Protein 7S69 (pdb70)

Sequence (348 aa):
KLQPRVQPSPVSGPSHLFRLAGKCFNLVESTYKYELCPFHNVTQHEQTFRWNAYSGILGIWQEWDIENNTFSGMWMREGDSCGNKNRQTKVLLVCGKANKLSSVSEPSTCLYSLTFETPLVCHPHSLLVYPTLSEGLQEKWNEAEQALYDELITEQGHGKILKEIFREAGYLKTKLQPRVQPSPVSGPSHLFRLAGKCFNLVESTYKYELCPFHNVTQHEQTFRWNAYSGILGIWQEWDIENNTFSGMWMREGDSCGNKNRQTKVLLVCGKANKLSSVSEPSTCLYSLTFETPLVCHPHSLLVYPTLSEGLQEKWNEAEQALYDELITEQGHGKILKEIFREAGYLKT

InterPro domains:
  IPR009011 Mannose-6-phosphate receptor binding domain superfamily [G3DSA:2.70.130.10] (64-168)
  IPR009011 Mannose-6-phosphate receptor binding domain superfamily [SSF50911] (58-169)
  IPR010506 DMAP1-binding domain [PS51912] (175-278)
  IPR036607 Glucosidase 2 subunit beta-like [PF13015] (59-173)
  IPR039794 Glucosidase II beta subunit-like [PTHR12630] (61-194)
  IPR044865 MRH domain [PS51914] (68-170)

Foldseek 3Di:
DDDAPDWFFDDAAFPVCSVQAPPKAWDDDPFWIWIDRPSAWIKIWGDPPDPCTDIWTQFTFAAFDDDPQFTAWTKGWRIPDPPPGTAIETEGEDEDPAFHFDDKDPPDVRYIYTYTYHNQPVDPCSGRRLVRADPVLNVLLVVLVVCVVVVVDDPVVSVVSVVVSCCVRRNHDD/DDDAPDWQFDDAAFPVPPVQAPPKAWDDDPQWIWIDRPSAFIKIWGPPPDPPTDIWTQFTFAFFDDDPQFTAWTKGARIDDPDPGAAIETEGEDADPAFHFDDWDPPDPRYMYTYTYHNQPVPPCSGRRLVRADPVLNVLLVVLVVCVVVVVDDPVRSVVSVCVSCVVSPRHHD

Radius of gyration: 26.36 Å; Cα contacts (8 Å, |Δi|>4): 726; chains: 2; bounding box: 49×30×99 Å

Organism: Xenopus laevis (NCBI:txid8355)

Solvent-accessible surface area: 18430 Å² total; per-residue (Å²): 262,62,157,71,125,72,158,49,24,110,59,15,8,2,77,14,1,78,85,3,31,62,92,61,38,74,36,95,70,112,66,68,62,16,56,0,12,2,2,60,48,0,16,11,66,24,96,64,198,146,240,89,34,69,51,0,7,0,0,4,2,38,31,1,30,34,107,136,54,41,4,35,0,4,40,0,48,64,0,34,64,51,62,149,90,43,30,59,0,48,0,51,21,65,44,5,150,58,52,107,3,31,47,18,56,90,94,58,100,18,62,12,31,0,32,1,49,0,32,11,17,15,1,83,32,5,23,18,0,11,38,33,12,69,122,46,26,40,97,72,2,46,122,5,53,44,21,48,172,51,155,139,50,93,141,158,26,18,24,133,37,21,114,48,0,11,90,114,35,34,9,37,131,139,222,68,128,54,127,61,152,41,28,110,57,16,10,4,88,54,2,81,125,5,34,61,92,60,37,75,38,99,80,116,83,76,50,21,49,0,11,4,3,62,49,0,16,12,49,39,67,78,177,134,234,79,24,73,51,0,9,0,0,3,3,28,34,2,19,23,101,141,32,37,6,38,0,5,37,0,53,57,0,36,64,52,63,149,86,37,31,56,0,49,0,55,22,67,53,9,149,63,52,104,3,32,48,18,57,89,99,55,101,16,61,9,27,0,28,1,45,0,62,34,18,34,8,91,41,12,16,8,0,4,53,50,10,64,96,43,18,17,72,71,0,4,114,4,37,16,21,38,180,65,156,127,45,91,134,159,28,15,26,142,43,25,114,63,0,12,96,118,36,43,10,29,108,144

B-factor: mean 61.83, std 21.84, range [25.81, 171.22]

Secondary structure (DSSP, 8-state):
----SSPPPPP-S-GGGGGGTT--EEEE-SS-EEEEETTTEEEEE--S--TT--EEEEEEEEEEEE-SSBEEEEEEEE-SB-SSSB-EEEEEEEE-SS-EEEEEEEEETTEEEEEEEEGGG-SGGGSBSTTTS-HHHHHHHHHHHHHHHTTSS-HHHHHHHHHHHHHHHTSS--/----SSPPPPP-S-GGGGGGTT--EEEE-SSEEEEEETTTEEEEEETT--TT--EEEEEEEEEEEE-SSBEEEEEEE--SB-SSSB-EEEEEEEE-SS-EEEEEEEEETTEEEEEEEEGGG-SGGGGBSTTTS-HHHHHHHHHHHHHHHTTSS-HHHHHHHHHHHHHHHTSS--

Structure (mmCIF, N/CA/C/O backbone):
data_7S69
#
_entry.id   7S69
#
_cell.length_a   50.317
_cell.length_b   61.684
_cell.length_c   163.029
_cell.angle_alpha   90.000
_cell.angle_beta   90.000
_cell.angle_gamma   90.000
#
_symmetry.space_group_name_H-M   'P 21 21 21'
#
loop_
_entity.id
_entity.type
_entity.pdbx_description
1 polymer 'N-acetylglucosamine-1-phosphotransferase gamma subunit'
2 branched alpha-D-mannopyranose-(1-3)-alpha-D-mannopyranose-(1-6)-[alpha-D-mannopyranose-(1-3)]beta-D-mannopyranose-(1-4)-2-acetamido-2-deoxy-beta-D-glucopyranose-(1-4)-2-acetamido-2-deoxy-beta-D-glucopyranose
3 branched alpha-D-mannopyranose-(1-2)-alpha-D-mannopyranose-(1-6)-[alpha-D-mannopyranose-(1-3)]alpha-D-mannopyranose-(1-6)-[alpha-D-mannopyranose-(1-2)-alpha-D-mannopyranose-(1-3)]beta-D-mannopyranose-(1-4)-2-acetamido-2-deoxy-beta-D-glucopyranose-(1-4)-2-acetamido-2-deoxy-beta-D-glucopyranose
4 non-polymer 'CHLORIDE ION'
5 water water
#
loop_
_atom_site.group_PDB
_atom_site.id
_atom_site.type_symbol
_atom_site.label_atom_id
_atom_site.label_alt_id
_atom_site.label_comp_id
_atom_site.label_asym_id
_atom_site.label_entity_id
_atom_site.label_seq_id
_atom_site.pdbx_PDB_ins_code
_atom_site.Cartn_x
_atom_site.Cartn_y
_atom_site.Cartn_z
_atom_site.occupancy
_atom_site.B_iso_or_equiv
_atom_site.auth_seq_id
_atom_site.auth_comp_id
_atom_site.auth_asym_id
_atom_site.auth_atom_id
_atom_site.pdbx_PDB_model_num
ATOM 1 N N . LYS A 1 34 ? 27.13700 4.70100 87.05700 1.000 63.64000 47 LYS A N 1
ATOM 2 C CA . LYS A 1 34 ? 28.04900 5.56600 86.30900 1.000 87.59000 47 LYS A CA 1
ATOM 3 C C . LYS A 1 34 ? 29.46400 5.01400 86.51300 1.000 100.45000 47 LYS A C 1
ATOM 4 O O . LYS A 1 34 ? 29.98700 5.01300 87.63000 1.000 101.14000 47 LYS A O 1
ATOM 22 N N . LEU A 1 35 ? 30.07500 4.55200 85.42400 1.000 95.79000 48 LEU A N 1
ATOM 23 C CA . LEU A 1 35 ? 31.35900 3.86600 85.45000 1.000 85.47000 48 LEU A CA 1
ATOM 24 C C . LEU A 1 35 ? 32.43700 4.65900 84.72500 1.000 78.16000 48 LEU A C 1
ATOM 25 O O . LEU A 1 35 ? 32.15100 5.44100 83.81400 1.000 87.30000 48 LEU A O 1
ATOM 41 N N . GLN A 1 36 ? 33.68600 4.45200 85.15200 1.000 69.85000 49 GLN A N 1
ATOM 42 C CA . GLN A 1 36 ? 34.84900 5.09600 84.55200 1.000 78.84000 49 GLN A CA 1
ATOM 43 C C . GLN A 1 36 ? 35.61400 4.07900 83.71800 1.000 77.54000 49 GLN A C 1
ATOM 44 O O . GLN A 1 36 ? 36.09500 3.07800 84.26900 1.000 81.01000 49 GLN A O 1
ATOM 58 N N . PRO A 1 37 ? 35.75700 4.28200 82.40800 1.000 70.56000 50 PRO A N 1
ATOM 59 C CA . PRO A 1 37 ? 36.57800 3.37000 81.60200 1.000 64.55000 50 PRO A CA 1
ATOM 60 C C . PRO A 1 37 ? 38.07100 3.62600 81.74400 1.000 65.08000 50 PRO A C 1
ATOM 61 O O . PRO A 1 37 ? 38.52700 4.76000 81.90800 1.000 70.49000 50 PRO A O 1
ATOM 72 N N . ARG A 1 38 ? 38.83400 2.53300 81.68200 1.000 62.76000 51 ARG A N 1
ATOM 73 C CA . ARG A 1 38 ? 40.27900 2.59800 81.88500 1.000 66.04000 51 ARG A CA 1
ATOM 74 C C . ARG A 1 38 ? 41.01100 3.13700 80.66000 1.000 58.43000 51 ARG A C 1
ATOM 75 O O . ARG A 1 38 ? 42.01700 3.84200 80.80200 1.000 63.45000 51 ARG A O 1
ATOM 96 N N . VAL A 1 39 ? 40.54600 2.80400 79.45500 1.000 62.00000 52 VAL A N 1
ATOM 97 C CA . VAL A 1 39 ? 41.12300 3.31300 78.21600 1.000 58.32000 52 VAL A CA 1
ATOM 98 C C . VAL A 1 39 ? 39.98500 3.72800 77.29200 1.000 49.29000 52 VAL A C 1
ATOM 99 O O . VAL A 1 39 ? 38.81200 3.45800 77.55300 1.000 51.32000 52 VAL A O 1
ATOM 112 N N . GLN A 1 40 ? 40.34800 4.39900 76.19900 1.000 48.07000 53 GLN A N 1
ATOM 113 C CA . GLN A 1 40 ? 39.32100 4.80800 75.25100 1.000 56.11000 53 GLN A CA 1
ATOM 114 C C . GLN A 1 40 ? 39.22100 3.82400 74.08800 1.000 48.53000 53 GLN A C 1
ATOM 115 O O . GLN A 1 40 ? 40.20300 3.17000 73.72600 1.000 51.00000 53 GLN A O 1
ATOM 129 N N . PRO A 1 41 ? 38.03200 3.69700 73.49900 1.000 41.55000 54 PRO A N 1
ATOM 130 C CA . PRO A 1 41 ? 37.85200 2.75300 72.39100 1.000 43.59000 54 PRO A CA 1
ATOM 131 C C . PRO A 1 41 ? 38.70000 3.10200 71.18000 1.000 37.63000 54 PRO A C 1
ATOM 132 O O . PRO A 1 41 ? 38.95700 4.27100 70.88600 1.000 41.10000 54 PRO A O 1
ATOM 143 N N . SER A 1 42 ? 39.12900 2.06100 70.47300 1.000 36.51000 55 SER A N 1
ATOM 144 C CA . SER A 1 42 ? 39.87000 2.23600 69.24100 1.000 37.35000 55 SER A CA 1
ATOM 145 C C . SER A 1 42 ? 38.95700 2.87400 68.19800 1.000 40.78000 55 SER A C 1
ATOM 146 O O . SER A 1 42 ? 37.73700 2.94100 68.37900 1.000 39.06000 55 SER A O 1
ATOM 154 N N . PRO A 1 43 ? 39.52000 3.36300 67.09600 1.000 37.08000 56 PRO A N 1
ATOM 155 C CA . PRO A 1 43 ? 38.68500 3.98900 66.06600 1.000 31.49000 56 PRO A CA 1
ATOM 156 C C . PRO A 1 43 ? 37.74500 2.98600 65.42100 1.000 37.85000 56 PRO A C 1
ATOM 157 O O . PRO A 1 43 ? 38.05700 1.80000 65.28900 1.000 40.04000 56 PRO A O 1
ATOM 168 N N . VAL A 1 44 ? 36.57300 3.48200 65.01300 1.000 37.20000 57 VAL A N 1
ATOM 169 C CA . VAL A 1 44 ? 35.65400 2.65300 64.24300 1.000 41.58000 57 VAL A CA 1
ATOM 170 C C . VAL A 1 44 ? 36.34400 2.24500 62.95000 1.000 38.07000 57 VAL A C 1
ATOM 171 O O . VAL A 1 44 ? 36.89600 3.08400 62.22500 1.000 35.56000 57 VAL A O 1
ATOM 184 N N . SER A 1 45 ? 36.32100 0.94800 62.65600 1.000 38.26000 58 SER A N 1
ATOM 185 C CA . SER A 1 45 ? 37.04600 0.41900 61.51100 1.000 41.15000 58 SER A CA 1
ATOM 186 C C . SER A 1 45 ? 36.40900 -0.89400 61.08800 1.000 37.77000 58 SER A C 1
ATOM 187 O O . SER A 1 45 ? 35.76100 -1.57600 61.88600 1.000 39.79000 58 SER A O 1
ATOM 195 N N . GLY A 1 46 ? 36.60200 -1.23900 59.81700 1.000 35.71000 59 GLY A N 1
ATOM 196 C CA . GLY A 1 46 ? 36.06700 -2.46600 59.27500 1.000 37.25000 59 GLY A CA 1
ATOM 197 C C . GLY A 1 46 ? 35.04300 -2.21300 58.18900 1.000 42.59000 59 GLY A C 1
ATOM 198 O O . GLY A 1 46 ? 35.13400 -1.23600 57.43800 1.000 45.33000 59 GLY A O 1
ATOM 202 N N . PRO A 1 47 ? 34.04100 -3.08900 58.08200 1.000 39.77000 60 PRO A N 1
ATOM 203 C CA . PRO A 1 47 ? 33.03400 -2.91800 57.02600 1.000 44.26000 60 PRO A CA 1
ATOM 204 C C . PRO A 1 47 ? 32.30100 -1.59500 57.18100 1.000 44.39000 60 PRO A C 1
ATOM 205 O O . PRO A 1 47 ? 31.86400 -1.23000 58.27400 1.000 48.52000 60 PRO A O 1
ATOM 216 N N . SER A 1 48 ? 32.14600 -0.88900 56.06100 1.000 41.17000 61 SER A N 1
ATOM 217 C CA . SER A 1 48 ? 31.57900 0.45300 56.11200 1.000 41.43000 61 SER A CA 1
ATOM 218 C C . SER A 1 48 ? 30.14600 0.43300 56.62500 1.000 43.25000 61 SER A C 1
ATOM 219 O O . SER A 1 48 ? 29.76400 1.27000 57.45100 1.000 44.83000 61 SER A O 1
ATOM 227 N N . HIS A 1 49 ? 29.33500 -0.51300 56.14900 1.000 47.75000 62 HIS A N 1
ATOM 228 C CA . HIS A 1 49 ? 27.92100 -0.52200 56.50000 1.000 50.73000 62 HIS A CA 1
ATOM 229 C C . HIS A 1 49 ? 27.66800 -0.85600 57.96500 1.000 47.27000 62 HIS A C 1
ATOM 230 O O . HIS A 1 49 ? 26.54200 -0.65800 58.43400 1.000 55.80000 62 HIS A O 1
ATOM 244 N N . LEU A 1 50 ? 28.67300 -1.34400 58.69800 1.000 42.95000 63 LEU A N 1
ATOM 245 C CA . LEU A 1 50 ? 28.50600 -1.58800 60.12500 1.000 43.13000 63 LEU A CA 1
ATOM 246 C C . LEU A 1 50 ? 28.75900 -0.34400 60.96700 1.000 40.48000 63 LEU A C 1
ATOM 247 O O . LEU A 1 50 ? 28.40000 -0.33200 62.14800 1.000 43.80000 63 LEU A O 1
ATOM 263 N N . PHE A 1 51 ? 29.36500 0.69600 60.39200 1.000 37.69000 64 PHE A N 1
ATOM 264 C CA . PHE A 1 51 ? 29.71800 1.86600 61.18600 1.000 39.32000 64 PHE A CA 1
ATOM 265 C C . PHE A 1 51 ? 28.48400 2.49900 61.81500 1.000 41.44000 64 PHE A C 1
ATOM 266 O O . PHE A 1 51 ? 28.58700 3.15500 62.85700 1.000 35.50000 64 PHE A O 1
ATOM 283 N N . ARG A 1 52 ? 27.31400 2.33100 61.19400 1.000 47.53000 65 ARG A N 1
ATOM 284 C CA . ARG A 1 52 ? 26.10800 2.92700 61.75000 1.000 51.17000 65 ARG A CA 1
ATOM 285 C C . ARG A 1 52 ? 25.83700 2.43800 63.16900 1.000 46.64000 65 ARG A C 1
ATOM 286 O O . ARG A 1 52 ? 25.13400 3.11800 63.92400 1.000 57.33000 65 ARG A O 1
ATOM 307 N N . LEU A 1 53 ? 26.38400 1.27900 63.55100 1.000 42.37000 66 LEU A N 1
ATOM 308 C CA . LEU A 1 53 ? 26.13800 0.74200 64.88200 1.000 51.09000 66 LEU A CA 1
ATOM 309 C C . LEU A 1 53 ? 26.89600 1.49100 65.97000 1.000 52.55000 66 LEU A C 1
ATOM 310 O O . LEU A 1 53 ? 26.52600 1.39100 67.14500 1.000 52.76000 66 LEU A O 1
ATOM 326 N N . ALA A 1 54 ? 27.94400 2.22900 65.61700 1.000 45.70000 67 ALA A N 1
ATOM 327 C CA . ALA A 1 54 ? 28.71100 2.94500 66.62500 1.000 47.47000 67 ALA A CA 1
ATOM 328 C C . ALA A 1 54 ? 27.84300 4.02500 67.25300 1.000 48.49000 67 ALA A C 1
ATOM 329 O O . ALA A 1 54 ? 27.13500 4.75800 66.55700 1.000 50.41000 67 ALA A O 1
ATOM 336 N N . GLY A 1 55 ? 27.90900 4.12800 68.57800 1.000 56.53000 68 GLY A N 1
ATOM 337 C CA . GLY A 1 55 ? 27.08800 5.06400 69.31100 1.000 55.12000 68 GLY A CA 1
ATOM 338 C C . GLY A 1 55 ? 25.70900 4.56200 69.67500 1.000 52.32000 68 GLY A C 1
ATOM 339 O O . GLY A 1 55 ? 24.97200 5.27900 70.36300 1.000 53.67000 68 GLY A O 1
ATOM 343 N N . LYS A 1 56 ? 25.32700 3.37100 69.22700 1.000 49.22000 69 LYS A N 1
ATOM 344 C CA . LYS A 1 56 ? 24.08700 2.73700 69.64500 1.000 49.28000 69 LYS A CA 1
ATOM 345 C C . LYS A 1 56 ? 24.38400 1.72400 70.74400 1.000 53.24000 69 LYS A C 1
ATOM 346 O O . LYS A 1 56 ? 25.51000 1.24300 70.88500 1.000 53.12000 69 LYS A O 1
ATOM 365 N N . CYS A 1 57 ? 23.35800 1.40700 71.53100 1.000 55.24000 70 CYS A N 1
ATOM 366 C CA . CYS A 1 57 ? 23.50900 0.47600 72.64100 1.000 60.80000 70 CYS A CA 1
ATOM 367 C C . CYS A 1 57 ? 22.28400 -0.41700 72.73000 1.000 52.62000 70 CYS A C 1
ATOM 368 O O . CYS A 1 57 ? 21.14800 0.06400 72.67600 1.000 51.42000 70 CYS A O 1
ATOM 375 N N . PHE A 1 58 ? 22.52200 -1.71600 72.86300 1.000 49.84000 71 PHE A N 1
ATOM 376 C CA . PHE A 1 58 ? 21.47300 -2.71100 73.00600 1.000 54.05000 71 PHE A CA 1
ATOM 377 C C . PHE A 1 58 ? 21.74200 -3.50400 74.27600 1.000 58.07000 71 PHE A C 1
ATOM 378 O O . PHE A 1 58 ? 22.89900 -3.70600 74.65900 1.000 53.76000 71 PHE A O 1
ATOM 395 N N . ASN A 1 59 ? 20.67300 -3.95000 74.93300 1.000 60.61000 72 ASN A N 1
ATOM 396 C CA . ASN A 1 59 ? 20.79900 -4.60600 76.22700 1.000 64.98000 72 ASN A CA 1
ATOM 397 C C . ASN A 1 59 ? 19.95500 -5.87000 76.29000 1.000 65.65000 72 ASN A C 1
ATOM 398 O O . ASN A 1 59 ? 18.94100 -6.00300 75.59900 1.000 63.12000 72 ASN A O 1
ATOM 409 N N . LEU A 1 60 ? 20.40700 -6.80300 77.13200 1.000 64.11000 73 LEU A N 1
ATOM 410 C CA . LEU A 1 60 ? 19.72200 -8.05700 77.42600 1.000 67.94000 73 LEU A CA 1
ATOM 411 C C . LEU A 1 60 ? 19.59100 -8.19300 78.93400 1.000 70.86000 73 LEU A C 1
ATOM 412 O O . LEU A 1 60 ? 20.58200 -8.04900 79.65600 1.000 68.22000 73 LEU A O 1
ATOM 428 N N . VAL A 1 61 ? 18.38200 -8.48500 79.40700 1.000 72.90000 74 VAL A N 1
ATOM 429 C CA . VAL A 1 61 ? 18.11600 -8.63200 80.83400 1.000 77.82000 74 VAL A CA 1
ATOM 430 C C . VAL A 1 61 ? 17.97300 -10.11800 81.14900 1.000 79.31000 74 VAL A C 1
ATOM 431 O O . VAL A 1 61 ? 16.96700 -10.74800 80.80700 1.000 77.45000 74 VAL A O 1
ATOM 444 N N . GLU A 1 62 ? 18.99400 -10.68800 81.78200 1.000 81.83000 75 GLU A N 1
ATOM 445 C CA . GLU A 1 62 ? 18.88500 -12.00300 82.39400 1.000 88.99000 75 GLU A CA 1
ATOM 446 C C . GLU A 1 62 ? 18.35000 -11.87100 83.82000 1.000 95.64000 75 GLU A C 1
ATOM 447 O O . GLU A 1 62 ? 18.15800 -10.77100 84.34200 1.000 91.57000 75 GLU A O 1
ATOM 459 N N . SER A 1 63 ? 18.10100 -13.01900 84.45200 1.000 97.24000 76 SER A N 1
ATOM 460 C CA . SER A 1 63 ? 17.59400 -13.00300 85.82000 1.000 95.08000 76 SER A CA 1
ATOM 461 C C . SER A 1 63 ? 18.61500 -12.40100 86.77700 1.000 90.80000 76 SER A C 1
ATOM 462 O O . SER A 1 63 ? 18.26500 -11.58900 87.64200 1.000 86.04000 76 SER A O 1
ATOM 470 N N . THR A 1 64 ? 19.88400 -12.78600 86.63800 1.000 83.95000 77 THR A N 1
ATOM 471 C CA . THR A 1 64 ? 20.91500 -12.30300 87.55000 1.000 79.81000 77 THR A CA 1
ATOM 472 C C . THR A 1 64 ? 21.39500 -10.90900 87.16000 1.000 78.98000 77 THR A C 1
ATOM 473 O O . THR A 1 64 ? 21.26300 -9.95500 87.93600 1.000 80.09000 77 THR A O 1
ATOM 484 N N . TYR A 1 65 ? 21.95100 -10.77400 85.95700 1.000 84.49000 78 TYR A N 1
ATOM 485 C CA . TYR A 1 65 ? 22.55500 -9.53400 85.49800 1.000 79.24000 78 TYR A CA 1
ATOM 486 C C . TYR A 1 65 ? 21.79100 -8.94800 84.31500 1.000 69.74000 78 TYR A C 1
ATOM 487 O O . TYR A 1 65 ? 20.91100 -9.58100 83.72700 1.000 71.94000 78 TYR A O 1
ATOM 505 N N . LYS A 1 66 ? 22.17700 -7.71900 83.96900 1.000 68.14000 79 LYS A N 1
ATOM 506 C CA . LYS A 1 66 ? 21.71500 -7.00800 82.78100 1.000 63.34000 79 LYS A CA 1
ATOM 507 C C . LYS A 1 66 ? 22.93700 -6.48600 82.04100 1.000 52.40000 79 LYS A C 1
ATOM 508 O O . LYS A 1 66 ? 23.72800 -5.72600 82.60900 1.000 54.46000 79 LYS A O 1
ATOM 527 N N . TYR A 1 67 ? 23.08300 -6.88200 80.78000 1.000 62.98000 80 TYR A N 1
ATOM 528 C CA . TYR A 1 67 ? 24.23700 -6.52700 79.96800 1.000 58.65000 80 TYR A CA 1
ATOM 529 C C . TYR A 1 67 ? 23.83700 -5.48400 78.93200 1.000 59.93000 80 TYR A C 1
ATOM 530 O O . TYR A 1 67 ? 22.71500 -5.51000 78.41600 1.000 61.06000 80 TYR A O 1
ATOM 548 N N . GLU A 1 68 ? 24.75400 -4.56500 78.63200 1.000 55.97000 81 GLU A N 1
ATOM 549 C CA . GLU A 1 68 ? 24.59400 -3.63800 77.52100 1.000 58.74000 81 GLU A CA 1
ATOM 550 C C . GLU A 1 68 ? 25.81200 -3.74100 76.61500 1.000 52.10000 81 GLU A C 1
ATOM 551 O O . GLU A 1 68 ? 26.95000 -3.80800 77.09100 1.000 51.78000 81 GLU A O 1
ATOM 563 N N . LEU A 1 69 ? 25.56500 -3.75900 75.31000 1.000 50.26000 82 LEU A N 1
ATOM 564 C CA . LEU A 1 69 ? 26.61600 -3.72600 74.30400 1.000 47.50000 82 LEU A CA 1
ATOM 565 C C . LEU A 1 69 ? 26.47300 -2.43400 73.51800 1.000 50.62000 82 LEU A C 1
ATOM 566 O O . LEU A 1 69 ? 25.42800 -2.18900 72.90500 1.000 55.39000 82 LEU A O 1
ATOM 582 N N . CYS A 1 70 ? 27.51500 -1.60900 73.54600 1.000 47.67000 83 CYS A N 1
ATOM 583 C CA . CYS A 1 70 ? 27.59100 -0.39900 72.73500 1.000 49.48000 83 CYS A CA 1
ATOM 584 C C . CYS A 1 70 ? 28.67400 -0.62600 71.68900 1.000 44.01000 83 CYS A C 1
ATOM 585 O O . CYS A 1 70 ? 29.86400 -0.40300 71.95900 1.000 45.73000 83 CYS A O 1
ATOM 592 N N . PRO A 1 71 ? 28.31900 -1.09300 70.49500 1.000 40.89000 84 PRO A N 1
ATOM 593 C CA . PRO A 1 71 ? 29.34000 -1.51700 69.53000 1.000 40.10000 84 PRO A CA 1
ATOM 594 C C . PRO A 1 71 ? 30.36700 -0.42900 69.25800 1.000 43.73000 84 PRO A C 1
ATOM 595 O O . PRO A 1 71 ? 30.05200 0.76300 69.22900 1.000 41.01000 84 PRO A O 1
ATOM 606 N N . PHE A 1 72 ? 31.61200 -0.86100 69.05600 1.000 43.28000 85 PHE A N 1
ATOM 607 C CA . PHE A 1 72 ? 32.75100 0.02300 68.83400 1.000 45.17000 85 PHE A CA 1
ATOM 608 C C . PHE A 1 72 ? 33.06000 0.88900 70.04600 1.000 42.95000 85 PHE A C 1
ATOM 609 O O . PHE A 1 72 ? 33.76200 1.89900 69.92700 1.000 38.23000 85 PHE A O 1
ATOM 626 N N . HIS A 1 73 ? 32.55200 0.51700 71.21800 1.000 43.26000 86 HIS A N 1
ATOM 627 C CA . HIS A 1 73 ? 32.78500 1.33000 72.40400 1.000 45.59000 86 HIS A CA 1
ATOM 628 C C . HIS A 1 73 ? 33.03700 0.47500 73.63700 1.000 39.39000 86 HIS A C 1
ATOM 629 O O . HIS A 1 73 ? 34.18900 0.34200 74.06200 1.000 41.44000 86 HIS A O 1
ATOM 643 N N . ASN A 1 74 ? 31.99400 -0.11000 74.22000 1.000 45.02000 87 ASN A N 1
ATOM 644 C CA . ASN A 1 74 ? 32.14100 -0.73900 75.52500 1.000 51.01000 87 ASN A CA 1
ATOM 645 C C . ASN A 1 74 ? 31.05900 -1.78800 75.73100 1.000 53.27000 87 ASN A C 1
ATOM 646 O O . ASN A 1 74 ? 30.09000 -1.87600 74.97400 1.000 55.40000 87 ASN A O 1
ATOM 656 N N . VAL A 1 75 ? 31.25200 -2.58900 76.77900 1.000 58.20000 88 VAL A N 1
ATOM 657 C CA . VAL A 1 75 ? 30.26600 -3.55000 77.26400 1.000 55.20000 88 VAL A CA 1
ATOM 658 C C . VAL A 1 75 ? 30.22100 -3.42900 78.78400 1.000 53.53000 88 VAL A C 1
ATOM 659 O O . VAL A 1 75 ? 31.26000 -3.25900 79.43000 1.000 61.48000 88 VAL A O 1
ATOM 672 N N . THR A 1 76 ? 29.02000 -3.52400 79.35600 1.000 50.13000 89 THR A N 1
ATOM 673 C CA . THR A 1 76 ? 28.84200 -3.31400 80.78800 1.000 54.28000 89 THR A CA 1
ATOM 674 C C . THR A 1 76 ? 27.71400 -4.19700 81.30400 1.000 58.67000 89 THR A C 1
ATOM 675 O O . THR A 1 76 ? 26.74900 -4.47700 80.58800 1.000 63.21000 89 THR A O 1
ATOM 686 N N . GLN A 1 77 ? 27.84500 -4.63000 82.56200 1.000 56.14000 90 GLN A N 1
ATOM 687 C CA . GLN A 1 77 ? 26.82100 -5.42100 83.23400 1.000 60.61000 90 GLN A CA 1
ATOM 688 C C . GLN A 1 77 ? 26.46600 -4.77800 84.56900 1.000 61.20000 90 GLN A C 1
ATOM 689 O O . GLN A 1 77 ? 27.29800 -4.12000 85.20200 1.000 63.52000 90 GLN A O 1
ATOM 703 N N . HIS A 1 78 ? 25.21500 -4.97600 84.99000 1.000 62.16000 91 HIS A N 1
ATOM 704 C CA . HIS A 1 78 ? 24.68100 -4.37100 86.21300 1.000 64.77000 91 HIS A CA 1
ATOM 705 C C . HIS A 1 78 ? 23.89200 -5.45000 86.95100 1.000 66.82000 91 HIS A C 1
ATOM 706 O O . HIS A 1 78 ? 22.75700 -5.76300 86.58200 1.000 58.61000 91 HIS A O 1
ATOM 720 N N . GLU A 1 79 ? 24.49500 -6.00200 88.00400 1.000 74.24000 92 GLU A N 1
ATOM 721 C CA . GLU A 1 79 ? 23.82900 -7.01600 88.81200 1.000 74.55000 92 GLU A CA 1
ATOM 722 C C . GLU A 1 79 ? 22.51100 -6.49800 89.36800 1.000 72.68000 92 GLU A C 1
ATOM 723 O O . GLU A 1 79 ? 22.45100 -5.42000 89.96700 1.000 62.47000 92 GLU A O 1
ATOM 735 N N . GLN A 1 80 ? 21.45000 -7.27100 89.15300 1.000 82.91000 93 GLN A N 1
ATOM 736 C CA . GLN A 1 80 ? 20.10600 -6.86700 89.54300 1.000 86.96000 93 GLN A CA 1
ATOM 737 C C . GLN A 1 80 ? 19.61000 -7.71400 90.70300 1.000 96.79000 93 GLN A C 1
ATOM 738 O O . GLN A 1 80 ? 18.49400 -8.24300 90.66500 1.000 85.89000 93 GLN A O 1
ATOM 752 N N . THR A 1 81 ? 20.43500 -7.83900 91.74000 1.000 110.54000 94 THR A N 1
ATOM 753 C CA . THR A 1 81 ? 20.01600 -8.40900 93.01300 1.000 116.26000 94 THR A CA 1
ATOM 754 C C . THR A 1 81 ? 19.40500 -7.37300 93.94500 1.000 108.86000 94 THR A C 1
ATOM 755 O O . THR A 1 81 ? 18.74500 -7.74900 94.92200 1.000 108.16000 94 THR A O 1
ATOM 766 N N . PHE A 1 82 ? 19.60900 -6.08700 93.66600 1.000 98.33000 95 PHE A N 1
ATOM 767 C CA . PHE A 1 82 ? 19.04000 -4.98500 94.43100 1.000 120.48000 95 PHE A CA 1
ATOM 768 C C . PHE A 1 82 ? 19.59100 -4.89200 95.84900 1.000 128.22000 95 PHE A C 1
ATOM 769 O O . PHE A 1 82 ? 19.02200 -4.19000 96.69000 1.000 126.36000 95 PHE A O 1
ATOM 786 N N . ARG A 1 83 ? 20.69800 -5.56700 96.14600 1.000 123.13000 96 ARG A N 1
ATOM 787 C CA . ARG A 1 83 ? 21.40400 -5.30600 97.39400 1.000 115.95000 96 ARG A CA 1
ATOM 788 C C . ARG A 1 83 ? 22.27400 -4.05700 97.23400 1.000 121.28000 96 ARG A C 1
ATOM 789 O O . ARG A 1 83 ? 22.48500 -3.55000 96.12900 1.000 120.98000 96 ARG A O 1
ATOM 810 N N . TRP A 1 84 ? 22.77700 -3.54600 98.36200 1.000 124.78000 97 TRP A N 1
ATOM 811 C CA . TRP A 1 84 ? 23.40100 -2.22500 98.34100 1.000 131.61000 97 TRP A CA 1
ATOM 812 C C . TRP A 1 84 ? 24.74000 -2.23100 97.61200 1.000 127.85000 97 TRP A C 1
ATOM 813 O O . TRP A 1 84 ? 25.10000 -1.23300 96.97700 1.000 124.30000 97 TRP A O 1
ATOM 834 N N . ASN A 1 85 ? 25.48700 -3.33500 97.68500 1.000 131.87000 98 ASN A N 1
ATOM 835 C CA . ASN A 1 85 ? 26.78600 -3.45700 97.03700 1.000 129.32000 98 ASN A CA 1
ATOM 836 C C . ASN A 1 85 ? 26.69900 -4.12400 95.66600 1.000 125.48000 98 ASN A C 1
ATOM 837 O O . ASN A 1 85 ? 27.70000 -4.66500 95.18600 1.000 109.94000 98 ASN A O 1
ATOM 848 N N . ALA A 1 86 ? 25.52600 -4.09600 95.02900 1.000 126.43000 99 ALA A N 1
ATOM 849 C CA . ALA A 1 86 ? 25.35200 -4.78300 93.75500 1.000 101.85000 99 ALA A CA 1
ATOM 850 C C . ALA A 1 86 ? 26.41400 -4.34600 92.75500 1.000 92.98000 99 ALA A C 1
ATOM 851 O O . ALA A 1 86 ? 26.72600 -3.15900 92.62500 1.000 84.21000 99 ALA A O 1
ATOM 858 N N . TYR A 1 87 ? 26.96300 -5.32700 92.04500 1.000 89.83000 100 TYR A N 1
ATOM 859 C CA . TYR A 1 87 ? 28.07500 -5.07700 91.14200 1.000 81.16000 100 TYR A CA 1
ATOM 860 C C . TYR A 1 87 ? 27.62800 -4.34600 89.88300 1.000 72.67000 100 TYR A C 1
ATOM 861 O O . TYR A 1 87 ? 26.55300 -4.60500 89.33500 1.000 67.18000 100 TYR A O 1
ATOM 879 N N . SER A 1 88 ? 28.46600 -3.41600 89.43500 1.000 70.87000 101 SER A N 1
ATOM 880 C CA . SER A 1 88 ? 28.35200 -2.80800 88.11500 1.000 60.02000 101 SER A CA 1
ATOM 881 C C . SER A 1 88 ? 29.77300 -2.62200 87.60900 1.000 58.78000 101 SER A C 1
ATOM 882 O O . SER A 1 88 ? 30.58000 -1.95400 88.26400 1.000 64.50000 101 SER A O 1
ATOM 890 N N . GLY A 1 89 ? 30.08100 -3.22100 86.45800 1.000 61.64000 102 GLY A N 1
ATOM 891 C CA . GLY A 1 89 ? 31.43300 -3.21700 85.94900 1.000 65.38000 102 GLY A CA 1
ATOM 892 C C . GLY A 1 89 ? 31.46900 -3.09000 84.43800 1.000 54.57000 102 GLY A C 1
ATOM 893 O O . GLY A 1 89 ? 30.45900 -3.24700 83.74900 1.000 53.80000 102 GLY A O 1
ATOM 897 N N . ILE A 1 90 ? 32.66500 -2.79100 83.94400 1.000 51.30000 103 ILE A N 1
ATOM 898 C CA . ILE A 1 90 ? 32.94400 -2.70500 82.51700 1.000 52.26000 103 ILE A CA 1
ATOM 899 C C . ILE A 1 90 ? 33.65100 -3.98900 82.11000 1.000 56.45000 103 ILE A C 1
ATOM 900 O O . ILE A 1 90 ? 34.69200 -4.34100 82.67900 1.000 64.62000 103 ILE A O 1
ATOM 916 N N . LEU A 1 91 ? 33.09000 -4.69200 81.12700 1.000 58.50000 104 LEU A N 1
ATOM 917 C CA . LEU A 1 91 ? 33.65800 -5.95900 80.68500 1.000 57.97000 104 LEU A CA 1
ATOM 918 C C . LEU A 1 91 ? 34.74100 -5.79000 79.62700 1.000 56.69000 104 LEU A C 1
ATOM 919 O O . LEU A 1 91 ? 35.67000 -6.60400 79.57400 1.000 57.55000 104 LEU A O 1
ATOM 935 N N . GLY A 1 92 ? 34.65300 -4.76300 78.78700 1.000 53.36000 105 GLY A N 1
ATOM 936 C CA . GLY A 1 92 ? 35.68900 -4.54200 77.79400 1.000 53.71000 105 GLY A CA 1
ATOM 937 C C . GLY A 1 92 ? 35.48600 -3.24000 77.05400 1.000 51.77000 105 GLY A C 1
ATOM 938 O O . GLY A 1 92 ? 34.41800 -2.62300 77.10800 1.000 48.17000 105 GLY A O 1
ATOM 942 N N . ILE A 1 93 ? 36.54300 -2.83400 76.35500 1.000 49.10000 106 ILE A N 1
ATOM 943 C CA . ILE A 1 93 ? 36.56200 -1.61500 75.55600 1.000 48.99000 106 ILE A CA 1
ATOM 944 C C . ILE A 1 93 ? 37.01800 -1.98300 74.15200 1.000 46.33000 106 ILE A C 1
ATOM 945 O O . ILE A 1 93 ? 38.03600 -2.66500 73.98600 1.000 46.51000 106 ILE A O 1
ATOM 961 N N . TRP A 1 94 ? 36.26200 -1.54400 73.14900 1.000 41.29000 107 TRP A N 1
ATOM 962 C CA . TRP A 1 94 ? 36.60100 -1.84300 71.76400 1.000 35.80000 107 TRP A CA 1
ATOM 963 C C . TRP A 1 94 ? 38.07500 -1.56100 71.51900 1.000 42.17000 107 TRP A C 1
ATOM 964 O O . TRP A 1 94 ? 38.54700 -0.44200 71.73800 1.000 43.52000 107 TRP A O 1
ATOM 985 N N . GLN A 1 95 ? 38.80200 -2.58400 71.07300 1.000 45.74000 108 GLN A N 1
ATOM 986 C CA . GLN A 1 95 ? 40.25100 -2.49700 70.95500 1.000 47.71000 108 GLN A CA 1
ATOM 987 C C . GLN A 1 95 ? 40.70100 -2.92800 69.56700 1.000 43.93000 108 GLN A C 1
ATOM 988 O O . GLN A 1 95 ? 41.32300 -2.14800 68.83800 1.000 49.82000 108 GLN A O 1
ATOM 1002 N N . GLU A 1 96 ? 40.38900 -4.16600 69.19000 1.000 39.32000 109 GLU A N 1
ATOM 1003 C CA . GLU A 1 96 ? 40.80100 -4.68800 67.89800 1.000 40.10000 109 GLU A CA 1
ATOM 1004 C C . GLU A 1 96 ? 39.78000 -5.71100 67.42300 1.000 40.29000 109 GLU A C 1
ATOM 1005 O O . GLU A 1 96 ? 38.87100 -6.10600 68.15800 1.000 35.33000 109 GLU A O 1
ATOM 1017 N N . TRP A 1 97 ? 39.94800 -6.13600 66.17400 1.000 44.91000 110 TRP A N 1
ATOM 1018 C CA . TRP A 1 97 ? 39.13100 -7.17400 65.57000 1.000 40.59000 110 TRP A CA 1
ATOM 1019 C C . TRP A 1 97 ? 39.77500 -8.53900 65.79600 1.000 41.27000 110 TRP A C 1
ATOM 1020 O O . TRP A 1 97 ? 40.95700 -8.64800 66.13500 1.000 48.41000 110 TRP A O 1
ATOM 1041 N N . ASP A 1 98 ? 38.98600 -9.58800 65.58000 1.000 36.11000 111 ASP A N 1
ATOM 1042 C CA . ASP A 1 98 ? 39.49000 -10.95400 65.52400 1.000 45.68000 111 ASP A CA 1
ATOM 1043 C C . ASP A 1 98 ? 39.29500 -11.45700 64.09900 1.000 42.95000 111 ASP A C 1
ATOM 1044 O O . ASP A 1 98 ? 38.16900 -11.76500 63.69300 1.000 47.63000 111 ASP A O 1
ATOM 1053 N N . ILE A 1 99 ? 40.38500 -11.55000 63.34900 1.000 36.26000 112 ILE A N 1
ATOM 1054 C CA . ILE A 1 99 ? 40.33800 -11.95100 61.95000 1.000 39.25000 112 ILE A CA 1
ATOM 1055 C C . ILE A 1 99 ? 40.81400 -13.39200 61.85700 1.000 45.09000 112 ILE A C 1
ATOM 1056 O O . ILE A 1 99 ? 41.93400 -13.71700 62.27000 1.000 42.63000 112 ILE A O 1
ATOM 1072 N N . GLU A 1 100 ? 39.94700 -14.25500 61.32900 1.000 58.01000 113 GLU A N 1
ATOM 1073 C CA . GLU A 1 100 ? 40.22700 -15.67900 61.19200 1.000 64.58000 113 GLU A CA 1
ATOM 1074 C C . GLU A 1 100 ? 39.65900 -16.15400 59.86500 1.000 60.67000 113 GLU A C 1
ATOM 1075 O O . GLU A 1 100 ? 38.45500 -16.03100 59.62400 1.000 63.67000 113 GLU A O 1
ATOM 1087 N N . ASN A 1 101 ? 40.52400 -16.69700 59.00500 1.000 63.79000 114 ASN A N 1
ATOM 1088 C CA . ASN A 1 101 ? 40.10500 -17.27700 57.72600 1.000 61.94000 114 ASN A CA 1
ATOM 1089 C C . ASN A 1 101 ? 39.63600 -16.19700 56.74600 1.000 57.03000 114 ASN A C 1
ATOM 1090 O O . ASN A 1 101 ? 38.65800 -16.38000 56.02000 1.000 49.91000 114 ASN A O 1
ATOM 1101 N N . ASN A 1 102 ? 40.34400 -15.06800 56.71700 1.000 58.07000 115 ASN A N 1
ATOM 1102 C CA . ASN A 1 102 ? 40.06800 -13.95300 55.81600 1.000 46.99000 115 ASN A CA 1
ATOM 1103 C C . ASN A 1 102 ? 38.73300 -13.28100 56.09300 1.000 42.11000 115 ASN A C 1
ATOM 1104 O O . ASN A 1 102 ? 38.18700 -12.60100 55.21800 1.000 45.41000 115 ASN A O 1
ATOM 1115 N N . THR A 1 103 ? 38.18700 -13.45500 57.29100 1.000 47.65000 116 THR A N 1
ATOM 1116 C CA . THR A 1 103 ? 36.92300 -12.84600 57.66700 1.000 42.39000 116 THR A CA 1
ATOM 1117 C C . THR A 1 103 ? 37.07400 -12.21900 59.04500 1.000 44.01000 116 THR A C 1
ATOM 1118 O O . THR A 1 103 ? 38.06100 -12.44100 59.75000 1.000 50.48000 116 THR A O 1
ATOM 1129 N N . PHE A 1 104 ? 36.08000 -11.42700 59.43000 1.000 41.47000 117 PHE A N 1
ATOM 1130 C CA . PHE A 1 104 ? 36.01800 -10.86000 60.77200 1.000 40.85000 117 PHE A CA 1
ATOM 1131 C C . PHE A 1 104 ? 35.33300 -11.88000 61.67400 1.000 44.71000 117 PHE A C 1
ATOM 1132 O O . PHE A 1 104 ? 34.12500 -12.11400 61.55500 1.000 40.10000 117 PHE A O 1
ATOM 1149 N N . SER A 1 105 ? 36.10100 -12.48700 62.57700 1.000 43.31000 118 SER A N 1
ATOM 1150 C CA . SER A 1 105 ? 35.55100 -13.52700 63.44000 1.000 45.98000 118 SER A CA 1
ATOM 1151 C C . SER A 1 105 ? 34.70700 -12.92300 64.55600 1.000 44.57000 118 SER A C 1
ATOM 1152 O O . SER A 1 105 ? 33.60900 -13.40800 64.84800 1.000 50.28000 118 SER A O 1
ATOM 1160 N N . GLY A 1 106 ? 35.21000 -11.87300 65.19900 1.000 38.88000 119 GLY A N 1
ATOM 1161 C CA . GLY A 1 106 ? 34.47100 -11.20700 66.25700 1.000 39.20000 119 GLY A CA 1
ATOM 1162 C C . GLY A 1 106 ? 35.12000 -9.87900 66.57400 1.000 36.20000 119 GLY A C 1
ATOM 1163 O O . GLY A 1 106 ? 36.13000 -9.49800 65.97600 1.000 44.92000 119 GLY A O 1
ATOM 1167 N N . MET A 1 107 ? 34.52100 -9.17000 67.52800 1.000 33.38000 120 MET A N 1
ATOM 1168 C CA . MET A 1 107 ? 35.04200 -7.89600 68.00600 1.000 36.92000 120 MET A CA 1
ATOM 1169 C C . MET A 1 107 ? 35.62400 -8.10000 69.39700 1.000 36.82000 120 MET A C 1
ATOM 1170 O O . MET A 1 107 ? 34.95500 -8.65200 70.27700 1.000 40.89000 120 MET A O 1
ATOM 1184 N N . TRP A 1 108 ? 36.86000 -7.64900 69.59500 1.000 40.79000 121 TRP A N 1
ATOM 1185 C CA . TRP A 1 108 ? 37.53900 -7.82700 70.86900 1.000 43.02000 121 TRP A CA 1
ATOM 1186 C C . TRP A 1 108 ? 37.35000 -6.58200 71.72500 1.000 35.99000 121 TRP A C 1
ATOM 1187 O O . TRP A 1 108 ? 37.65000 -5.46500 71.29400 1.000 35.92000 121 TRP A O 1
ATOM 1208 N N . MET A 1 109 ? 36.83800 -6.78700 72.93500 1.000 39.92000 122 MET A N 1
ATOM 1209 C CA . MET A 1 109 ? 36.63200 -5.72900 73.91700 1.000 45.85000 122 MET A CA 1
ATOM 1210 C C . MET A 1 109 ? 37.51000 -6.06900 75.11100 1.000 43.73000 122 MET A C 1
ATOM 1211 O O . MET A 1 109 ? 37.31200 -7.10800 75.75100 1.000 51.41000 122 MET A O 1
ATOM 1225 N N . ARG A 1 110 ? 38.47500 -5.20400 75.41100 1.000 48.51000 123 ARG A N 1
ATOM 1226 C CA . ARG A 1 110 ? 39.51600 -5.51700 76.37600 1.000 52.91000 123 ARG A CA 1
ATOM 1227 C C . ARG A 1 110 ? 39.72300 -4.34900 77.32700 1.000 61.21000 123 ARG A C 1
ATOM 1228 O O . ARG A 1 110 ? 39.23000 -3.24000 77.10900 1.000 63.05000 123 ARG A O 1
ATOM 1249 N N . GLU A 1 111 ? 40.45000 -4.62600 78.41100 1.000 59.82000 124 GLU A N 1
ATOM 1250 C CA . GLU A 1 111 ? 40.85800 -3.60500 79.37300 1.000 62.47000 124 GLU A CA 1
ATOM 1251 C C . GLU A 1 111 ? 39.66400 -3.07700 80.17000 1.000 63.60000 124 GLU A C 1
ATOM 1252 O O . GLU A 1 111 ? 39.51500 -1.87000 80.35900 1.000 69.60000 124 GLU A O 1
ATOM 1264 N N . GLY A 1 112 ? 38.81200 -3.98300 80.63900 1.000 59.80000 125 GLY A N 1
ATOM 1265 C CA . GLY A 1 112 ? 37.73600 -3.62300 81.53600 1.000 60.83000 125 GLY A CA 1
ATOM 1266 C C . GLY A 1 112 ? 38.20800 -3.57600 82.97700 1.000 71.61000 125 GLY A C 1
ATOM 1267 O O . GLY A 1 112 ? 39.40300 -3.55500 83.27600 1.000 77.24000 125 GLY A O 1
ATOM 1271 N N . ASP A 1 113 ? 37.23700 -3.55700 83.88900 1.000 76.25000 126 ASP A N 1
ATOM 1272 C CA . ASP A 1 113 ? 37.56400 -3.62600 85.30800 1.000 79.92000 126 ASP A CA 1
ATOM 1273 C C . ASP A 1 113 ? 38.36600 -4.89100 85.59400 1.000 85.11000 126 ASP A C 1
ATOM 1274 O O . ASP A 1 113 ? 38.25700 -5.89800 84.88900 1.000 84.47000 126 ASP A O 1
ATOM 1283 N N . SER A 1 114 ? 39.17700 -4.83600 86.64400 1.000 87.39000 127 SER A N 1
ATOM 1284 C CA . SER A 1 114 ? 40.08900 -5.92400 86.96500 1.000 82.21000 127 SER A CA 1
ATOM 1285 C C . SER A 1 114 ? 39.45700 -6.89100 87.95700 1.000 81.05000 127 SER A C 1
ATOM 1286 O O . SER A 1 114 ? 38.78000 -6.47900 88.90300 1.000 77.82000 127 SER A O 1
ATOM 1294 N N . CYS A 1 115 ? 39.67700 -8.18500 87.72100 1.000 83.92000 128 CYS A N 1
ATOM 1295 C CA . CYS A 1 115 ? 39.25200 -9.22800 88.64400 1.000 86.51000 128 CYS A CA 1
ATOM 1296 C C . CYS A 1 115 ? 40.32300 -9.57200 89.66600 1.000 89.98000 128 CYS A C 1
ATOM 1297 O O . CYS A 1 115 ? 40.01300 -10.18800 90.69200 1.000 87.14000 128 CYS A O 1
ATOM 1304 N N . GLY A 1 116 ? 41.56800 -9.19800 89.39900 1.000 84.57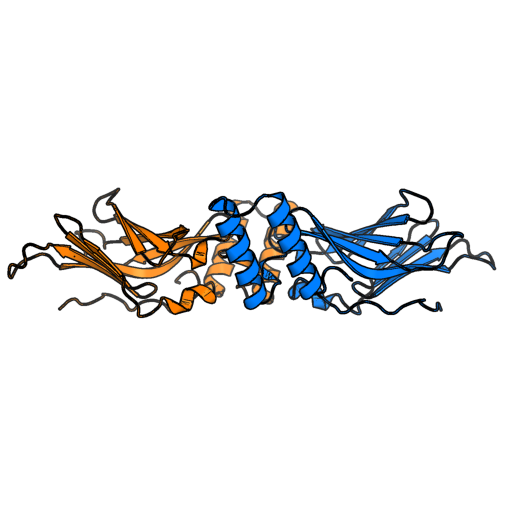000 129 GLY A N 1
ATOM 1305 C CA . GLY A 1 116 ? 42.66300 -9.45000 90.30500 1.000 73.80000 129 GLY A CA 1
ATOM 1306 C C . GLY A 1 116 ? 43.98200 -9.25400 89.59400 1.000 72.07000 129 GLY A C 1
ATOM 1307 O O . GLY A 1 116 ? 44.49800 -8.13500 89.52300 1.000 70.36000 129 GLY A O 1
ATOM 1311 N N . ASN A 1 117 ? 44.52500 -10.33500 89.04100 1.000 70.57000 130 ASN A N 1
ATOM 1312 C CA . ASN A 1 117 ? 45.74200 -10.24200 88.25200 1.000 76.84000 130 ASN A CA 1
ATOM 1313 C C . ASN A 1 117 ? 45.48100 -9.83300 86.81000 1.000 80.69000 130 ASN A C 1
ATOM 1314 O O . ASN A 1 117 ? 46.43900 -9.56600 86.07700 1.000 73.90000 130 ASN A O 1
ATOM 1325 N N . LYS A 1 118 ? 44.21800 -9.75600 86.39300 1.000 86.98000 131 LYS A N 1
ATOM 1326 C CA . LYS A 1 118 ? 43.87700 -9.60100 84.98800 1.000 81.24000 131 LYS A CA 1
ATOM 1327 C C . LYS A 1 118 ? 42.68400 -8.67300 84.83200 1.000 82.14000 131 LYS A C 1
ATOM 1328 O O . LYS A 1 118 ? 41.89600 -8.47300 85.76000 1.000 79.94000 131 LYS A O 1
ATOM 1347 N N . ASN A 1 119 ? 42.56400 -8.10800 83.63200 1.000 77.18000 132 ASN A N 1
ATOM 1348 C CA . ASN A 1 119 ? 41.45400 -7.24000 83.26600 1.000 79.03000 132 ASN A CA 1
ATOM 1349 C C . ASN A 1 119 ? 40.41200 -8.03300 82.48600 1.000 73.04000 132 ASN A C 1
ATOM 1350 O O . ASN A 1 119 ? 40.75600 -8.91300 81.69100 1.000 69.25000 132 ASN A O 1
ATOM 1361 N N . ARG A 1 120 ? 39.14000 -7.71100 82.70600 1.000 64.83000 133 ARG A N 1
ATOM 1362 C CA . ARG A 1 120 ? 38.06700 -8.42800 82.03300 1.000 60.32000 133 ARG A CA 1
ATOM 1363 C C . ARG A 1 120 ? 38.12400 -8.19200 80.52400 1.000 60.23000 133 ARG A C 1
ATOM 1364 O O . ARG A 1 120 ? 38.52300 -7.12400 80.05300 1.000 61.68000 133 ARG A O 1
ATOM 1385 N N . GLN A 1 121 ? 37.71700 -9.21200 79.76900 1.000 59.40000 134 GLN A N 1
ATOM 1386 C CA . GLN A 1 121 ? 37.70500 -9.17200 78.31500 1.000 51.63000 134 GLN A CA 1
ATOM 1387 C C . GLN A 1 121 ? 36.35700 -9.66800 77.80800 1.000 48.38000 134 GLN A C 1
ATOM 1388 O O . GLN A 1 121 ? 35.63900 -10.39000 78.50500 1.000 59.06000 134 GLN A O 1
ATOM 1402 N N . THR A 1 122 ? 36.01500 -9.26900 76.58200 1.000 51.22000 135 THR A N 1
ATOM 1403 C CA . THR A 1 122 ? 34.79300 -9.74000 75.93900 1.000 51.35000 135 THR A CA 1
ATOM 1404 C C . THR A 1 122 ? 35.02200 -9.86600 74.44200 1.000 45.21000 135 THR A C 1
ATOM 1405 O O . THR A 1 122 ? 35.59700 -8.96700 73.81600 1.000 46.62000 135 THR A O 1
ATOM 1416 N N . LYS A 1 123 ? 34.57000 -10.97300 73.87400 1.000 45.80000 136 LYS 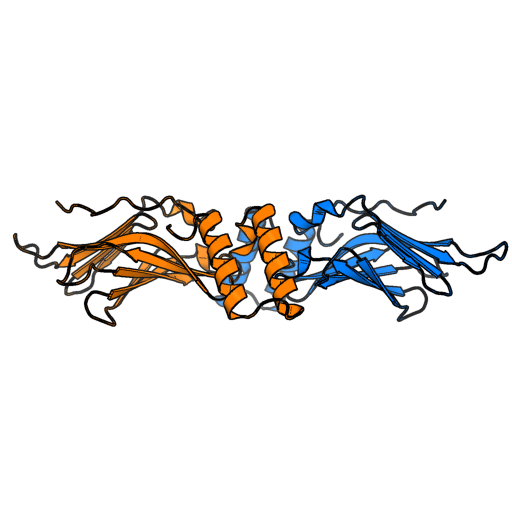A N 1
ATOM 1417 C CA . LYS A 1 123 ? 34.57100 -11.17900 72.43300 1.000 46.26000 136 LYS A CA 1
ATOM 1418 C C . LYS A 1 123 ? 33.12300 -11.13100 71.96400 1.000 44.86000 136 LYS A C 1
ATOM 1419 O O . LYS A 1 123 ? 32.32300 -12.00500 72.31500 1.000 47.01000 136 LYS A O 1
ATOM 1438 N N . VAL A 1 124 ? 32.78500 -10.10500 71.19400 1.000 39.69000 137 VAL A N 1
ATOM 1439 C CA . VAL A 1 124 ? 31.45700 -9.97300 70.61200 1.000 38.38000 137 VAL A CA 1
ATOM 1440 C C . VAL A 1 124 ? 31.43700 -10.72700 69.29000 1.000 40.24000 137 VAL A C 1
ATOM 1441 O O . VAL A 1 124 ? 32.35200 -10.58800 68.47000 1.000 41.52000 137 VAL A O 1
ATOM 1454 N N . LEU A 1 125 ? 30.40400 -11.53800 69.08900 1.000 43.07000 138 LEU A N 1
ATOM 1455 C CA . LEU A 1 125 ? 30.22900 -12.31700 67.87100 1.000 40.69000 138 LEU A CA 1
ATOM 1456 C C . LEU A 1 125 ? 29.02900 -11.78900 67.09600 1.000 40.50000 138 LEU A C 1
ATOM 1457 O O . LEU A 1 125 ? 27.97500 -11.51500 67.67800 1.000 41.73000 138 LEU A O 1
ATOM 1473 N N . LEU A 1 126 ? 29.19300 -11.64700 65.78300 1.000 35.16000 139 LEU A N 1
ATOM 1474 C CA . LEU A 1 126 ? 28.16500 -11.08200 64.91500 1.000 34.65000 139 LEU A CA 1
ATOM 1475 C C . LEU A 1 126 ? 27.47900 -12.20500 64.14500 1.000 33.54000 139 LEU A C 1
ATOM 1476 O O . LEU A 1 126 ? 28.14100 -12.96800 63.43200 1.000 35.73000 139 LEU A O 1
ATOM 1492 N N . VAL A 1 127 ? 26.15400 -12.29300 64.27900 1.000 34.37000 140 VAL A N 1
ATOM 1493 C CA . VAL A 1 127 ? 25.36700 -13.37000 63.69500 1.000 36.82000 140 VAL A CA 1
ATOM 1494 C C . VAL A 1 127 ? 24.19900 -12.79100 62.91100 1.000 39.10000 140 VAL A C 1
ATOM 1495 O O . VAL A 1 127 ? 23.68000 -11.71900 63.23500 1.000 43.17000 140 VAL A O 1
ATOM 1508 N N . CYS A 1 128 ? 23.77800 -13.52100 61.88000 1.000 44.63000 141 CYS A N 1
ATOM 1509 C CA . CYS A 1 128 ? 22.58700 -13.14100 61.13100 1.000 42.09000 141 CYS A CA 1
ATOM 1510 C C . CYS A 1 128 ? 21.36000 -13.20600 62.03000 1.000 44.30000 141 CYS A C 1
ATOM 1511 O O . CYS A 1 128 ? 21.05900 -14.25000 62.61800 1.000 45.66000 141 CYS A O 1
ATOM 1518 N N . GLY A 1 129 ? 20.65700 -12.08100 62.13700 1.000 39.62000 142 GLY A N 1
ATOM 1519 C CA . GLY A 1 129 ? 19.40300 -12.03600 62.85600 1.000 42.98000 142 GLY A CA 1
ATOM 1520 C C . GLY A 1 129 ? 18.44600 -11.08900 62.16300 1.000 43.68000 142 GLY A C 1
ATOM 1521 O O . GLY A 1 129 ? 18.84500 -10.25800 61.34400 1.000 43.03000 142 GLY A O 1
ATOM 1525 N N . LYS A 1 130 ? 17.16200 -11.23400 62.49700 1.000 48.49000 143 LYS A N 1
ATOM 1526 C CA . LYS A 1 130 ? 16.16000 -10.37200 61.88100 1.000 53.99000 143 LYS A CA 1
ATOM 1527 C C . LYS A 1 130 ? 16.36300 -8.91100 62.26900 1.000 46.40000 143 LYS A C 1
ATOM 1528 O O . LYS A 1 130 ? 16.10600 -8.01500 61.45700 1.000 39.00000 143 LYS A O 1
ATOM 1547 N N . ALA A 1 131 ? 16.82400 -8.64800 63.49200 1.000 45.47000 144 ALA A N 1
ATOM 1548 C CA . ALA A 1 131 ? 16.98200 -7.28000 63.96200 1.000 43.08000 144 ALA A CA 1
ATOM 1549 C C . ALA A 1 131 ? 18.13500 -7.19500 64.95100 1.000 42.03000 144 ALA A C 1
ATOM 1550 O O . ALA A 1 131 ? 18.50800 -8.18300 65.58800 1.000 49.86000 144 ALA A O 1
ATOM 1557 N N . ASN A 1 132 ? 18.70000 -5.98800 65.06600 1.000 38.86000 145 ASN A N 1
ATOM 1558 C CA . ASN A 1 132 ? 19.76400 -5.71900 66.02700 1.000 46.18000 145 ASN A CA 1
ATOM 1559 C C . ASN A 1 132 ? 19.31700 -6.11100 67.43000 1.000 48.03000 145 ASN A C 1
ATOM 1560 O O . ASN A 1 132 ? 18.46100 -5.44700 68.02300 1.000 53.89000 145 ASN A O 1
ATOM 1571 N N . LYS A 1 133 ? 19.88500 -7.18600 67.96900 1.000 40.00000 146 LYS A N 1
ATOM 1572 C CA . LYS A 1 133 ? 19.45600 -7.70300 69.25900 1.000 45.01000 146 LYS A CA 1
ATOM 1573 C C . LYS A 1 133 ? 20.64100 -8.33900 69.96600 1.000 50.44000 146 LYS A C 1
ATOM 1574 O O . LYS A 1 133 ? 21.41300 -9.07600 69.34900 1.000 52.48000 146 LYS A O 1
ATOM 1593 N N . LEU A 1 134 ? 20.78000 -8.05700 71.25700 1.000 56.44000 147 LEU A N 1
ATOM 1594 C CA . LEU A 1 134 ? 21.73500 -8.78100 72.08800 1.000 49.13000 147 LEU A CA 1
ATOM 1595 C C . LEU A 1 134 ? 21.05600 -10.06400 72.56000 1.000 50.06000 147 LEU A C 1
ATOM 1596 O O . LEU A 1 134 ? 20.12800 -10.01800 73.37400 1.000 49.73000 147 LEU A O 1
ATOM 1612 N N . SER A 1 135 ? 21.52700 -11.21100 72.05900 1.000 50.38000 148 SER A N 1
ATOM 1613 C CA . SER A 1 135 ? 20.80700 -12.47300 72.20200 1.000 56.42000 148 SER A CA 1
ATOM 1614 C C . SER A 1 135 ? 21.26300 -13.29700 73.40400 1.000 54.11000 148 SER A C 1
ATOM 1615 O O . SER A 1 135 ? 20.43100 -13.93200 74.06100 1.000 60.13000 148 SER A O 1
ATOM 1623 N N . SER A 1 136 ? 22.56300 -13.32600 73.69400 1.000 48.60000 149 SER A N 1
ATOM 1624 C CA . SER A 1 136 ? 23.06000 -14.19300 74.74900 1.000 53.85000 149 SER A CA 1
ATOM 1625 C C . SER A 1 136 ? 24.34800 -13.63400 75.33000 1.000 50.50000 149 SER A C 1
ATOM 1626 O O . SER A 1 136 ? 25.03800 -12.82300 74.70700 1.000 47.40000 149 SER A O 1
ATOM 1634 N N . VAL A 1 137 ? 24.66200 -14.09000 76.53900 1.000 58.29000 150 VAL A N 1
ATOM 1635 C CA . VAL A 1 137 ? 25.92800 -13.79400 77.19600 1.000 54.76000 150 VAL A CA 1
ATOM 1636 C C . VAL A 1 137 ? 26.35000 -15.03400 77.96800 1.000 51.60000 150 VAL A C 1
ATOM 1637 O O . VAL A 1 137 ? 25.51300 -15.72800 78.55800 1.000 57.97000 150 VAL A O 1
ATOM 1650 N N . SER A 1 138 ? 27.65200 -15.29600 77.98300 1.000 52.29000 151 SER A N 1
ATOM 1651 C CA . SER A 1 138 ? 28.18200 -16.48600 78.62500 1.000 59.26000 151 SER A CA 1
ATOM 1652 C C . SER A 1 138 ? 29.54700 -16.15700 79.20300 1.000 60.22000 151 SER A C 1
ATOM 1653 O O . SER A 1 138 ? 30.16400 -15.14600 78.85800 1.000 62.37000 151 SER A O 1
ATOM 1661 N N . GLU A 1 139 ? 30.01500 -17.03600 80.08400 1.000 66.76000 152 GLU A N 1
ATOM 1662 C CA . GLU A 1 139 ? 31.26400 -16.84100 80.81500 1.000 72.98000 152 GLU A CA 1
ATOM 1663 C C . GLU A 1 139 ? 32.09600 -18.11200 80.73200 1.000 65.28000 152 GLU A C 1
ATOM 1664 O O . GLU A 1 139 ? 32.09600 -18.93300 81.65900 1.000 70.85000 152 GLU A O 1
ATOM 1676 N N . PRO A 1 140 ? 32.81500 -18.31300 79.62300 1.000 60.84000 153 PRO A N 1
ATOM 1677 C CA . PRO A 1 140 ? 33.65100 -19.52500 79.51600 1.000 72.49000 153 PRO A CA 1
ATOM 1678 C C . PRO A 1 140 ? 34.63400 -19.66800 80.66500 1.000 71.87000 153 PRO A C 1
ATOM 1679 O O . PRO A 1 140 ? 34.67000 -20.71200 81.32900 1.000 68.88000 153 PRO A O 1
ATOM 1690 N N . SER A 1 141 ? 35.44200 -18.64300 80.91500 1.000 75.99000 154 SER A N 1
ATOM 1691 C CA . SER A 1 141 ? 36.31100 -18.58300 82.07700 1.000 74.44000 154 SER A CA 1
ATOM 1692 C C . SER A 1 141 ? 35.94300 -17.35500 82.89600 1.000 78.43000 154 SER A C 1
ATOM 1693 O O . SER A 1 141 ? 35.48600 -16.34600 82.35100 1.000 82.98000 154 SER A O 1
ATOM 1701 N N . THR A 1 142 ? 36.11900 -17.44800 84.20900 1.000 80.62000 155 THR A N 1
ATOM 1702 C CA . THR A 1 142 ? 35.78400 -16.31700 85.06400 1.000 86.10000 155 THR A CA 1
ATOM 1703 C C . THR A 1 142 ? 36.49100 -15.07000 84.55500 1.000 82.81000 155 THR A C 1
ATOM 1704 O O . THR A 1 142 ? 37.71700 -15.05600 84.40500 1.000 72.40000 155 THR A O 1
ATOM 1715 N N . CYS A 1 143 ? 35.70400 -14.02900 84.27600 1.000 81.16000 156 CYS A N 1
ATOM 1716 C CA . CYS A 1 143 ? 36.18500 -12.73000 83.81700 1.000 85.62000 156 CYS A CA 1
ATOM 1717 C C . CYS A 1 143 ? 36.58700 -12.73500 82.34700 1.000 78.19000 156 CYS A C 1
ATOM 1718 O O . CYS A 1 143 ? 37.28300 -11.81900 81.89400 1.000 65.25000 156 CYS A O 1
ATOM 1725 N N . LEU A 1 144 ? 36.17100 -13.74700 81.58600 1.000 77.50000 157 LEU A N 1
ATOM 1726 C CA . LEU A 1 144 ? 36.26700 -13.75800 80.12800 1.000 64.76000 157 LEU A CA 1
ATOM 1727 C C . LEU A 1 144 ? 34.89300 -14.12200 79.58100 1.000 65.95000 157 LEU A C 1
ATOM 1728 O O . LEU A 1 144 ? 34.29300 -15.10600 80.02500 1.000 67.95000 157 LEU A O 1
ATOM 1744 N N . TYR A 1 145 ? 34.39200 -13.33300 78.62900 1.000 65.77000 158 TYR A N 1
ATOM 1745 C CA . TYR A 1 145 ? 33.01000 -13.45100 78.18600 1.000 59.68000 158 TYR A CA 1
ATOM 1746 C C . TYR A 1 145 ? 32.90700 -13.62600 76.67900 1.000 58.24000 158 TYR A C 1
ATOM 1747 O O . TYR A 1 145 ? 33.76100 -13.16500 75.91700 1.000 57.75000 158 TYR A O 1
ATOM 1765 N N . SER A 1 146 ? 31.83600 -14.30200 76.26700 1.000 60.33000 159 SER A N 1
ATOM 1766 C CA . SER A 1 146 ? 31.48500 -14.49300 74.86500 1.000 58.10000 159 SER A CA 1
ATOM 1767 C C . SER A 1 146 ? 30.08000 -13.94200 74.67000 1.000 53.04000 159 SER A C 1
ATOM 1768 O O . SER A 1 146 ? 29.10800 -14.49900 75.19300 1.000 55.71000 159 SER A O 1
ATOM 1776 N N . LEU A 1 147 ? 29.97600 -12.85500 73.92100 1.000 52.49000 160 LEU A N 1
ATOM 1777 C CA . LEU A 1 147 ? 28.72500 -12.14200 73.72200 1.000 47.24000 160 LEU A CA 1
ATOM 1778 C C . LEU A 1 147 ? 28.27500 -12.32500 72.28000 1.000 49.92000 160 LEU A C 1
ATOM 1779 O O . LEU A 1 147 ? 29.04800 -12.07300 71.35100 1.000 54.05000 160 LEU A O 1
ATOM 1795 N N . THR A 1 148 ? 27.03400 -12.76700 72.09500 1.000 43.40000 161 THR A N 1
ATOM 1796 C CA . THR A 1 148 ? 26.48000 -13.01800 70.77100 1.000 49.10000 161 THR A CA 1
ATOM 1797 C C . THR A 1 148 ? 25.52000 -11.89100 70.40300 1.000 47.40000 161 THR A C 1
ATOM 1798 O O . THR A 1 148 ? 24.53500 -11.65600 71.11100 1.000 45.53000 161 THR A O 1
ATOM 1809 N N . PHE A 1 149 ? 25.80500 -11.20500 69.29400 1.000 48.35000 162 PHE A N 1
ATOM 1810 C CA . PHE A 1 149 ? 25.02600 -10.05900 68.83100 1.000 41.55000 162 PHE A CA 1
ATOM 1811 C C . PHE A 1 149 ? 24.38100 -10.37600 67.48900 1.000 39.31000 162 PHE A C 1
ATOM 1812 O O . PHE A 1 149 ? 25.08100 -10.62900 66.50300 1.000 45.66000 162 PHE A O 1
ATOM 1829 N N . GLU A 1 150 ? 23.04800 -10.36000 67.45600 1.000 46.77000 163 GLU A N 1
ATOM 1830 C CA . GLU A 1 150 ? 22.29700 -10.55200 66.22400 1.000 42.41000 163 GLU A CA 1
ATOM 1831 C C . GLU A 1 150 ? 22.10100 -9.21400 65.52000 1.000 44.96000 163 GLU A C 1
ATOM 1832 O O . GLU A 1 150 ? 21.72700 -8.22100 66.15200 1.000 46.21000 163 GLU A O 1
ATOM 1844 N N . THR A 1 151 ? 22.35600 -9.19300 64.21600 1.000 47.72000 164 THR A N 1
ATOM 1845 C CA . THR A 1 151 ? 22.08300 -8.03500 63.37800 1.000 40.82000 164 THR A CA 1
ATOM 1846 C C . THR A 1 151 ? 21.83200 -8.55100 61.96800 1.000 40.77000 164 THR A C 1
ATOM 1847 O O . THR A 1 151 ? 22.37800 -9.59300 61.59200 1.000 39.08000 164 THR A O 1
ATOM 1858 N N . PRO A 1 152 ? 21.00600 -7.86100 61.17800 1.000 41.97000 165 PRO A N 1
ATOM 1859 C CA . PRO A 1 152 ? 20.76500 -8.32600 59.80400 1.000 41.11000 165 PRO A CA 1
ATOM 1860 C C . PRO A 1 152 ? 21.85400 -7.92700 58.82500 1.000 38.22000 165 PRO A C 1
ATOM 1861 O O . PRO A 1 152 ? 21.87000 -8.44700 57.70100 1.000 40.20000 165 PRO A O 1
ATOM 1872 N N . LEU A 1 153 ? 22.77000 -7.04300 59.22400 1.000 34.20000 166 LEU A N 1
ATOM 1873 C CA . LEU A 1 153 ? 23.82100 -6.55800 58.33800 1.000 39.50000 166 LEU A CA 1
ATOM 1874 C C . LEU A 1 153 ? 24.85600 -7.62300 58.00600 1.000 40.95000 166 LEU A C 1
ATOM 1875 O O . LEU A 1 153 ? 25.70400 -7.39000 57.13800 1.000 41.52000 166 LEU A O 1
ATOM 1891 N N . VAL A 1 154 ? 24.80200 -8.78000 58.66200 1.000 40.69000 167 VAL A N 1
ATOM 1892 C CA . VAL A 1 154 ? 25.77400 -9.85000 58.48400 1.000 32.66000 167 VAL A CA 1
ATOM 1893 C C . VAL A 1 154 ? 25.15800 -11.05400 57.78800 1.000 32.78000 167 VAL A C 1
ATOM 1894 O O . VAL A 1 154 ? 25.82700 -12.07600 57.60700 1.000 32.29000 167 VAL A O 1
ATOM 1907 N N . CYS A 1 155 ? 23.90200 -10.94600 57.35400 1.000 41.39000 168 CYS A N 1
ATOM 1908 C CA . CYS A 1 155 ? 23.21200 -12.11500 56.82200 1.000 47.80000 168 CYS A CA 1
ATOM 1909 C C . CYS A 1 155 ? 23.76600 -12.50800 55.46300 1.000 45.93000 168 CYS A C 1
ATOM 1910 O O . CYS A 1 155 ? 23.68900 -13.68000 55.07800 1.000 47.36000 168 CYS A O 1
ATOM 1917 N N . HIS A 1 156 ? 24.33400 -11.56100 54.73500 1.000 36.62000 169 HIS A N 1
ATOM 1918 C CA . HIS A 1 156 ? 24.99200 -11.94100 53.49700 1.000 34.59000 169 HIS A CA 1
ATOM 1919 C C . HIS A 1 156 ? 26.36000 -12.54700 53.80300 1.000 36.56000 169 HIS A C 1
ATOM 1920 O O . HIS A 1 156 ? 27.08000 -12.04700 54.67100 1.000 37.68000 169 HIS A O 1
ATOM 1934 N N . PRO A 1 157 ? 26.73800 -13.62800 53.11100 1.000 40.76000 170 PRO A N 1
ATOM 1935 C CA . PRO A 1 157 ? 28.00700 -14.29900 53.44900 1.000 42.36000 170 PRO A CA 1
ATOM 1936 C C . PRO A 1 157 ? 29.23400 -13.41200 53.30800 1.000 37.88000 170 PRO A C 1
ATOM 1937 O O . PRO A 1 157 ? 30.16700 -13.52000 54.11300 1.000 37.29000 170 PRO A O 1
ATOM 1948 N N . HIS A 1 158 ? 29.26000 -12.53700 52.30500 1.000 41.32000 171 HIS A N 1
ATOM 1949 C CA . HIS A 1 158 ? 30.42700 -11.71700 52.01700 1.000 40.88000 171 HIS A CA 1
ATOM 1950 C C . HIS A 1 158 ? 30.44600 -10.41700 52.80900 1.000 41.51000 171 HIS A C 1
ATOM 1951 O O . HIS A 1 158 ? 31.26000 -9.53800 52.50800 1.000 40.00000 171 HIS A O 1
ATOM 1965 N N . SER A 1 159 ? 29.57700 -10.27300 53.81000 1.000 42.20000 172 SER A N 1
ATOM 1966 C CA . SER A 1 159 ? 29.51700 -9.01300 54.54100 1.000 37.71000 172 SER A CA 1
ATOM 1967 C C . SER A 1 159 ? 30.69400 -8.84300 55.48900 1.000 36.70000 172 SER A C 1
ATOM 1968 O O . SER A 1 159 ? 31.15300 -7.71500 55.69900 1.000 36.23000 172 SER A O 1
ATOM 1976 N N . LEU A 1 160 ? 31.20700 -9.93400 56.05300 1.000 35.43000 173 LEU A N 1
ATOM 1977 C CA . LEU A 1 160 ? 32.31000 -9.85400 56.99700 1.000 36.89000 173 LEU A CA 1
ATOM 1978 C C . LEU A 1 160 ? 33.65100 -10.22500 56.37500 1.000 44.70000 173 LEU A C 1
ATOM 1979 O O . LEU A 1 160 ? 34.63700 -10.37600 57.10300 1.000 44.43000 173 LEU A O 1
ATOM 1995 N N . LEU A 1 161 ? 33.71800 -10.36500 55.05200 1.000 43.12000 174 LEU A N 1
ATOM 1996 C CA . LEU A 1 161 ? 35.01200 -10.50600 54.39900 1.000 32.71000 174 LEU A CA 1
ATOM 1997 C C . LEU A 1 161 ? 35.82600 -9.23600 54.60600 1.000 35.89000 174 LEU A C 1
ATOM 1998 O O . LEU A 1 161 ? 35.29600 -8.12100 54.55900 1.000 34.66000 174 LEU A O 1
ATOM 2014 N N . VAL A 1 162 ? 37.12200 -9.41300 54.85800 1.000 35.26000 175 VAL A N 1
ATOM 2015 C CA . VAL A 1 162 ? 37.98300 -8.27600 55.15800 1.000 36.04000 175 VAL A CA 1
ATOM 2016 C C . VAL A 1 162 ? 38.62400 -7.67600 53.91000 1.000 35.74000 175 VAL A C 1
ATOM 2017 O O . VAL A 1 162 ? 39.06500 -6.51800 53.95300 1.000 36.89000 175 VAL A O 1
ATOM 2030 N N . TYR A 1 163 ? 38.66600 -8.41000 52.79700 1.000 35.14000 176 TYR A N 1
ATOM 2031 C CA . TYR A 1 163 ? 39.28600 -7.86800 51.58900 1.000 37.02000 176 TYR A CA 1
ATOM 2032 C C . TYR A 1 163 ? 38.54700 -6.65600 51.04000 1.000 38.30000 176 TYR A C 1
ATOM 2033 O O . TYR A 1 163 ? 39.20900 -5.66300 50.69000 1.000 41.76000 176 TYR A O 1
ATOM 2051 N N . PRO A 1 164 ? 37.21600 -6.65000 50.93200 1.000 35.45000 177 PRO A N 1
ATOM 2052 C CA . PRO A 1 164 ? 36.54300 -5.46000 50.38500 1.000 31.09000 177 PRO A CA 1
ATOM 2053 C C . PRO A 1 164 ? 36.66500 -4.22800 51.26900 1.000 35.61000 177 PRO A C 1
ATOM 2054 O O . PRO A 1 164 ? 36.51700 -3.11000 50.76100 1.000 38.23000 177 PRO A O 1
ATOM 2065 N N . THR A 1 165 ? 36.92600 -4.39100 52.56800 1.000 39.21000 178 THR A N 1
ATOM 2066 C CA . THR A 1 165 ? 37.02500 -3.26000 53.48300 1.000 43.46000 178 THR A CA 1
ATOM 2067 C C . THR A 1 165 ? 38.33800 -2.49700 53.35700 1.000 40.01000 178 THR A C 1
ATOM 2068 O O . THR A 1 165 ? 38.43400 -1.37400 53.86700 1.000 38.39000 178 THR A O 1
ATOM 2079 N N . LEU A 1 166 ? 39.33700 -3.07400 52.69300 1.000 42.32000 179 LEU A N 1
ATOM 2080 C CA . LEU A 1 166 ? 40.66900 -2.49300 52.63300 1.000 48.59000 179 LEU A CA 1
ATOM 2081 C C . LEU A 1 166 ? 40.76300 -1.39600 51.58000 1.000 45.44000 179 LEU A C 1
ATOM 2082 O O . LEU A 1 166 ? 40.00400 -1.36400 50.60800 1.000 47.14000 179 LEU A O 1
ATOM 2098 N N . SER A 1 167 ? 41.71500 -0.49000 51.79100 1.000 48.11000 180 SER A N 1
ATOM 2099 C CA . SER A 1 167 ? 41.99600 0.56400 50.83000 1.000 52.71000 180 SER A CA 1
ATOM 2100 C C . SER A 1 167 ? 42.49800 -0.03100 49.51600 1.000 55.36000 180 SER A C 1
ATOM 2101 O O . SER A 1 167 ? 42.94100 -1.18100 49.44900 1.000 45.67000 180 SER A O 1
ATOM 2109 N N . GLU A 1 168 ? 42.42300 0.77900 48.45600 1.000 61.88000 181 GLU A N 1
ATOM 2110 C CA . GLU A 1 168 ? 42.86200 0.32100 47.14100 1.000 63.19000 181 GLU A CA 1
ATOM 2111 C C . GLU A 1 168 ? 44.34100 -0.04400 47.13400 1.000 54.87000 181 GLU A C 1
ATOM 2112 O O . GLU A 1 168 ? 44.76500 -0.89700 46.34500 1.000 49.59000 181 GLU A O 1
ATOM 2124 N N . GLY A 1 169 ? 45.13800 0.58700 47.99100 1.000 50.58000 182 GLY A N 1
ATOM 2125 C CA . GLY A 1 169 ? 46.55500 0.29200 48.05100 1.000 44.83000 182 GLY A CA 1
ATOM 2126 C C . GLY A 1 169 ? 46.86900 -0.99400 48.78400 1.000 48.10000 182 GLY A C 1
ATOM 2127 O O . GLY A 1 169 ? 47.68600 -1.79400 48.31900 1.000 46.56000 182 GLY A O 1
ATOM 2131 N N . LEU A 1 170 ? 46.22300 -1.20800 49.93300 1.000 48.31000 183 LEU A N 1
ATOM 2132 C CA . LEU A 1 170 ? 46.45600 -2.43500 50.68900 1.000 43.02000 183 LEU A CA 1
ATOM 2133 C C . LEU A 1 170 ? 45.91200 -3.66100 49.96400 1.000 43.76000 183 LEU A C 1
ATOM 2134 O O . LEU A 1 170 ? 46.41700 -4.77100 50.16800 1.000 44.62000 183 LEU A O 1
ATOM 2150 N N . GLN A 1 171 ? 44.88800 -3.49300 49.12300 1.000 44.02000 184 GLN A N 1
ATOM 2151 C CA . GLN A 1 171 ? 44.45800 -4.60000 48.27600 1.000 47.79000 184 GLN A CA 1
ATOM 2152 C C . GLN A 1 171 ? 45.57500 -5.02200 47.32700 1.000 48.40000 184 GLN A C 1
ATOM 2153 O O . GLN A 1 171 ? 45.81200 -6.21900 47.12800 1.000 40.10000 184 GLN A O 1
ATOM 2167 N N . GLU A 1 172 ? 46.26800 -4.05200 46.72500 1.000 53.59000 185 GLU A N 1
ATOM 2168 C CA . GLU A 1 172 ? 47.40800 -4.38300 45.87700 1.000 53.23000 185 GLU A CA 1
ATOM 2169 C C . GLU A 1 172 ? 48.43000 -5.22000 46.64000 1.000 50.01000 185 GLU A C 1
ATOM 2170 O O . GLU A 1 172 ? 48.89000 -6.25500 46.14600 1.000 39.79000 185 GLU A O 1
ATOM 2182 N N . LYS A 1 173 ? 48.79300 -4.79200 47.85600 1.000 44.81000 186 LYS A N 1
ATOM 2183 C CA . LYS A 1 173 ? 49.76400 -5.55400 48.63800 1.000 44.50000 186 LYS A CA 1
ATOM 2184 C C . LYS A 1 173 ? 49.28100 -6.98300 48.85400 1.000 43.47000 186 LYS A C 1
ATOM 2185 O O . LYS A 1 173 ? 50.08000 -7.92700 48.84400 1.000 41.78000 186 LYS A O 1
ATOM 2204 N N . TRP A 1 174 ? 47.97400 -7.16000 49.05000 1.000 42.01000 187 TRP A N 1
ATOM 2205 C CA . TRP A 1 174 ? 47.41600 -8.50000 49.20300 1.000 41.35000 187 TRP A CA 1
ATOM 2206 C C . TRP A 1 174 ? 47.41500 -9.23800 47.87000 1.000 42.51000 187 TRP A C 1
ATOM 2207 O O . TRP A 1 174 ? 47.83200 -10.40000 47.79200 1.000 36.02000 187 TRP A O 1
ATOM 2228 N N . ASN A 1 175 ? 46.95900 -8.57300 46.80600 1.000 47.40000 188 ASN A N 1
ATOM 2229 C CA . ASN A 1 175 ? 46.98300 -9.17800 45.47800 1.000 37.59000 188 ASN A CA 1
ATOM 2230 C C . ASN A 1 175 ? 48.36800 -9.71500 45.14200 1.000 39.73000 188 ASN A C 1
ATOM 2231 O O . ASN A 1 175 ? 48.51700 -10.86500 44.71300 1.000 37.24000 188 ASN A O 1
ATOM 2242 N N . GLU A 1 176 ? 49.39900 -8.88700 45.32900 1.000 49.95000 189 GLU A N 1
ATOM 2243 C CA . GLU A 1 176 ? 50.75900 -9.31500 45.02100 1.000 47.32000 189 GLU A CA 1
ATOM 2244 C C . GLU A 1 176 ? 51.18600 -10.49100 45.89200 1.000 46.91000 189 GLU A C 1
ATOM 2245 O O . GLU A 1 176 ? 51.97600 -11.33300 45.45100 1.000 55.29000 189 GLU A O 1
ATOM 2257 N N . ALA A 1 177 ? 50.67700 -10.56600 47.12500 1.000 45.13000 190 ALA A N 1
ATOM 2258 C CA . ALA A 1 177 ? 51.06400 -11.65300 48.02000 1.000 44.19000 190 ALA A CA 1
ATOM 2259 C C . ALA A 1 177 ? 50.39200 -12.96600 47.63300 1.000 45.61000 190 ALA A C 1
ATOM 2260 O O . ALA A 1 177 ? 51.02700 -14.02700 47.67900 1.000 47.64000 190 ALA A O 1
ATOM 2267 N N . GLU A 1 178 ? 49.11100 -12.92100 47.25000 1.000 49.74000 191 GLU A N 1
ATOM 2268 C CA . GLU A 1 178 ? 48.43100 -14.14000 46.82100 1.000 45.92000 191 GLU A CA 1
ATOM 2269 C C . GLU A 1 178 ? 49.05100 -14.70200 45.55000 1.000 46.58000 191 GLU A C 1
ATOM 2270 O O . GLU A 1 178 ? 49.27600 -15.91300 45.44100 1.000 48.62000 191 GLU A O 1
ATOM 2282 N N . GLN A 1 179 ? 49.33100 -13.83700 44.57400 1.000 50.26000 192 GLN A N 1
ATOM 2283 C CA . GLN A 1 179 ? 49.95500 -14.31200 43.34300 1.000 50.41000 192 GLN A CA 1
ATOM 2284 C C . GLN A 1 179 ? 51.35500 -14.84400 43.63300 1.000 46.40000 192 GLN A C 1
ATOM 2285 O O . GLN A 1 179 ? 51.73700 -15.90900 43.13100 1.000 47.10000 192 GLN A O 1
ATOM 2299 N N . ALA A 1 180 ? 52.13000 -14.11200 44.43500 1.000 46.62000 193 ALA A N 1
ATOM 2300 C CA . ALA A 1 180 ? 53.47700 -14.55500 44.78200 1.000 46.34000 193 ALA A CA 1
ATOM 2301 C C . ALA A 1 180 ? 53.45100 -15.91100 45.47500 1.000 50.14000 193 ALA A C 1
ATOM 2302 O O . ALA A 1 180 ? 54.34500 -16.74000 45.26800 1.000 49.74000 193 ALA A O 1
ATOM 2309 N N . LEU A 1 181 ? 52.44300 -16.15100 46.31800 1.000 46.57000 194 LEU A N 1
ATOM 2310 C CA . LEU A 1 181 ? 52.32500 -17.45400 46.96500 1.000 37.95000 194 LEU A CA 1
ATOM 2311 C C . LEU A 1 181 ? 51.96200 -18.52700 45.94600 1.000 46.36000 194 LEU A C 1
ATOM 2312 O O . LEU A 1 181 ? 52.46600 -19.65400 46.01200 1.000 42.85000 194 LEU A O 1
ATOM 2328 N N . TYR A 1 182 ? 51.09500 -18.18600 44.99200 1.000 54.55000 195 TYR A N 1
ATOM 2329 C CA . TYR A 1 182 ? 50.74500 -19.12700 43.93500 1.000 58.14000 195 TYR A CA 1
ATOM 2330 C C . TYR A 1 182 ? 51.94100 -19.41600 43.04200 1.000 57.28000 195 TYR A C 1
ATOM 2331 O O . TYR A 1 182 ? 52.14800 -20.55800 42.61700 1.000 52.94000 195 TYR A O 1
ATOM 2349 N N . ASP A 1 183 ? 52.74300 -18.39100 42.75300 1.000 57.60000 196 ASP A N 1
ATOM 2350 C CA . ASP A 1 183 ? 53.96400 -18.55400 41.97800 1.000 57.07000 196 ASP A CA 1
ATOM 2351 C C . ASP A 1 183 ? 55.07100 -19.23200 42.77000 1.000 54.20000 196 ASP A C 1
ATOM 2352 O O . ASP A 1 183 ? 56.16300 -19.43600 42.22700 1.000 51.27000 196 ASP A O 1
ATOM 2361 N N . GLU A 1 184 ? 54.81800 -19.58100 44.03200 1.000 54.59000 197 GLU A N 1
ATOM 2362 C CA . GLU A 1 184 ? 55.80600 -20.24500 44.87800 1.000 56.61000 197 GLU A CA 1
ATOM 2363 C C . GLU A 1 184 ? 57.06700 -19.40000 45.03600 1.000 49.59000 197 GLU A C 1
ATOM 2364 O O . GLU A 1 184 ? 58.17700 -19.92900 45.13300 1.000 51.78000 197 GLU A O 1
ATOM 2376 N N . LEU A 1 185 ? 56.89800 -18.07500 45.06300 1.000 45.11000 198 LEU A N 1
ATOM 2377 C CA . LEU A 1 185 ? 57.97800 -17.16600 45.42100 1.000 43.20000 198 LEU A CA 1
ATOM 2378 C C . LEU A 1 185 ? 58.05600 -16.92000 46.92200 1.000 44.53000 198 LEU A C 1
ATOM 2379 O O . LEU A 1 185 ? 59.11500 -16.51900 47.41800 1.000 40.53000 198 LEU A O 1
ATOM 2395 N N . ILE A 1 186 ? 56.96100 -17.13900 47.65200 1.000 44.89000 199 ILE A N 1
ATOM 2396 C CA . ILE A 1 186 ? 56.95900 -17.05400 49.10500 1.000 46.06000 199 ILE A CA 1
ATOM 2397 C C . ILE A 1 186 ? 56.21600 -18.26900 49.64700 1.000 44.80000 199 ILE A C 1
ATOM 2398 O O . ILE A 1 186 ? 55.47300 -18.94700 48.93300 1.000 39.15000 199 ILE A O 1
ATOM 2414 N N . THR A 1 187 ? 56.43300 -18.53400 50.92900 1.000 42.41000 200 THR A N 1
ATOM 2415 C CA . THR A 1 187 ? 55.83800 -19.67300 51.60700 1.000 46.23000 200 THR A CA 1
ATOM 2416 C C . THR A 1 187 ? 54.50900 -19.28900 52.24400 1.000 48.03000 200 THR A C 1
ATOM 2417 O O . THR A 1 187 ? 54.21800 -18.11300 52.47600 1.000 41.52000 200 THR A O 1
ATOM 2428 N N . GLU A 1 188 ? 53.69300 -20.30800 52.52800 1.000 50.21000 201 GLU A N 1
ATOM 2429 C CA . GLU A 1 188 ? 52.45500 -20.06100 53.25900 1.000 53.59000 201 GLU A CA 1
ATOM 2430 C C . GLU A 1 188 ? 52.73900 -19.34600 54.57300 1.000 46.86000 201 GLU A C 1
ATOM 2431 O O . GLU A 1 188 ? 51.90000 -18.58100 55.05900 1.000 46.21000 201 GLU A O 1
ATOM 2443 N N . GLN A 1 189 ? 53.91600 -19.58100 55.15700 1.000 46.24000 202 GLN A N 1
ATOM 2444 C CA . GLN A 1 189 ? 54.29500 -18.87000 56.37200 1.000 49.77000 202 GLN A CA 1
ATOM 2445 C C . GLN A 1 189 ? 54.57400 -17.40200 56.07900 1.000 43.71000 202 GLN A C 1
ATOM 2446 O O . GLN A 1 189 ? 54.07800 -16.51200 56.78000 1.000 43.67000 202 GLN A O 1
ATOM 2460 N N . GLY A 1 190 ? 55.37900 -17.13000 55.05000 1.000 45.98000 203 GLY A N 1
ATOM 2461 C CA . GLY A 1 190 ? 55.64100 -15.75200 54.68000 1.000 45.67000 203 GLY A CA 1
ATOM 2462 C C . GLY A 1 190 ? 54.39300 -15.01400 54.24800 1.000 46.05000 203 GLY A C 1
ATOM 2463 O O . GLY A 1 190 ? 54.26200 -13.81300 54.49100 1.000 40.79000 203 GLY A O 1
ATOM 2467 N N . HIS A 1 191 ? 53.45600 -15.71900 53.61100 1.000 46.11000 204 HIS A N 1
ATOM 2468 C CA . HIS A 1 191 ? 52.18400 -15.10500 53.24000 1.000 42.16000 204 HIS A CA 1
ATOM 2469 C C . HIS A 1 191 ? 51.38300 -14.73000 54.48200 1.000 39.79000 204 HIS A C 1
ATOM 2470 O O . HIS A 1 191 ? 50.83400 -13.62700 54.57000 1.000 37.16000 204 HIS A O 1
ATOM 2484 N N . GLY A 1 192 ? 51.30800 -15.64100 55.45900 1.000 40.89000 205 GLY A N 1
ATOM 2485 C CA . GLY A 1 192 ? 50.58700 -15.33900 56.68700 1.000 42.27000 205 GLY A CA 1
ATOM 2486 C C . GLY A 1 192 ? 51.08900 -14.07900 57.36600 1.000 45.38000 205 GLY A C 1
ATOM 2487 O O . GLY A 1 192 ? 50.30300 -13.29700 57.90600 1.000 38.48000 205 GLY A O 1
ATOM 2491 N N . LYS A 1 193 ? 52.40900 -13.86700 57.34700 1.000 49.09000 206 LYS A N 1
ATOM 2492 C CA . LYS A 1 193 ? 52.98000 -12.66600 57.94600 1.000 49.14000 206 LYS A CA 1
ATOM 2493 C C . LYS A 1 193 ? 52.49400 -11.40800 57.23700 1.000 48.32000 206 LYS A C 1
ATOM 2494 O O . LYS A 1 193 ? 52.15300 -10.41100 57.88400 1.000 54.25000 206 LYS A O 1
ATOM 2513 N N . ILE A 1 194 ? 52.46300 -11.43500 55.90300 1.000 45.91000 207 ILE A N 1
ATOM 2514 C CA . ILE A 1 194 ? 52.08800 -10.24400 55.14600 1.000 40.42000 207 ILE A CA 1
ATOM 2515 C C . ILE A 1 194 ? 50.66100 -9.83100 55.47200 1.000 42.32000 207 ILE A C 1
ATOM 2516 O O . ILE A 1 194 ? 50.35000 -8.63700 55.55100 1.000 46.34000 207 ILE A O 1
ATOM 2532 N N . LEU A 1 195 ? 49.76900 -10.80200 55.67200 1.000 35.60000 208 LEU A N 1
ATOM 2533 C CA . LEU A 1 195 ? 48.38100 -10.45400 55.95500 1.000 35.51000 208 LEU A CA 1
ATOM 2534 C C . LEU A 1 195 ? 48.26400 -9.70800 57.27800 1.000 40.43000 208 LEU A C 1
ATOM 2535 O O . LEU A 1 195 ? 47.51900 -8.72800 57.38600 1.000 39.91000 208 LEU A O 1
ATOM 2551 N N . LYS A 1 196 ? 48.99300 -10.15900 58.30300 1.000 37.46000 209 LYS A N 1
ATOM 2552 C CA . LYS A 1 196 ? 48.97400 -9.45900 59.58300 1.000 38.84000 209 LYS A CA 1
ATOM 2553 C C . LYS A 1 196 ? 49.56300 -8.05900 59.46100 1.000 38.16000 209 LYS A C 1
ATOM 2554 O O . LYS A 1 196 ? 49.11900 -7.14000 60.15800 1.000 42.81000 209 LYS A O 1
ATOM 2573 N N . GLU A 1 197 ? 50.55300 -7.87000 58.58200 1.000 37.47000 210 GLU A N 1
ATOM 2574 C CA . GLU A 1 197 ? 51.06200 -6.52500 58.33600 1.000 47.50000 210 GLU A CA 1
ATOM 2575 C C . GLU A 1 197 ? 49.97500 -5.63200 57.74900 1.000 48.63000 210 GLU A C 1
ATOM 2576 O O . GLU A 1 197 ? 49.83200 -4.46900 58.14500 1.000 49.45000 210 GLU A O 1
ATOM 2588 N N . ILE A 1 198 ? 49.18500 -6.16700 56.81700 1.000 47.15000 211 ILE A N 1
ATOM 2589 C CA . ILE A 1 198 ? 48.10900 -5.38700 56.21700 1.000 43.66000 211 ILE A CA 1
ATOM 2590 C C . ILE A 1 198 ? 47.06000 -5.04200 57.26500 1.000 42.15000 211 ILE A C 1
ATOM 2591 O O . ILE A 1 198 ? 46.69700 -3.87300 57.44500 1.000 42.29000 211 ILE A O 1
ATOM 2607 N N . PHE A 1 199 ? 46.56100 -6.05500 57.97700 1.000 40.69000 212 PHE A N 1
ATOM 2608 C CA . PHE A 1 199 ? 45.50900 -5.81900 58.95700 1.000 38.27000 212 PHE A CA 1
ATOM 2609 C C . PHE A 1 199 ? 45.95300 -4.80600 60.00300 1.000 43.79000 212 PHE A C 1
ATOM 2610 O O . PHE A 1 199 ? 45.15400 -3.98000 60.45800 1.000 47.98000 212 PHE A O 1
ATOM 2627 N N . ARG A 1 200 ? 47.22600 -4.85100 60.39900 1.000 48.02000 213 ARG A N 1
ATOM 2628 C CA . ARG A 1 200 ? 47.71700 -3.88500 61.37500 1.000 50.83000 213 ARG A CA 1
ATOM 2629 C C . ARG A 1 200 ? 47.71800 -2.46900 60.80800 1.000 47.10000 213 ARG A C 1
ATOM 2630 O O . ARG A 1 200 ? 47.35000 -1.51900 61.50800 1.000 48.64000 213 ARG A O 1
ATOM 2651 N N . GLU A 1 201 ? 48.13100 -2.30100 59.54800 1.000 45.11000 214 GLU A N 1
ATOM 2652 C CA . GLU A 1 201 ? 48.12800 -0.96500 58.95800 1.000 53.40000 214 GLU A CA 1
ATOM 2653 C C . GLU A 1 201 ? 46.71800 -0.38600 58.91500 1.000 50.64000 214 GLU A C 1
ATOM 2654 O O . GLU A 1 201 ? 46.50900 0.78800 59.24500 1.000 52.45000 214 GLU A O 1
ATOM 2666 N N . ALA A 1 202 ? 45.73300 -1.20100 58.52800 1.000 50.69000 215 ALA A N 1
ATOM 2667 C CA . ALA A 1 202 ? 44.35800 -0.72400 58.45300 1.000 49.54000 215 ALA A CA 1
ATOM 2668 C C . ALA A 1 202 ? 43.79000 -0.36200 59.81700 1.000 45.34000 215 ALA A C 1
ATOM 2669 O O . ALA A 1 202 ? 42.81500 0.39600 59.88700 1.000 44.42000 215 ALA A O 1
ATOM 2676 N N . GLY A 1 203 ? 44.36300 -0.88800 60.89300 1.000 36.72000 216 GLY A N 1
ATOM 2677 C CA . GLY A 1 203 ? 43.85500 -0.64500 62.22200 1.000 45.77000 216 GLY A CA 1
ATOM 2678 C C . GLY A 1 203 ? 42.95300 -1.72800 62.76000 1.000 44.98000 216 GLY A C 1
ATOM 2679 O O . GLY A 1 203 ? 42.38700 -1.55500 63.84600 1.000 48.97000 216 GLY A O 1
ATOM 2683 N N . TYR A 1 204 ? 42.79800 -2.84000 62.03400 1.000 45.36000 217 TYR A N 1
ATOM 2684 C CA . TYR A 1 204 ? 41.92900 -3.91400 62.50000 1.000 41.26000 217 TYR A CA 1
ATOM 2685 C C . TYR A 1 204 ? 42.55600 -4.66500 63.66600 1.000 43.57000 217 TYR A C 1
ATOM 2686 O O . TYR A 1 204 ? 41.83800 -5.25100 64.48300 1.000 45.96000 217 TYR A O 1
ATOM 2704 N N . LEU A 1 205 ? 43.88200 -4.66400 63.75600 1.000 53.53000 218 LEU A N 1
ATOM 2705 C CA . LEU A 1 205 ? 44.59700 -5.22800 64.89100 1.000 57.48000 218 LEU A CA 1
ATOM 2706 C C . LEU A 1 205 ? 45.39900 -4.10500 65.53000 1.000 61.20000 218 LEU A C 1
ATOM 2707 O O . LEU A 1 205 ? 46.12600 -3.38800 64.83400 1.000 61.13000 218 LEU A O 1
ATOM 2723 N N . LYS A 1 206 ? 45.27400 -3.94600 66.84100 1.000 63.63000 219 LYS A N 1
ATOM 2724 C CA . LYS A 1 206 ? 46.08800 -2.95000 67.51600 1.000 71.42000 219 LYS A CA 1
ATOM 2725 C C . LYS A 1 206 ? 47.51500 -3.47000 67.63100 1.000 77.71000 219 LYS A C 1
ATOM 2726 O O . LYS A 1 206 ? 47.75400 -4.68100 67.67600 1.000 67.96000 219 LYS A O 1
ATOM 2745 N N . THR A 1 207 ? 48.46300 -2.54700 67.68900 1.000 90.96000 220 THR A N 1
ATOM 2746 C CA . THR A 1 207 ? 49.86500 -2.93800 67.70500 1.000 98.26000 220 THR A CA 1
ATOM 2747 C C . THR A 1 207 ? 50.75200 -1.83000 68.26000 1.000 83.70000 220 THR A C 1
ATOM 2748 O O . THR A 1 207 ? 51.35600 -1.98400 69.32400 1.000 82.60000 220 THR A O 1
ATOM 2759 N N . LYS B 1 34 ? 33.25100 -1.43300 7.04700 1.000 81.80000 47 LYS B N 1
ATOM 2760 C CA . LYS B 1 34 ? 32.21600 -0.73000 7.79300 1.000 88.78000 47 LYS B CA 1
ATOM 2761 C C . LYS B 1 34 ? 31.15800 -1.66300 8.36600 1.000 89.09000 47 LYS B C 1
ATOM 2762 O O . LYS B 1 34 ? 30.41700 -2.31100 7.62500 1.000 76.80000 47 LYS B O 1
ATOM 2780 N N . LEU B 1 35 ? 31.10600 -1.72900 9.69500 1.000 93.67000 48 LEU B N 1
ATOM 2781 C CA . LEU B 1 35 ? 30.15500 -2.55800 10.42100 1.000 83.11000 48 LEU B CA 1
ATOM 2782 C C . LEU B 1 35 ? 29.25700 -1.63600 11.23600 1.000 76.26000 48 LEU B C 1
ATOM 2783 O O . LEU B 1 35 ? 29.72400 -0.62600 11.77400 1.000 80.64000 48 LEU B O 1
ATOM 2799 N N . GLN B 1 36 ? 27.97000 -1.97800 11.33200 1.000 74.08000 49 GLN B N 1
ATOM 2800 C CA . GLN B 1 36 ? 27.04100 -1.19200 12.13400 1.000 90.23000 49 GLN B CA 1
ATOM 2801 C C . GLN B 1 36 ? 26.57400 -2.00400 13.33300 1.000 79.48000 49 GLN B C 1
ATOM 2802 O O . GLN B 1 36 ? 26.01200 -3.09400 13.14300 1.000 83.99000 49 GLN B O 1
ATOM 2816 N N . PRO B 1 37 ? 26.76500 -1.54300 14.56400 1.000 69.33000 50 PRO B N 1
ATOM 2817 C CA . PRO B 1 37 ? 26.16200 -2.23900 15.70200 1.000 71.54000 50 PRO B CA 1
ATOM 2818 C C . PRO B 1 37 ? 24.67200 -1.94000 15.76500 1.000 67.59000 50 PRO B C 1
ATOM 2819 O O . PRO B 1 37 ? 24.21600 -0.84200 15.44600 1.000 62.75000 50 PRO B O 1
ATOM 2830 N N . ARG B 1 38 ? 23.90900 -2.95000 16.19100 1.000 73.96000 51 ARG B N 1
ATOM 2831 C CA . ARG B 1 38 ? 22.45600 -2.81500 16.18600 1.000 78.14000 51 ARG B CA 1
ATOM 2832 C C . ARG B 1 38 ? 21.99900 -1.88000 17.29700 1.000 78.49000 51 ARG B C 1
ATOM 2833 O O . ARG B 1 38 ? 21.06400 -1.09100 17.11500 1.000 79.84000 51 ARG B O 1
ATOM 2854 N N . VAL B 1 39 ? 22.66800 -1.94100 18.44500 1.000 70.91000 52 VAL B N 1
ATOM 2855 C CA . VAL B 1 39 ? 22.35200 -1.12500 19.60300 1.000 59.58000 52 VAL B CA 1
ATOM 2856 C C . VAL B 1 39 ? 23.65200 -0.56400 20.15800 1.000 56.14000 52 VAL B C 1
ATOM 2857 O O . VAL B 1 39 ? 24.74700 -0.92600 19.72500 1.000 53.33000 52 VAL B O 1
ATOM 2870 N N . GLN B 1 40 ? 23.51700 0.31200 21.12200 1.000 50.69000 53 GLN B N 1
ATOM 2871 C CA . GLN B 1 40 ? 24.70300 0.87700 21.74000 1.000 47.45000 53 GLN B CA 1
ATOM 2872 C C . GLN B 1 40 ? 25.08100 0.08000 22.98300 1.000 46.58000 53 GLN B C 1
ATOM 2873 O O . GLN B 1 40 ? 24.21000 -0.46600 23.66800 1.000 46.62000 53 GLN B O 1
ATOM 2887 N N . PRO B 1 41 ? 26.37200 -0.01200 23.30200 1.000 42.65000 54 PRO B N 1
ATOM 2888 C CA . PRO B 1 41 ? 26.76400 -0.75500 24.50500 1.000 43.88000 54 PRO B CA 1
ATOM 2889 C C . PRO B 1 41 ? 26.19700 -0.09400 25.74900 1.000 36.27000 54 PRO B C 1
ATOM 2890 O O . PRO B 1 41 ? 26.10700 1.13200 25.83900 1.000 42.18000 54 PRO B O 1
ATOM 2901 N N . SER B 1 42 ? 25.82000 -0.92200 26.71600 1.000 34.45000 55 SER B N 1
ATOM 2902 C CA . SER B 1 42 ? 25.29200 -0.42000 27.96800 1.000 34.39000 55 SER B CA 1
ATOM 2903 C C . SER B 1 42 ? 26.38500 0.31700 28.73200 1.000 31.64000 55 SER B C 1
ATOM 2904 O O . SER B 1 42 ? 27.56900 0.22400 28.39800 1.000 31.52000 55 SER B O 1
ATOM 2912 N N . PRO B 1 43 ? 26.01400 1.07600 29.76000 1.000 27.42000 56 PRO B N 1
ATOM 2913 C CA . PRO B 1 43 ? 27.02300 1.81300 30.52300 1.000 32.44000 56 PRO B CA 1
ATOM 2914 C C . PRO B 1 43 ? 27.95900 0.87600 31.26300 1.000 35.76000 56 PRO B C 1
ATOM 2915 O O . PRO B 1 43 ? 27.58800 -0.23200 31.66200 1.000 38.60000 56 PRO B O 1
ATOM 2926 N N . VAL B 1 44 ? 29.19500 1.34100 31.43800 1.000 33.66000 57 VAL B N 1
ATOM 2927 C CA . VAL B 1 44 ? 30.15000 0.61600 32.26000 1.000 33.06000 57 VAL B CA 1
ATOM 2928 C C . VAL B 1 44 ? 29.60100 0.50400 33.67100 1.000 35.61000 57 VAL B C 1
ATOM 2929 O O . VAL B 1 44 ? 29.14600 1.49200 34.26100 1.000 36.94000 57 VAL B O 1
ATOM 2942 N N . SER B 1 45 ? 29.64400 -0.70400 34.22200 1.000 37.03000 58 SER B N 1
ATOM 2943 C CA . SER B 1 45 ? 29.07000 -0.95900 35.53300 1.000 39.11000 58 SER B CA 1
ATOM 2944 C C . SER B 1 45 ? 29.77600 -2.16200 36.13400 1.000 39.51000 58 SER B C 1
ATOM 2945 O O . SER B 1 45 ? 30.31500 -3.00500 35.41200 1.000 35.13000 58 SER B O 1
ATOM 2953 N N . GLY B 1 46 ? 29.77200 -2.22400 37.46300 1.000 41.06000 59 GLY B N 1
ATOM 2954 C CA . GLY B 1 46 ? 30.38600 -3.31600 38.17900 1.000 34.37000 59 GLY B CA 1
ATOM 2955 C C . GLY B 1 46 ? 31.56100 -2.87100 39.02500 1.000 39.29000 59 GLY B C 1
ATOM 2956 O O . GLY B 1 46 ? 31.59100 -1.75300 39.54900 1.000 46.26000 59 GLY B O 1
ATOM 2960 N N . PRO B 1 47 ? 32.55200 -3.75000 39.18600 1.000 42.51000 60 PRO B N 1
ATOM 2961 C CA . PRO B 1 47 ? 33.71600 -3.40500 40.01300 1.000 48.83000 60 PRO B CA 1
ATOM 2962 C C . PRO B 1 47 ? 34.49100 -2.23000 39.43500 1.000 49.57000 60 PRO B C 1
ATOM 2963 O O . PRO B 1 47 ? 34.72100 -2.14500 38.22700 1.000 49.04000 60 PRO B O 1
ATOM 2974 N N . SER B 1 48 ? 34.90100 -1.31900 40.32100 1.000 49.56000 61 SER B N 1
ATOM 2975 C CA . SER B 1 48 ? 35.56300 -0.09600 39.87900 1.000 49.24000 61 SER B CA 1
ATOM 2976 C C . SER B 1 48 ? 36.87500 -0.39600 39.16400 1.000 54.08000 61 SER B C 1
ATOM 2977 O O . SER B 1 48 ? 37.18300 0.21400 38.13200 1.000 48.68000 61 SER B O 1
ATOM 2985 N N . HIS B 1 49 ? 37.66400 -1.33000 39.69700 1.000 53.08000 62 HIS B N 1
ATOM 2986 C CA . HIS B 1 49 ? 38.99400 -1.58200 39.15900 1.000 47.96000 62 HIS B CA 1
ATOM 2987 C C . HIS B 1 49 ? 38.97500 -2.18400 37.75900 1.000 46.11000 62 HIS B C 1
ATOM 2988 O O . HIS B 1 49 ? 40.03200 -2.23300 37.12000 1.000 46.96000 62 HIS B O 1
ATOM 3002 N N . LEU B 1 50 ? 37.82200 -2.64300 37.26700 1.000 38.18000 63 LEU B N 1
ATOM 3003 C CA . LEU B 1 50 ? 37.71900 -3.14700 35.90300 1.000 39.63000 63 LEU B CA 1
ATOM 3004 C C . LEU B 1 50 ? 37.40600 -2.06200 34.87400 1.000 43.55000 63 LEU B C 1
ATOM 3005 O O . LEU B 1 50 ? 37.56000 -2.30900 33.67200 1.000 46.09000 63 LEU B O 1
ATOM 3021 N N . PHE B 1 51 ? 36.97100 -0.87500 35.30400 1.000 38.12000 64 PHE B N 1
ATOM 3022 C CA . PHE B 1 51 ? 36.54500 0.13900 34.34600 1.000 33.24000 64 PHE B CA 1
ATOM 3023 C C . PHE B 1 51 ? 37.67400 0.55600 33.41000 1.000 41.24000 64 PHE B C 1
ATOM 3024 O O . PHE B 1 51 ? 37.42000 0.92500 32.25800 1.000 43.19000 64 PHE B O 1
ATOM 3041 N N . ARG B 1 52 ? 38.92200 0.48700 33.87500 1.000 41.15000 65 ARG B N 1
ATOM 3042 C CA . ARG B 1 52 ? 40.04500 0.93300 33.05700 1.000 45.61000 65 ARG B CA 1
ATOM 3043 C C . ARG B 1 52 ? 40.11800 0.21000 31.72100 1.000 44.87000 65 ARG B C 1
ATOM 3044 O O . ARG B 1 52 ? 40.73200 0.73100 30.78300 1.000 47.65000 65 ARG B O 1
ATOM 3065 N N . LEU B 1 53 ? 39.50000 -0.96400 31.60600 1.000 42.42000 66 L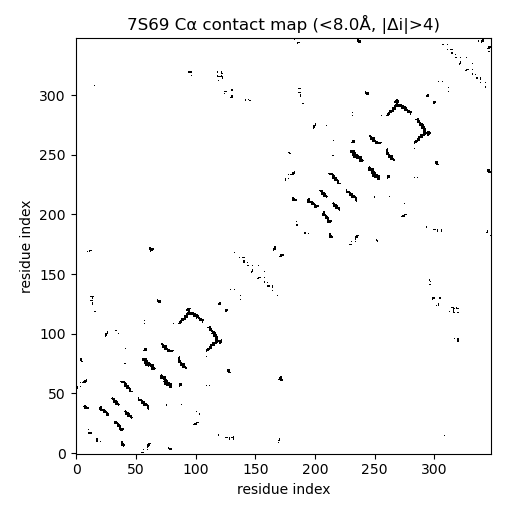EU B N 1
ATOM 3066 C CA . LEU B 1 53 ? 39.55000 -1.72600 30.36400 1.000 46.87000 66 LEU B CA 1
ATOM 3067 C C . LEU B 1 53 ? 38.67300 -1.13100 29.26900 1.000 47.60000 66 LEU B C 1
ATOM 3068 O O . LEU B 1 53 ? 38.84300 -1.48700 28.09800 1.000 40.32000 66 LEU B O 1
ATOM 3084 N N . ALA B 1 54 ? 37.73900 -0.25200 29.61700 1.000 42.89000 67 ALA B N 1
ATOM 3085 C CA . ALA B 1 54 ? 36.84600 0.31700 28.61800 1.000 45.37000 67 ALA B CA 1
ATOM 3086 C C . ALA B 1 54 ? 37.61900 1.17600 27.62800 1.000 51.04000 67 ALA B C 1
ATOM 3087 O O . ALA B 1 54 ? 38.49400 1.96100 28.00500 1.000 51.77000 67 ALA B O 1
ATOM 3094 N N . GLY B 1 55 ? 37.29100 1.02100 26.34500 1.000 51.48000 68 GLY B N 1
ATOM 3095 C CA . GLY B 1 55 ? 37.97700 1.73000 25.29100 1.000 46.09000 68 GLY B CA 1
ATOM 3096 C C . GLY B 1 55 ? 39.25000 1.07500 24.82000 1.000 43.51000 68 GLY B C 1
ATOM 3097 O O . GLY B 1 55 ? 39.85400 1.55400 23.85100 1.000 49.79000 68 GLY B O 1
ATOM 3101 N N . LYS B 1 56 ? 39.68000 0.00000 25.46600 1.000 43.41000 69 LYS B N 1
ATOM 3102 C CA . LYS B 1 56 ? 40.81600 -0.79400 25.02900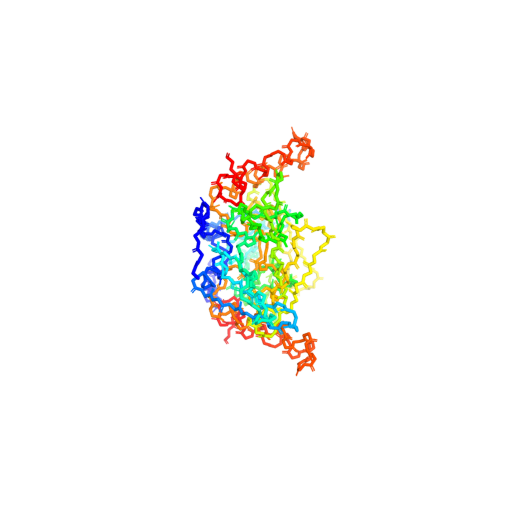 1.000 45.04000 69 LYS B CA 1
ATOM 3103 C C . LYS B 1 56 ? 40.31100 -2.00600 24.26000 1.000 42.49000 69 LYS B C 1
ATOM 3104 O O . LYS B 1 56 ? 39.16300 -2.43000 24.41300 1.000 47.97000 69 LYS B O 1
ATOM 3123 N N . CYS B 1 57 ? 41.18200 -2.56100 23.42500 1.000 41.34000 70 CYS B N 1
ATOM 3124 C CA . CYS B 1 57 ? 40.82100 -3.70000 22.59200 1.000 47.64000 70 CYS B CA 1
ATOM 3125 C C . CYS B 1 57 ? 41.99700 -4.66300 22.52600 1.000 46.11000 70 CYS B C 1
ATOM 3126 O O . CYS B 1 57 ? 43.13900 -4.24600 22.30900 1.000 48.25000 70 CYS B O 1
ATOM 3133 N N . PHE B 1 58 ? 41.71100 -5.94600 22.72800 1.000 41.30000 71 PHE B N 1
ATOM 3134 C CA . PHE B 1 58 ? 42.69300 -7.01700 22.66800 1.000 46.41000 71 PHE B CA 1
ATOM 3135 C C . PHE B 1 58 ? 42.22500 -8.05000 21.65700 1.000 51.71000 71 PHE B C 1
ATOM 3136 O O . PHE B 1 58 ? 41.02200 -8.24900 21.46900 1.000 50.03000 71 PHE B O 1
ATOM 3153 N N . ASN B 1 59 ? 43.17700 -8.70700 20.99900 1.000 51.86000 72 ASN B N 1
ATOM 3154 C CA . ASN B 1 59 ? 42.84300 -9.61800 19.91600 1.000 56.52000 72 ASN B CA 1
ATOM 3155 C C . ASN B 1 59 ? 43.60600 -10.92800 20.03300 1.000 59.74000 72 ASN B C 1
ATOM 3156 O O . ASN B 1 59 ? 44.68500 -10.99800 20.62800 1.000 58.01000 72 ASN B O 1
ATOM 3167 N N . LEU B 1 60 ? 43.00700 -11.96900 19.45700 1.000 59.49000 73 LEU B N 1
ATOM 3168 C CA . LEU B 1 60 ? 43.59500 -13.29600 19.33500 1.000 65.44000 73 LEU B CA 1
ATOM 3169 C C . LEU B 1 60 ? 43.52700 -13.68400 17.86700 1.000 67.34000 73 LEU B C 1
ATOM 3170 O O . LEU B 1 60 ? 42.46300 -13.57500 17.24600 1.000 66.23000 73 LEU B O 1
ATOM 3186 N N . VAL B 1 61 ? 44.64700 -14.13700 17.31400 1.000 75.06000 74 VAL B N 1
ATOM 3187 C CA . VAL B 1 61 ? 44.72000 -14.52200 15.91000 1.000 77.60000 74 VAL B CA 1
ATOM 3188 C C . VAL B 1 61 ? 44.70800 -16.04800 15.85300 1.000 74.72000 74 VAL B C 1
ATOM 3189 O O . VAL B 1 61 ? 45.69900 -16.70800 16.16700 1.000 79.06000 74 VAL B O 1
ATOM 3202 N N . GLU B 1 62 ? 43.57300 -16.61200 15.46100 1.000 82.28000 75 GLU B N 1
ATOM 3203 C CA . GLU B 1 62 ? 43.53000 -18.01100 15.07000 1.000 83.28000 75 GLU B CA 1
ATOM 3204 C C . GLU B 1 62 ? 43.90200 -18.09500 13.58900 1.000 98.13000 75 GLU B C 1
ATOM 3205 O O . GLU B 1 62 ? 44.05100 -17.08000 12.90300 1.000 100.89000 75 GLU B O 1
ATOM 3217 N N . SER B 1 63 ? 44.06100 -19.32000 13.09000 1.000 104.74000 76 SER B N 1
ATOM 3218 C CA . SER B 1 63 ? 44.41200 -19.47600 11.68100 1.000 109.03000 76 SER B CA 1
ATOM 3219 C C . SER B 1 63 ? 43.28300 -19.00000 10.77300 1.000 97.95000 76 SER B C 1
ATOM 3220 O O . SER B 1 63 ? 43.52800 -18.30600 9.77900 1.000 90.06000 76 SER B O 1
ATOM 3228 N N . THR B 1 64 ? 42.03900 -19.35300 11.10200 1.000 93.37000 77 THR B N 1
ATOM 3229 C CA . THR B 1 64 ? 40.90900 -19.01900 10.24100 1.000 90.25000 77 THR B CA 1
ATOM 3230 C C . THR B 1 64 ? 40.47500 -17.56700 10.43600 1.000 88.31000 77 THR B C 1
ATOM 3231 O O . THR B 1 64 ? 40.50200 -16.76900 9.49200 1.000 85.34000 77 THR B O 1
ATOM 3242 N N . TYR B 1 65 ? 40.07900 -17.20800 11.65600 1.000 83.05000 78 TYR B N 1
ATOM 3243 C CA . TYR B 1 65 ? 39.55900 -15.88600 11.96900 1.000 76.12000 78 TYR B CA 1
ATOM 3244 C C . TYR B 1 65 ? 40.51200 -15.13900 12.89700 1.000 69.24000 78 TYR B C 1
ATOM 3245 O O . TYR B 1 65 ? 41.48600 -15.69300 13.41600 1.000 73.04000 78 TYR B O 1
ATOM 3263 N N . LYS B 1 66 ? 40.20900 -13.85700 13.10200 1.000 70.16000 79 LYS B N 1
ATOM 3264 C CA . LYS B 1 66 ? 40.90900 -13.01000 14.06300 1.000 72.35000 79 LYS B CA 1
ATOM 3265 C C . LYS B 1 66 ? 39.85100 -12.30600 14.90100 1.000 64.94000 79 LYS B C 1
ATOM 3266 O O . LYS B 1 66 ? 38.98400 -11.61800 14.35300 1.000 60.66000 79 LYS B O 1
ATOM 3285 N N . TYR B 1 67 ? 39.91600 -12.48000 16.22000 1.000 61.05000 80 TYR B N 1
ATOM 3286 C CA . TYR B 1 67 ? 38.92400 -11.93100 17.13300 1.000 57.26000 80 TYR B CA 1
ATOM 3287 C C . TYR B 1 67 ? 39.48000 -10.72400 17.87300 1.000 56.60000 80 TYR B C 1
ATOM 3288 O O . TYR B 1 67 ? 40.66300 -10.68900 18.22700 1.000 57.21000 80 TYR B O 1
ATOM 3306 N N . GLU B 1 68 ? 38.61400 -9.74100 18.10900 1.000 48.01000 81 GLU B N 1
ATOM 3307 C CA . GLU B 1 68 ? 38.93000 -8.60000 18.95400 1.000 48.46000 81 GLU B CA 1
ATOM 3308 C C . GLU B 1 68 ? 37.85500 -8.47300 20.02200 1.000 45.48000 81 GLU B C 1
ATOM 3309 O O . GLU B 1 68 ? 36.66200 -8.62100 19.73700 1.000 44.67000 81 GLU B O 1
ATOM 3321 N N . LEU B 1 69 ? 38.28600 -8.22000 21.25500 1.000 44.39000 82 LEU B N 1
ATOM 3322 C CA . LEU B 1 69 ? 37.39200 -7.92300 22.36600 1.000 42.66000 82 LEU B CA 1
ATOM 3323 C C . LEU B 1 69 ? 37.69100 -6.50900 22.83500 1.000 39.23000 82 LEU B C 1
ATOM 3324 O O . LEU B 1 69 ? 38.82500 -6.20900 23.22200 1.000 44.32000 82 LEU B O 1
ATOM 3340 N N . CYS B 1 70 ? 36.68300 -5.64200 22.78900 1.000 34.99000 83 CYS B N 1
ATOM 3341 C CA . CYS B 1 70 ? 36.78100 -4.29600 23.34200 1.000 42.36000 83 CYS B CA 1
ATOM 3342 C C . CYS B 1 70 ? 35.88300 -4.27600 24.57200 1.000 40.22000 83 CYS B C 1
ATOM 3343 O O . CYS B 1 70 ? 34.67300 -4.02800 24.46100 1.000 37.90000 83 CYS B O 1
ATOM 3350 N N . PRO B 1 71 ? 36.41700 -4.55100 25.76100 1.000 37.08000 84 PRO B N 1
ATOM 3351 C CA . PRO B 1 71 ? 35.55600 -4.74700 26.93300 1.000 34.92000 84 PRO B CA 1
ATOM 3352 C C . PRO B 1 71 ? 34.61100 -3.57600 27.15300 1.000 38.19000 84 PRO B C 1
ATOM 3353 O O . PRO B 1 71 ? 34.94800 -2.41900 26.89600 1.000 37.42000 84 PRO B O 1
ATOM 3364 N N . PHE B 1 72 ? 33.40700 -3.90100 27.62500 1.000 39.84000 85 PHE B N 1
ATOM 3365 C CA . PHE B 1 72 ? 32.33200 -2.94400 27.84800 1.000 32.37000 85 PHE B CA 1
ATOM 3366 C C . PHE B 1 72 ? 31.84600 -2.31500 26.55200 1.000 33.59000 85 PHE B C 1
ATOM 3367 O O . PHE B 1 72 ? 31.18000 -1.27400 26.58000 1.000 33.19000 85 PHE B O 1
ATOM 3384 N N . HIS B 1 73 ? 32.15600 -2.93700 25.41200 1.000 33.55000 86 HIS B N 1
ATOM 3385 C CA . HIS B 1 73 ? 31.77900 -2.38500 24.11900 1.000 33.00000 86 HIS B CA 1
ATOM 3386 C C . HIS B 1 73 ? 31.28500 -3.45100 23.14800 1.000 34.96000 86 HIS B C 1
ATOM 3387 O O . HIS B 1 73 ? 30.07300 -3.57700 22.94200 1.000 35.06000 86 HIS B O 1
ATOM 3401 N N . ASN B 1 74 ? 32.19200 -4.21900 22.54700 1.000 39.61000 87 ASN B N 1
ATOM 3402 C CA . ASN B 1 74 ? 31.81000 -5.08800 21.43900 1.000 45.31000 87 ASN B CA 1
ATOM 3403 C C . ASN B 1 74 ? 32.81800 -6.22100 21.28500 1.000 45.86000 87 ASN B C 1
ATOM 3404 O O . ASN B 1 74 ? 33.89500 -6.21400 21.88600 1.000 45.45000 87 ASN B O 1
ATOM 3414 N N . VAL B 1 75 ? 32.43500 -7.20700 20.46900 1.000 40.08000 88 VAL B N 1
ATOM 3415 C CA . VAL B 1 75 ? 33.29700 -8.30800 20.05200 1.000 37.70000 88 VAL B CA 1
ATOM 3416 C C . VAL B 1 75 ? 33.11500 -8.49900 18.55100 1.000 45.11000 88 VAL B C 1
ATOM 3417 O O . VAL B 1 75 ? 32.00500 -8.34600 18.03000 1.000 54.84000 88 VAL B O 1
ATOM 3430 N N . THR B 1 76 ? 34.20300 -8.82900 17.85500 1.000 44.33000 89 THR B N 1
ATOM 3431 C CA . THR B 1 76 ? 34.17400 -8.92900 16.40200 1.000 42.23000 89 THR B CA 1
ATOM 3432 C C . THR B 1 76 ? 35.14900 -10.00300 15.93900 1.000 46.39000 89 THR B C 1
ATOM 3433 O O . THR B 1 76 ? 36.16300 -10.25900 16.59200 1.000 50.72000 89 THR B O 1
ATOM 3444 N N . GLN B 1 77 ? 34.82700 -10.63100 14.80300 1.000 53.64000 90 GLN B N 1
ATOM 3445 C CA . GLN B 1 77 ? 35.68700 -11.63000 14.17700 1.000 60.26000 90 GLN B CA 1
ATOM 3446 C C . GLN B 1 77 ? 35.95000 -11.23200 12.73100 1.000 60.70000 90 GLN B C 1
ATOM 3447 O O . GLN B 1 77 ? 35.09300 -10.64100 12.06700 1.000 62.15000 90 GLN B O 1
ATOM 3461 N N . HIS B 1 78 ? 37.14400 -11.57500 12.24300 1.000 63.10000 91 HIS B N 1
ATOM 3462 C CA . HIS B 1 78 ? 37.58000 -11.18200 10.90600 1.000 68.22000 91 HIS B CA 1
ATOM 3463 C C . HIS B 1 78 ? 38.27800 -12.35100 10.22500 1.000 74.34000 91 HIS B C 1
ATOM 3464 O O . HIS B 1 78 ? 39.42200 -12.66900 10.56500 1.000 71.19000 91 HIS B O 1
ATOM 3478 N N . GLU B 1 79 ? 37.60100 -12.99100 9.27400 1.000 79.08000 92 GLU B N 1
ATOM 3479 C CA . GLU B 1 79 ? 38.26600 -14.00100 8.46100 1.000 83.62000 92 GLU B CA 1
ATOM 3480 C C . GLU B 1 79 ? 39.48500 -13.35200 7.81900 1.000 80.54000 92 GLU B C 1
ATOM 3481 O O . GLU B 1 79 ? 39.38300 -12.27400 7.22400 1.000 78.61000 92 GLU B O 1
ATOM 3493 N N . GLN B 1 80 ? 40.63900 -13.99500 7.93900 1.000 81.39000 93 GLN B N 1
ATOM 3494 C CA . GLN B 1 80 ? 41.88200 -13.37100 7.48900 1.000 96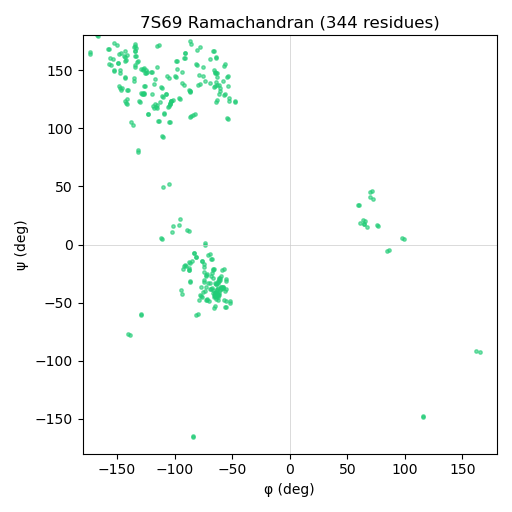.77000 93 GLN B CA 1
ATOM 3495 C C . GLN B 1 80 ? 42.38700 -13.95500 6.18100 1.000 107.71000 93 GLN B C 1
ATOM 3496 O O . GLN B 1 80 ? 43.53500 -14.38100 6.05400 1.000 104.14000 93 GLN B O 1
ATOM 3510 N N . THR B 1 81 ? 41.50000 -13.98800 5.19200 1.000 109.61000 94 THR B N 1
ATOM 3511 C CA . THR B 1 81 ? 41.92000 -14.14400 3.80900 1.000 105.98000 94 THR B CA 1
ATOM 3512 C C . THR B 1 81 ? 42.23400 -12.79500 3.17400 1.000 115.56000 94 THR B C 1
ATOM 3513 O O . THR B 1 81 ? 42.94900 -12.74700 2.16600 1.000 123.66000 94 THR B O 1
ATOM 3524 N N . PHE B 1 82 ? 41.71500 -11.70600 3.75300 1.000 117.18000 95 PHE B N 1
ATOM 3525 C CA . PHE B 1 82 ? 41.98300 -10.32700 3.33800 1.000 113.02000 95 PHE B CA 1
ATOM 3526 C C . PHE B 1 82 ? 41.53400 -10.05200 1.90300 1.000 115.43000 95 PHE B C 1
ATOM 3527 O O . PHE B 1 82 ? 41.97000 -9.07200 1.28900 1.000 107.77000 95 PHE B O 1
ATOM 3544 N N . ARG B 1 83 ? 40.66200 -10.90100 1.36000 1.000 120.37000 96 ARG B N 1
ATOM 3545 C CA . ARG B 1 83 ? 39.98100 -10.61000 0.11000 1.000 104.99000 96 ARG B CA 1
ATOM 3546 C C . ARG B 1 83 ? 38.83400 -9.62700 0.35900 1.000 97.85000 96 ARG B C 1
ATOM 3547 O O . ARG B 1 83 ? 38.46600 -9.33100 1.49900 1.000 101.18000 96 ARG B O 1
ATOM 3568 N N . TRP B 1 84 ? 38.25700 -9.12400 -0.73500 1.000 87.11000 97 TRP B N 1
ATOM 3569 C CA . TRP B 1 84 ? 37.28000 -8.04800 -0.61700 1.000 84.64000 97 TRP B CA 1
ATOM 3570 C C . TRP B 1 84 ? 35.97900 -8.51800 0.02300 1.000 89.89000 97 TRP B C 1
ATOM 3571 O O . TRP B 1 84 ? 35.33100 -7.74200 0.73500 1.000 93.78000 97 TRP B O 1
ATOM 3592 N N . ASN B 1 85 ? 35.57400 -9.76800 -0.21100 1.000 87.04000 98 ASN B N 1
ATOM 3593 C CA . ASN B 1 85 ? 34.36000 -10.30700 0.38900 1.000 85.65000 98 ASN B CA 1
ATOM 3594 C C . ASN B 1 85 ? 34.64000 -11.10800 1.65900 1.000 93.05000 98 ASN B C 1
ATOM 3595 O O . ASN B 1 85 ? 33.77400 -11.86400 2.11400 1.000 84.87000 98 ASN B O 1
ATOM 3606 N N . ALA B 1 86 ? 35.82500 -10.94100 2.24700 1.000 96.83000 99 ALA B N 1
ATOM 3607 C CA . ALA B 1 86 ? 36.17800 -11.64900 3.47200 1.000 89.54000 99 ALA B CA 1
ATOM 3608 C C . ALA B 1 86 ? 35.17700 -11.33100 4.57500 1.000 93.64000 99 ALA B C 1
ATOM 3609 O O . ALA B 1 86 ? 34.72900 -10.18900 4.71600 1.000 99.26000 99 ALA B O 1
ATOM 3616 N N . TYR B 1 87 ? 34.82700 -12.34100 5.36800 1.000 90.73000 100 TYR B N 1
ATOM 3617 C CA . TYR B 1 87 ? 33.79600 -12.13900 6.37100 1.000 82.37000 100 TYR B CA 1
ATOM 3618 C C . TYR B 1 87 ? 34.29200 -11.21400 7.47400 1.000 84.36000 100 TYR B C 1
ATOM 3619 O O . TYR B 1 87 ? 35.43800 -11.30400 7.92600 1.000 75.34000 100 TYR B O 1
ATOM 3637 N N . SER B 1 88 ? 33.40800 -10.31900 7.90100 1.000 83.64000 101 SER B N 1
ATOM 3638 C CA . SER B 1 88 ? 33.60500 -9.49600 9.08400 1.000 67.60000 101 SER B CA 1
ATOM 3639 C C . SER B 1 88 ? 32.24800 -9.35300 9.75300 1.000 67.42000 101 SER B C 1
ATOM 3640 O O . SER B 1 88 ? 31.28600 -8.92100 9.10900 1.000 71.22000 101 SER B O 1
ATOM 3648 N N . GLY B 1 89 ? 32.16100 -9.73500 11.02400 1.000 62.94000 102 GLY B N 1
ATOM 3649 C CA . GLY B 1 89 ? 30.89500 -9.71200 11.72300 1.000 66.41000 102 GLY B CA 1
ATOM 3650 C C . GLY B 1 89 ? 31.07200 -9.25000 13.15500 1.000 55.89000 102 GLY B C 1
ATOM 3651 O O . GLY B 1 89 ? 32.17900 -9.22800 13.69800 1.000 51.72000 102 GLY B O 1
ATOM 3655 N N . ILE B 1 90 ? 29.94800 -8.87000 13.75600 1.000 53.02000 103 ILE B N 1
ATOM 3656 C CA . ILE B 1 90 ? 29.89000 -8.45500 15.15200 1.000 46.42000 103 ILE B CA 1
ATOM 3657 C C . ILE B 1 90 ? 29.29600 -9.60500 15.95400 1.000 49.03000 103 ILE B C 1
ATOM 3658 O O . ILE B 1 90 ? 28.18100 -10.06000 15.67100 1.000 53.51000 103 ILE B O 1
ATOM 3674 N N . LEU B 1 91 ? 30.03400 -10.06900 16.96200 1.000 48.43000 104 LEU B N 1
ATOM 3675 C CA . LEU B 1 91 ? 29.59400 -11.19900 17.77200 1.000 47.08000 104 LEU B CA 1
ATOM 3676 C C . LEU B 1 91 ? 28.71000 -10.78900 18.94100 1.000 41.13000 104 LEU B C 1
ATOM 3677 O O . LEU B 1 91 ? 27.82000 -11.55600 19.32700 1.000 43.16000 104 LEU B O 1
ATOM 3693 N N . GLY B 1 92 ? 28.92500 -9.61200 19.51400 1.000 35.11000 105 GLY B N 1
ATOM 3694 C CA . GLY B 1 92 ? 28.06700 -9.15300 20.58800 1.000 46.04000 105 GLY B CA 1
ATOM 3695 C C . GLY B 1 92 ? 28.39000 -7.73100 20.98100 1.000 45.81000 105 GLY B C 1
ATOM 3696 O O . GLY B 1 92 ? 29.45400 -7.19800 20.64700 1.000 43.31000 105 GLY B O 1
ATOM 3700 N N . ILE B 1 93 ? 27.45500 -7.12800 21.71200 1.000 45.27000 106 ILE B N 1
ATOM 3701 C CA . ILE B 1 93 ? 27.56900 -5.75400 22.18700 1.000 43.73000 106 ILE B CA 1
ATOM 3702 C C . ILE B 1 93 ? 27.30700 -5.76300 23.68800 1.000 43.70000 106 ILE B C 1
ATOM 3703 O O . ILE B 1 93 ? 26.30200 -6.32500 24.13800 1.000 43.93000 106 ILE B O 1
ATOM 3719 N N . TRP B 1 94 ? 28.20300 -5.14200 24.45700 1.000 40.08000 107 TRP B N 1
ATOM 3720 C CA . TRP B 1 94 ? 28.09500 -5.14100 25.91300 1.000 36.63000 107 TRP B CA 1
ATOM 3721 C C . TRP B 1 94 ? 26.68000 -4.79600 26.35500 1.000 35.13000 107 TRP B C 1
ATOM 3722 O O . TRP B 1 94 ? 26.14600 -3.74100 25.99900 1.000 35.43000 107 TRP B O 1
ATOM 3743 N N . GLN B 1 95 ? 26.07800 -5.69300 27.13700 1.000 37.39000 108 GLN B N 1
ATOM 3744 C CA . GLN B 1 95 ? 24.66200 -5.58800 27.46800 1.000 40.79000 108 GLN B CA 1
ATOM 3745 C C . GLN B 1 95 ? 24.44400 -5.69500 28.97400 1.000 41.65000 108 GLN B C 1
ATOM 3746 O O . GLN B 1 95 ? 23.93100 -4.75700 29.59700 1.000 40.43000 108 GLN B O 1
ATOM 3760 N N . GLU B 1 96 ? 24.83300 -6.82200 29.57300 1.000 40.96000 109 GLU B N 1
ATOM 3761 C CA . GLU B 1 96 ? 24.62400 -7.04900 30.99900 1.000 38.98000 109 GLU B CA 1
ATOM 3762 C C . GLU B 1 96 ? 25.68200 -8.00800 31.53200 1.000 36.26000 109 GLU B C 1
ATOM 3763 O O . GLU B 1 96 ? 26.49500 -8.55400 30.78200 1.000 33.39000 109 GLU B O 1
ATOM 3775 N N . TRP B 1 97 ? 25.67300 -8.19000 32.85300 1.000 36.35000 110 TRP B N 1
ATOM 3776 C CA . TRP B 1 97 ? 26.55100 -9.13500 33.52600 1.000 34.06000 110 TRP B CA 1
ATOM 3777 C C . TRP B 1 97 ? 25.89300 -10.50600 33.65500 1.000 29.34000 110 TRP B C 1
ATOM 3778 O O . TRP B 1 97 ? 24.68200 -10.66400 33.48400 1.000 34.44000 110 TRP B O 1
ATOM 3799 N N . ASP B 1 98 ? 26.72100 -11.50300 33.96300 1.000 27.06000 111 ASP B N 1
ATOM 3800 C CA . ASP B 1 98 ? 26.27100 -12.82800 34.37400 1.00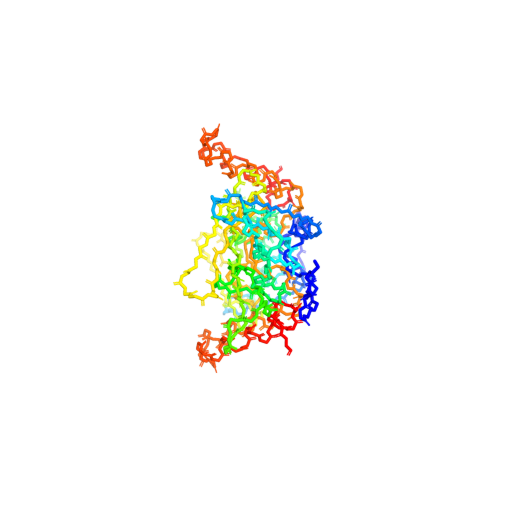0 37.53000 111 ASP B CA 1
ATOM 3801 C C . ASP B 1 98 ? 26.71600 -13.01600 35.82000 1.000 36.31000 111 ASP B C 1
ATOM 3802 O O . ASP B 1 98 ? 27.90800 -13.20000 36.08700 1.000 34.87000 111 ASP B O 1
ATOM 3811 N N . ILE B 1 99 ? 25.76900 -12.94900 36.75100 1.000 40.61000 112 ILE B N 1
ATOM 3812 C CA . ILE B 1 99 ? 26.05800 -13.04800 38.17800 1.000 38.19000 112 ILE B CA 1
ATOM 3813 C C . ILE B 1 99 ? 25.62300 -14.42600 38.65600 1.000 40.96000 112 ILE B C 1
ATOM 3814 O O . ILE B 1 99 ? 24.44100 -14.78100 38.56700 1.000 36.04000 112 ILE B O 1
ATOM 3830 N N . GLU B 1 100 ? 26.58200 -15.19700 39.16800 1.000 44.02000 113 GLU B N 1
ATOM 3831 C CA . GLU B 1 100 ? 26.35000 -16.55500 39.63900 1.000 54.34000 113 GLU B CA 1
ATOM 3832 C C . GLU B 1 100 ? 27.18500 -16.78000 40.89400 1.000 51.94000 113 GLU B C 1
ATOM 3833 O O . GLU B 1 100 ? 28.40000 -16.56300 40.88000 1.000 51.49000 113 GLU B O 1
ATOM 3845 N N . ASN B 1 101 ? 26.52200 -17.19300 41.97900 1.000 43.63000 114 ASN B N 1
ATOM 3846 C CA . ASN B 1 101 ? 27.18000 -17.51200 43.25200 1.000 46.58000 114 ASN B CA 1
ATOM 3847 C C . ASN B 1 101 ? 27.66200 -16.24600 43.96500 1.000 44.27000 114 ASN B C 1
ATOM 3848 O O . ASN B 1 101 ? 28.73000 -16.22900 44.57600 1.000 42.43000 114 ASN B O 1
ATOM 3859 N N . ASN B 1 102 ? 26.85600 -15.18700 43.90700 1.000 41.78000 115 ASN B N 1
ATOM 3860 C CA . ASN B 1 102 ? 27.15400 -13.92200 44.57300 1.000 36.09000 115 ASN B CA 1
ATOM 3861 C C . ASN B 1 102 ? 28.40700 -13.26300 44.01300 1.000 36.93000 115 ASN B C 1
ATOM 3862 O O . ASN B 1 102 ? 29.03300 -12.44000 44.68700 1.000 35.29000 115 ASN B O 1
ATOM 3873 N N . THR B 1 103 ? 28.80000 -13.63500 42.79800 1.000 41.65000 116 THR B N 1
ATOM 3874 C CA . THR B 1 103 ? 29.96600 -13.07900 42.13500 1.000 43.54000 116 THR B CA 1
ATOM 3875 C C . THR B 1 103 ? 29.61400 -12.74100 40.69500 1.000 39.27000 116 THR B C 1
ATOM 3876 O O . THR B 1 103 ? 28.55200 -13.11100 40.18700 1.000 43.02000 116 THR B O 1
ATOM 3887 N N . PHE B 1 104 ? 30.53200 -12.04400 40.03500 1.000 36.55000 117 PHE B N 1
ATOM 3888 C CA . PHE B 1 104 ? 30.41700 -11.74600 38.61200 1.000 34.69000 117 PHE B CA 1
ATOM 3889 C C . PHE B 1 104 ? 30.99200 -12.92200 37.82400 1.000 44.11000 117 PHE B C 1
ATOM 3890 O O . PHE B 1 104 ? 32.20200 -13.17400 37.86300 1.000 49.16000 117 PHE B O 1
ATOM 3907 N N . SER B 1 105 ? 30.12000 -13.66000 37.13100 1.000 38.90000 118 SER B N 1
ATOM 3908 C CA . SER B 1 105 ? 30.55200 -14.84400 36.39500 1.000 40.21000 118 SER B CA 1
ATOM 3909 C C . SER B 1 105 ? 31.21100 -14.48400 35.06600 1.000 41.37000 118 SER B C 1
ATOM 3910 O O . SER B 1 105 ? 32.28500 -15.00200 34.73600 1.000 38.47000 118 SER B O 1
ATOM 3918 N N . GLY B 1 106 ? 30.58000 -13.60700 34.29200 1.000 39.66000 119 GLY B N 1
ATOM 3919 C CA . GLY B 1 106 ? 31.11800 -13.20600 33.00400 1.000 35.09000 119 GLY B CA 1
ATOM 3920 C C . GLY B 1 106 ? 30.38400 -11.99000 32.48500 1.000 32.83000 119 GLY B C 1
ATOM 3921 O O . GLY B 1 106 ? 29.46500 -11.47100 33.12400 1.000 36.60000 119 GLY B O 1
ATOM 3925 N N . MET B 1 107 ? 30.80300 -11.53600 31.30500 1.000 34.50000 120 MET B N 1
ATOM 3926 C CA . MET B 1 107 ? 30.18500 -10.40100 30.63000 1.000 36.73000 120 MET B CA 1
ATOM 3927 C C . MET B 1 107 ? 29.38600 -10.90500 29.43400 1.000 37.88000 120 MET B C 1
ATOM 3928 O O . MET B 1 107 ? 29.90500 -11.67100 28.61400 1.000 43.73000 120 MET B O 1
ATOM 3942 N N . TRP B 1 108 ? 28.12900 -10.48000 29.33900 1.000 34.34000 121 TRP B N 1
ATOM 3943 C CA . TRP B 1 108 ? 27.23700 -10.89900 28.26700 1.000 35.84000 121 TRP B CA 1
ATOM 3944 C C . TRP B 1 108 ? 27.23300 -9.87200 27.14300 1.000 34.77000 121 TRP B C 1
ATOM 3945 O O . TRP B 1 108 ? 26.98400 -8.68500 27.37700 1.000 35.00000 121 TRP B O 1
ATOM 3966 N N . MET B 1 109 ? 27.50700 -10.34100 25.92800 1.000 40.14000 122 MET B N 1
ATOM 3967 C CA . MET B 1 109 ? 27.52100 -9.51900 24.72400 1.000 41.75000 122 MET B CA 1
ATOM 3968 C C . MET B 1 109 ? 26.46600 -10.05800 23.76700 1.000 39.40000 122 MET B C 1
ATOM 3969 O O . MET B 1 109 ? 26.54800 -11.21500 23.34200 1.000 42.25000 122 MET B O 1
ATOM 3983 N N . ARG B 1 110 ? 25.48100 -9.22900 23.43100 1.000 42.84000 123 ARG B N 1
ATOM 3984 C CA . ARG B 1 110 ? 24.31200 -9.67500 22.68800 1.000 46.69000 123 ARG B CA 1
ATOM 3985 C C . ARG B 1 110 ? 23.98900 -8.71100 21.55700 1.000 53.44000 123 ARG B C 1
ATOM 3986 O O . ARG B 1 110 ? 24.50000 -7.59100 21.49400 1.000 55.42000 123 ARG B O 1
ATOM 4007 N N . GLU B 1 111 ? 23.12400 -9.18000 20.65300 1.000 52.61000 124 GLU B N 1
ATOM 4008 C CA . GLU B 1 111 ? 22.59900 -8.37600 19.54800 1.000 50.96000 124 GLU B CA 1
ATOM 4009 C C . GLU B 1 111 ? 23.67000 -8.11000 18.48800 1.000 50.17000 124 GLU B C 1
ATOM 4010 O O . GLU B 1 111 ? 23.82800 -6.98900 18.00500 1.000 50.20000 124 GLU B O 1
ATOM 4022 N N . GLY B 1 112 ? 24.39600 -9.16100 18.11700 1.000 52.78000 125 GLY B N 1
ATOM 4023 C CA . GLY B 1 112 ? 25.34300 -9.09200 17.02500 1.000 52.91000 125 GLY B CA 1
ATOM 4024 C C . GLY B 1 112 ? 24.66900 -9.29600 15.68300 1.000 60.30000 125 GLY B C 1
ATOM 4025 O O . GLY B 1 112 ? 23.44600 -9.20500 15.54800 1.000 63.54000 125 GLY B O 1
ATOM 4029 N N . ASP B 1 113 ? 25.49000 -9.56800 14.67000 1.000 54.37000 126 ASP B N 1
ATOM 4030 C CA . ASP B 1 113 ? 24.96400 -9.88500 13.35100 1.000 59.91000 126 ASP B CA 1
ATOM 4031 C C . ASP B 1 113 ? 24.01300 -11.07700 13.44000 1.000 64.62000 126 ASP B C 1
ATOM 4032 O O . ASP B 1 113 ? 24.09200 -11.90400 14.35200 1.000 60.53000 126 ASP B O 1
ATOM 4041 N N . SER B 1 114 ? 23.10500 -11.16100 12.47200 1.000 70.58000 127 SER B N 1
ATOM 4042 C CA . SER B 1 114 ? 22.06200 -12.17400 12.49100 1.000 65.67000 127 SER B CA 1
ATOM 4043 C C . SER B 1 114 ? 22.51400 -13.42100 11.74500 1.000 66.44000 127 SER B C 1
ATOM 4044 O O . SER B 1 114 ? 23.10400 -13.33700 10.66500 1.000 67.42000 127 SER B O 1
ATOM 4052 N N . CYS B 1 115 ? 22.22600 -14.58100 12.33200 1.000 61.51000 128 CYS B N 1
ATOM 4053 C CA . CYS B 1 115 ? 22.48700 -15.85400 11.67900 1.000 79.27000 128 CYS B CA 1
ATOM 4054 C C . CYS B 1 115 ? 21.28700 -16.37300 10.90600 1.000 93.39000 128 CYS B C 1
ATOM 4055 O O . CYS B 1 115 ? 21.45300 -17.20000 10.00200 1.000 94.63000 128 CYS B O 1
ATOM 4062 N N . GLY B 1 116 ? 20.09400 -15.89600 11.23900 1.000 89.39000 129 GLY B N 1
ATOM 4063 C CA . GLY B 1 116 ? 18.87100 -16.29300 10.58000 1.000 75.25000 129 GLY B CA 1
ATOM 4064 C C . GLY B 1 116 ? 17.70800 -15.91900 11.47000 1.000 65.33000 129 GLY B C 1
ATOM 4065 O O . GLY B 1 116 ? 17.18900 -14.80000 11.40900 1.000 67.30000 129 GLY B O 1
ATOM 4069 N N . ASN B 1 117 ? 17.30800 -16.86100 12.32100 1.000 73.85000 130 ASN B N 1
ATOM 4070 C CA . ASN B 1 117 ? 16.28100 -16.61300 13.31800 1.000 76.20000 130 ASN B CA 1
ATOM 4071 C C . ASN B 1 117 ? 16.82000 -15.94800 14.57800 1.000 74.07000 130 ASN B C 1
ATOM 4072 O O . ASN B 1 117 ? 16.02100 -15.56600 15.43900 1.000 73.11000 130 ASN B O 1
ATOM 4083 N N . LYS B 1 118 ? 18.13900 -15.80200 14.71400 1.000 80.20000 131 LYS B N 1
ATOM 4084 C CA . LYS B 1 118 ? 18.72800 -15.33600 15.96200 1.000 77.87000 131 LYS B CA 1
ATOM 4085 C C . LYS B 1 118 ? 19.92700 -14.43900 15.68700 1.000 71.17000 131 LYS B C 1
ATOM 4086 O O . LYS B 1 118 ? 20.54100 -14.49000 14.61700 1.000 62.31000 131 LYS B O 1
ATOM 4105 N N . ASN B 1 119 ? 20.24700 -13.60900 16.67900 1.000 65.30000 132 ASN B N 1
ATOM 4106 C CA . ASN B 1 119 ? 21.40500 -12.72900 16.65400 1.000 59.37000 132 ASN B CA 1
ATOM 4107 C C . ASN B 1 119 ? 22.54600 -13.34400 17.45400 1.000 57.12000 132 ASN B C 1
ATOM 4108 O O . ASN B 1 119 ? 22.33500 -13.99200 18.47800 1.000 63.91000 132 ASN B O 1
ATOM 4119 N N . ARG B 1 120 ? 23.76900 -13.11300 16.97900 1.000 50.35000 133 ARG B N 1
ATOM 4120 C CA . ARG B 1 120 ? 24.94200 -13.70300 17.61000 1.000 48.96000 133 ARG B CA 1
ATOM 4121 C C . ARG B 1 120 ? 25.11500 -13.17900 19.03200 1.000 51.50000 133 ARG B C 1
ATOM 4122 O O . ARG B 1 120 ? 24.76700 -12.03800 19.34900 1.000 52.02000 133 ARG B O 1
ATOM 4143 N N . GLN B 1 121 ? 25.64600 -14.04300 19.89600 1.000 48.69000 134 GLN B N 1
ATOM 4144 C CA . GLN B 1 121 ? 25.88000 -13.73500 21.29800 1.000 40.87000 134 GLN B CA 1
ATOM 4145 C C . GLN B 1 121 ? 27.28800 -14.16400 21.68200 1.000 37.87000 134 GLN B C 1
ATOM 4146 O O . GLN B 1 121 ? 27.88500 -15.03400 21.04700 1.000 45.61000 134 GLN B O 1
ATOM 4160 N N . THR B 1 122 ? 27.81100 -13.55100 22.74300 1.000 33.57000 135 THR B N 1
ATOM 4161 C CA . THR B 1 122 ? 29.12300 -13.91600 23.26300 1.000 33.88000 135 THR B CA 1
ATOM 4162 C C . THR B 1 122 ? 29.12500 -13.75600 24.77400 1.000 34.89000 135 THR B C 1
ATOM 4163 O O . THR B 1 122 ? 28.67400 -12.73000 25.29200 1.000 41.08000 135 THR B O 1
ATOM 4174 N N . LYS B 1 123 ? 29.64200 -14.76000 25.47400 1.000 35.39000 136 LYS B N 1
ATOM 4175 C CA . LYS B 1 123 ? 29.85200 -14.68500 26.91400 1.000 39.69000 136 LYS B CA 1
ATOM 4176 C C . LYS B 1 123 ? 31.35200 -14.60800 27.16500 1.000 41.21000 136 LYS B C 1
ATOM 4177 O O . LYS B 1 123 ? 32.08100 -15.57600 26.91600 1.000 36.31000 136 LYS B O 1
ATOM 4196 N N . VAL B 1 124 ? 31.80600 -13.46800 27.66300 1.000 41.81000 137 VAL B N 1
ATOM 4197 C CA . VAL B 1 124 ? 33.20700 -13.27000 28.00200 1.000 38.26000 137 VAL B CA 1
ATOM 4198 C C . VAL B 1 124 ? 33.42600 -13.76100 29.42600 1.000 37.67000 137 VAL B C 1
ATOM 4199 O O . VAL B 1 124 ? 32.67200 -13.40200 30.33800 1.000 36.25000 137 VAL B O 1
ATOM 4212 N N . LEU B 1 125 ? 34.46400 -14.57000 29.61900 1.000 41.87000 138 LEU B N 1
ATOM 4213 C CA . LEU B 1 125 ? 34.82200 -15.10700 30.92500 1.000 38.49000 138 LEU B CA 1
ATOM 4214 C C . LEU B 1 125 ? 36.13100 -14.47100 31.37300 1.000 39.13000 138 LEU B C 1
ATOM 4215 O O . LEU B 1 125 ? 37.08100 -14.38000 30.58800 1.000 43.65000 138 LEU B O 1
ATOM 4231 N N . LEU B 1 126 ? 36.18200 -14.03800 32.62800 1.000 37.98000 139 LEU B N 1
ATOM 4232 C CA . LEU B 1 126 ? 37.34600 -13.35200 33.17000 1.000 38.62000 139 LEU B CA 1
ATOM 4233 C C . LEU B 1 126 ? 38.13100 -14.31300 34.05300 1.000 36.43000 139 LEU B C 1
ATOM 4234 O O . LEU B 1 126 ? 37.58700 -14.87100 35.01200 1.000 33.91000 139 LEU B O 1
ATOM 4250 N N . VAL B 1 127 ? 39.41000 -14.48600 33.73300 1.000 39.72000 140 VAL B N 1
ATOM 4251 C CA . VAL B 1 127 ? 40.26800 -15.44200 34.41200 1.000 42.03000 140 VAL B CA 1
ATOM 4252 C C . VAL B 1 127 ? 41.52700 -14.73000 34.87300 1.000 45.44000 140 VAL B C 1
ATOM 4253 O O . VAL B 1 127 ? 41.97800 -13.75900 34.25700 1.000 43.43000 140 VAL B O 1
ATOM 4266 N N . CYS B 1 128 ? 42.09800 -15.22600 35.96400 1.000 51.95000 141 CYS B N 1
ATOM 4267 C CA . CYS B 1 128 ? 43.38000 -14.72200 36.42400 1.000 51.97000 141 CYS B CA 1
ATOM 4268 C C . CYS B 1 128 ? 44.44700 -15.00000 35.37600 1.000 58.52000 141 CYS B C 1
ATOM 4269 O O . CYS B 1 128 ? 44.63800 -16.14500 34.95400 1.000 53.37000 141 CYS B O 1
ATOM 4276 N N . GLY B 1 129 ? 45.12300 -13.94200 34.94200 1.000 57.03000 142 GLY B N 1
ATOM 4277 C CA . GLY B 1 129 ? 46.24800 -14.08200 34.04600 1.000 56.33000 142 GLY B CA 1
ATOM 4278 C C . GLY B 1 129 ? 47.31400 -13.06300 34.39600 1.000 60.58000 142 GLY B C 1
ATOM 4279 O O . GLY B 1 129 ? 47.05400 -12.06200 35.06600 1.000 52.28000 142 GLY B O 1
ATOM 4283 N N . LYS B 1 130 ? 48.52900 -13.34000 33.92200 1.000 70.28000 143 LYS B N 1
ATOM 4284 C CA . LYS B 1 130 ? 49.64000 -12.44000 34.20800 1.000 66.69000 143 LYS B CA 1
ATOM 4285 C C . LYS B 1 130 ? 49.42200 -11.06800 33.58200 1.000 61.34000 143 LYS B C 1
ATOM 4286 O O . LYS B 1 130 ? 49.81900 -10.05300 34.16500 1.000 64.31000 143 LYS B O 1
ATOM 4305 N N . ALA B 1 131 ? 48.78500 -11.00800 32.41300 1.000 53.96000 144 ALA B N 1
ATOM 4306 C CA . ALA B 1 131 ? 48.58600 -9.73700 31.73400 1.000 54.06000 144 ALA B CA 1
ATOM 4307 C C . ALA B 1 131 ? 47.29500 -9.78100 30.93100 1.000 52.85000 144 ALA B C 1
ATOM 4308 O O . ALA B 1 131 ? 46.80700 -10.85000 30.55500 1.000 46.37000 144 ALA B O 1
ATOM 4315 N N . ASN B 1 132 ? 46.74700 -8.59000 30.67600 1.000 55.15000 145 ASN B N 1
ATOM 4316 C CA . ASN B 1 132 ? 45.54100 -8.45000 29.86900 1.000 47.26000 145 ASN B CA 1
ATOM 4317 C C . ASN B 1 132 ? 45.72700 -9.15200 28.53200 1.000 47.70000 145 ASN B C 1
ATOM 4318 O O . ASN B 1 132 ? 46.46100 -8.66600 27.66500 1.000 55.70000 145 ASN B O 1
ATOM 4329 N N . LYS B 1 133 ? 45.05100 -10.28200 28.35300 1.000 46.91000 146 LYS B N 1
ATOM 4330 C CA . LYS B 1 133 ? 45.22200 -11.10100 27.16300 1.000 50.38000 146 LYS B CA 1
ATOM 4331 C C . LYS B 1 133 ? 43.90400 -11.77600 26.82900 1.000 50.54000 146 LYS B C 1
ATOM 4332 O O . LYS B 1 133 ? 43.24100 -12.32700 27.71100 1.000 52.99000 146 LYS B O 1
ATOM 4351 N N . LEU B 1 134 ? 43.54200 -11.74100 25.55400 1.000 50.00000 147 LEU B N 1
ATOM 4352 C CA . LEU B 1 134 ? 42.42700 -12.53000 25.05000 1.000 49.21000 147 LEU B CA 1
ATOM 4353 C C . LEU B 1 134 ? 42.94900 -13.93400 24.77900 1.000 52.59000 147 LEU B C 1
ATOM 4354 O O . LEU B 1 134 ? 43.76300 -14.13600 23.87100 1.000 59.74000 147 LEU B O 1
ATOM 4370 N N . SER B 1 135 ? 42.48300 -14.90600 25.56000 1.000 53.58000 148 SER B N 1
ATOM 4371 C CA . SER B 1 135 ? 43.12900 -16.21000 25.59100 1.000 58.34000 148 SER B CA 1
ATOM 4372 C C . SER B 1 135 ? 42.52200 -17.22200 24.62600 1.000 51.93000 148 SER B C 1
ATOM 4373 O O . SER B 1 135 ? 43.26700 -17.94700 23.95600 1.000 47.42000 148 SER B O 1
ATOM 4381 N N . SER B 1 136 ? 41.19600 -17.29000 24.51700 1.000 48.66000 149 SER B N 1
ATOM 4382 C CA . SER B 1 136 ? 40.58800 -18.33200 23.70100 1.000 50.90000 149 SER B CA 1
ATOM 4383 C C . SER B 1 136 ? 39.20300 -17.90500 23.23800 1.000 46.37000 149 SER B C 1
ATOM 4384 O O . SER B 1 136 ? 38.57900 -17.01000 23.81300 1.000 47.19000 149 SER B O 1
ATOM 4392 N N . VAL B 1 137 ? 38.73200 -18.57600 22.18800 1.000 47.62000 150 VAL B N 1
ATOM 4393 C CA . VAL B 1 137 ? 37.38400 -18.39500 21.66500 1.000 47.12000 150 VAL B CA 1
ATOM 4394 C C . VAL B 1 137 ? 36.85900 -19.74900 21.20900 1.000 48.38000 150 VAL B C 1
ATOM 4395 O O . VAL B 1 137 ? 37.61600 -20.57600 20.69000 1.000 60.43000 150 VAL B O 1
ATOM 4408 N N . SER B 1 138 ? 35.56300 -19.97600 21.40900 1.000 43.71000 151 SER B N 1
ATOM 4409 C CA . SER B 1 138 ? 34.94100 -21.23700 21.03600 1.000 47.22000 151 SER B CA 1
ATOM 4410 C C . SER B 1 138 ? 33.49700 -20.97600 20.63300 1.000 47.19000 151 SER B C 1
ATOM 4411 O O . SER B 1 138 ? 32.93500 -19.91400 20.91400 1.000 37.56000 151 SER B O 1
ATOM 4419 N N . GLU B 1 139 ? 32.90200 -21.96400 19.96400 1.000 54.47000 152 GLU B N 1
ATOM 4420 C CA . GLU B 1 139 ? 31.53500 -21.87700 19.44900 1.000 51.76000 152 GLU B CA 1
ATOM 4421 C C . GLU B 1 139 ? 30.79800 -23.14700 19.85600 1.000 57.01000 152 GLU B C 1
ATOM 4422 O O . GLU B 1 139 ? 30.63200 -24.07100 19.04700 1.000 64.81000 152 GLU B O 1
ATOM 4434 N N . PRO B 1 140 ? 30.33600 -23.22300 21.10800 1.000 57.62000 153 PRO B N 1
ATOM 4435 C CA . PRO B 1 140 ? 29.61900 -24.43800 21.54600 1.000 57.91000 153 PRO B CA 1
ATOM 4436 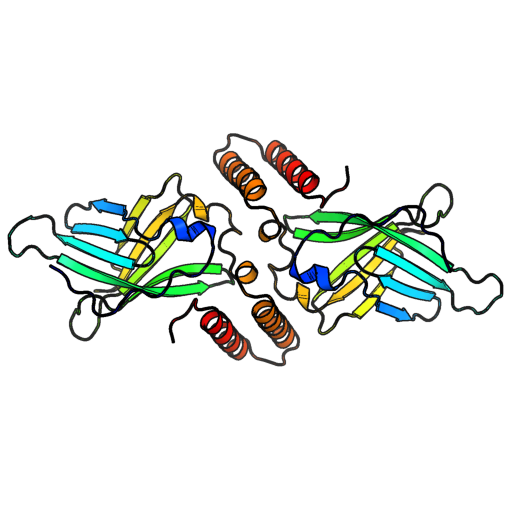C C . PRO B 1 140 ? 28.42300 -24.77200 20.67300 1.000 62.13000 153 PRO B C 1
ATOM 4437 O O . PRO B 1 140 ? 28.31200 -25.89800 20.17200 1.000 62.99000 153 PRO B O 1
ATOM 4448 N N . SER B 1 141 ? 27.51500 -23.81900 20.48600 1.000 58.47000 154 SER B N 1
ATOM 4449 C CA . SER B 1 141 ? 26.41100 -23.94200 19.54700 1.000 58.76000 154 SER B CA 1
ATOM 4450 C C . SER B 1 141 ? 26.55400 -22.82400 18.52300 1.000 53.85000 154 SER B C 1
ATOM 4451 O O . SER B 1 141 ? 27.06000 -21.74200 18.83500 1.000 54.44000 154 SER B O 1
ATOM 4459 N N . THR B 1 142 ? 26.11900 -23.09600 17.29500 1.000 65.07000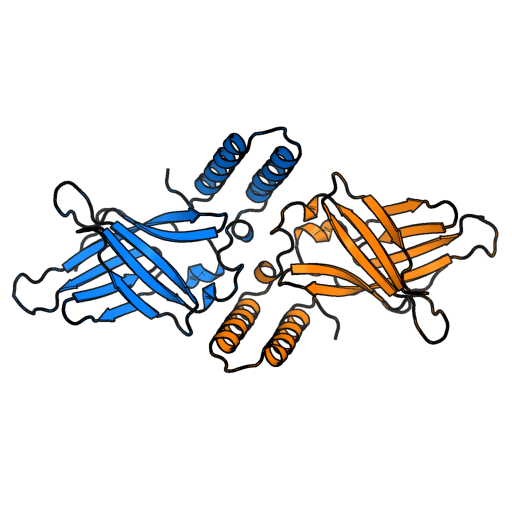 155 THR B N 1
ATOM 4460 C CA . THR B 1 142 ? 26.29200 -22.13900 16.21100 1.000 75.45000 155 THR B CA 1
ATOM 4461 C C . THR B 1 142 ? 25.74000 -20.77300 16.59700 1.000 67.54000 155 THR B C 1
ATOM 4462 O O . THR B 1 142 ? 24.58700 -20.65100 17.01900 1.000 68.64000 155 THR B O 1
ATOM 4473 N N . CYS B 1 143 ? 26.58700 -19.74800 16.47200 1.000 59.30000 156 CYS B N 1
ATOM 4474 C CA . CYS B 1 143 ? 26.23600 -18.35300 16.72000 1.000 54.38000 156 CYS B CA 1
ATOM 4475 C C . CYS B 1 143 ? 26.13900 -18.03000 18.20300 1.000 49.75000 156 CYS B C 1
ATOM 4476 O O . CYS B 1 143 ? 25.56100 -17.00500 18.57600 1.000 51.03000 156 CYS B O 1
ATOM 4483 N N . LEU B 1 144 ? 26.69600 -18.88700 19.05500 1.000 52.11000 157 LEU B N 1
ATOM 4484 C CA . LEU B 1 144 ? 26.91400 -18.59800 20.46700 1.000 50.33000 157 LEU B CA 1
ATOM 4485 C C . LEU B 1 144 ? 28.38200 -18.87100 20.75500 1.000 50.76000 157 LEU B C 1
ATOM 4486 O O . LEU B 1 144 ? 28.89100 -19.94600 20.42000 1.000 58.32000 157 LEU B O 1
ATOM 4502 N N . TYR B 1 145 ? 29.05800 -17.91000 21.37200 1.000 46.79000 158 TYR B N 1
ATOM 4503 C CA . TYR B 1 145 ? 30.50000 -17.97000 21.53300 1.000 46.28000 158 TYR B CA 1
ATOM 4504 C C . TYR B 1 145 ? 30.85100 -17.82400 23.00500 1.000 45.00000 158 TYR B C 1
ATOM 4505 O O . TYR B 1 145 ? 30.13800 -17.16900 23.77100 1.000 40.29000 158 TYR B O 1
ATOM 4523 N N . SER B 1 146 ? 31.96500 -18.44100 23.39100 1.000 42.81000 159 SER B N 1
ATOM 4524 C CA . SER B 1 146 ? 32.50800 -18.33500 24.73900 1.000 47.42000 159 SER B CA 1
ATOM 4525 C C . SER B 1 146 ? 33.93100 -17.81100 24.61300 1.000 50.87000 159 SER B C 1
ATOM 4526 O O . SER B 1 146 ? 34.81500 -18.50500 24.09700 1.000 47.87000 159 SER B O 1
ATOM 4534 N N . LEU B 1 147 ? 34.14500 -16.59400 25.08900 1.000 57.82000 160 LEU B N 1
ATOM 4535 C CA . LEU B 1 147 ? 35.40700 -15.88900 24.95100 1.000 49.51000 160 LEU B CA 1
ATOM 4536 C C . LEU B 1 147 ? 36.07000 -15.80200 26.31600 1.000 53.08000 160 LEU B C 1
ATOM 4537 O O . LEU B 1 147 ? 35.45100 -15.34800 27.28200 1.000 53.74000 160 LEU B O 1
ATOM 4553 N N . THR B 1 148 ? 37.32000 -16.24700 26.39400 1.000 55.39000 161 THR B N 1
ATOM 4554 C CA . THR B 1 148 ? 38.07000 -16.25200 27.64200 1.000 47.56000 161 THR B CA 1
ATOM 4555 C C . THR B 1 148 ? 39.08100 -15.11300 27.61700 1.000 42.19000 161 THR B C 1
ATOM 4556 O O . THR B 1 148 ? 39.94900 -15.06800 26.73900 1.000 51.47000 161 THR B O 1
ATOM 4567 N N . PHE B 1 149 ? 38.97500 -14.20600 28.58400 1.000 37.33000 162 PHE B N 1
ATOM 4568 C CA . PHE B 1 149 ? 39.84800 -13.04400 28.67200 1.000 41.35000 162 PHE B CA 1
ATOM 4569 C C . PHE B 1 149 ? 40.68000 -13.15700 29.93800 1.000 42.23000 162 PHE B C 1
ATOM 4570 O O . PHE B 1 149 ? 40.13400 -13.16600 31.04700 1.000 40.17000 162 PHE B O 1
ATOM 4587 N N . GLU B 1 150 ? 41.99700 -13.24200 29.77100 1.000 42.87000 163 GLU B N 1
ATOM 4588 C CA . GLU B 1 150 ? 42.92300 -13.27700 30.89200 1.000 39.33000 163 GLU B CA 1
ATOM 4589 C C . GLU B 1 150 ? 43.26200 -11.85100 31.29700 1.000 45.15000 163 GLU B C 1
ATOM 4590 O O . GLU B 1 150 ? 43.58200 -11.01500 30.44700 1.000 50.15000 163 GLU B O 1
ATOM 4602 N N . THR B 1 151 ? 43.19000 -11.57900 32.59400 1.000 44.38000 164 THR B N 1
ATOM 4603 C CA . THR B 1 151 ? 43.57600 -10.28500 33.12700 1.000 44.35000 164 THR B CA 1
ATOM 4604 C C . THR B 1 151 ? 44.03700 -10.48400 34.56800 1.000 46.04000 164 THR B C 1
ATOM 4605 O O . THR B 1 151 ? 43.55400 -11.39500 35.24100 1.000 47.24000 164 THR B O 1
ATOM 4616 N N . PRO B 1 152 ? 44.96800 -9.65700 35.04000 1.000 50.09000 165 PRO B N 1
ATOM 4617 C CA . PRO B 1 152 ? 45.41900 -9.79600 36.43500 1.000 49.46000 165 PRO B CA 1
ATOM 4618 C C . PRO B 1 152 ? 44.48800 -9.14100 37.43800 1.000 46.43000 165 PRO B C 1
ATOM 4619 O O . PRO B 1 152 ? 44.65100 -9.36600 38.64600 1.000 52.90000 165 PRO B O 1
ATOM 4630 N N . LEU B 1 153 ? 43.52400 -8.34300 36.97700 1.000 41.60000 166 LEU B N 1
ATOM 4631 C CA . LEU B 1 153 ? 42.60300 -7.63500 37.85700 1.000 51.16000 166 LEU B CA 1
ATOM 4632 C C . LEU B 1 153 ? 41.60500 -8.56100 38.54000 1.000 53.92000 166 LEU B C 1
ATOM 4633 O O . LEU B 1 153 ? 40.88200 -8.11200 39.43700 1.000 50.36000 166 LEU B O 1
ATOM 4649 N N . VAL B 1 154 ? 41.55700 -9.83200 38.14500 1.000 51.16000 167 VAL B N 1
ATOM 4650 C CA . VAL B 1 154 ? 40.60500 -10.80900 38.66000 1.000 43.16000 167 VAL B CA 1
ATOM 4651 C C . VAL B 1 154 ? 41.29700 -11.87700 39.50000 1.000 46.41000 167 VAL B C 1
ATOM 4652 O O . VAL B 1 154 ? 40.64700 -12.82300 39.95700 1.000 46.82000 167 VAL B O 1
ATOM 4665 N N . CYS B 1 155 ? 42.59900 -11.72700 39.75200 1.000 47.98000 168 CYS B N 1
ATOM 4666 C CA . CYS B 1 155 ? 43.35400 -12.81300 40.36500 1.000 48.46000 168 CYS B CA 1
ATOM 4667 C C . CYS B 1 155 ? 43.02000 -13.00600 41.83600 1.000 51.42000 168 CYS B C 1
ATOM 4668 O O . CYS B 1 155 ? 43.15700 -14.12000 42.35300 1.000 50.48000 168 CYS B O 1
ATOM 4675 N N . HIS B 1 156 ? 42.58900 -11.96600 42.52000 1.000 48.46000 169 HIS B N 1
ATOM 4676 C CA . HIS B 1 156 ? 42.16900 -12.22100 43.89000 1.000 45.96000 169 HIS B CA 1
ATOM 4677 C C . HIS B 1 156 ? 40.75600 -12.80400 43.89200 1.000 40.34000 169 HIS B C 1
ATOM 4678 O O . HIS B 1 156 ? 39.89200 -12.33400 43.14800 1.000 46.98000 169 HIS B O 1
ATOM 4692 N N . PRO B 1 157 ? 40.48800 -13.82400 44.71300 1.000 38.68000 170 PRO B N 1
ATOM 4693 C CA . PRO B 1 157 ? 39.15600 -14.45200 44.65700 1.000 48.02000 170 PRO B CA 1
ATOM 4694 C C . PRO B 1 157 ? 38.02200 -13.49300 44.97100 1.000 46.41000 170 PRO B C 1
ATOM 4695 O O . PRO B 1 157 ? 36.96000 -13.55900 44.33800 1.000 53.57000 170 PRO B O 1
ATOM 4706 N N . HIS B 1 158 ? 38.22100 -12.59800 45.93400 1.000 43.61000 171 HIS B N 1
ATOM 4707 C CA . HIS B 1 158 ? 37.18300 -11.68500 46.38800 1.000 46.47000 171 HIS B CA 1
ATOM 4708 C C . HIS B 1 158 ? 37.15300 -10.38000 45.60400 1.000 41.09000 171 HIS B C 1
ATOM 4709 O O . HIS B 1 158 ? 36.49500 -9.42600 46.03400 1.000 35.05000 171 HIS B O 1
ATOM 4723 N N . SER B 1 159 ? 37.85500 -10.31000 44.47300 1.000 43.01000 172 SER B N 1
ATOM 4724 C CA . SER B 1 159 ? 37.87200 -9.08100 43.69100 1.000 43.82000 172 SER B CA 1
ATOM 4725 C C . SER B 1 159 ? 36.56900 -8.88000 42.93400 1.000 46.46000 172 SER B C 1
ATOM 4726 O O . SER B 1 159 ? 36.16000 -7.73800 42.70000 1.000 46.36000 172 SER B O 1
ATOM 4734 N N . LEU B 1 160 ? 35.90800 -9.97100 42.54500 1.000 48.67000 173 LEU B N 1
ATOM 4735 C CA . LEU B 1 160 ? 34.69200 -9.91300 41.74800 1.000 42.70000 173 LEU B CA 1
ATOM 4736 C C . LEU B 1 160 ? 33.42900 -10.12000 42.57800 1.000 42.06000 173 LEU B C 1
ATOM 4737 O O . LEU B 1 160 ? 32.36500 -10.40100 42.01500 1.000 41.97000 173 LEU B O 1
ATOM 4753 N N . LEU B 1 161 ? 33.52100 -10.00700 43.89700 1.000 41.21000 174 LEU B N 1
ATOM 4754 C CA . LEU B 1 161 ? 32.32000 -10.05900 44.71700 1.000 39.73000 174 LEU B CA 1
ATOM 4755 C C . LEU B 1 161 ? 31.39700 -8.90300 44.35200 1.000 44.26000 174 LEU B C 1
ATOM 4756 O O . LEU B 1 161 ? 31.84200 -7.76500 44.17600 1.000 48.67000 174 LEU B O 1
ATOM 4772 N N . VAL B 1 162 ? 30.09800 -9.19600 44.24700 1.000 42.60000 175 VAL B N 1
ATOM 4773 C CA . VAL B 1 162 ? 29.13800 -8.18100 43.82100 1.000 38.00000 175 VAL B CA 1
ATOM 4774 C C . VAL B 1 162 ? 28.51900 -7.41700 44.98800 1.000 33.23000 175 VAL B C 1
ATOM 4775 O O . VAL B 1 162 ? 27.99400 -6.31400 44.78200 1.000 41.70000 175 VAL B O 1
ATOM 4788 N N . TYR B 1 163 ? 28.59000 -7.95000 46.20600 1.000 31.28000 176 TYR B N 1
ATOM 4789 C CA . TYR B 1 163 ? 27.97300 -7.26800 47.34000 1.000 39.10000 176 TYR B CA 1
ATOM 4790 C C . TYR B 1 163 ? 28.61400 -5.91800 47.64700 1.000 38.96000 176 TYR B C 1
ATOM 4791 O O . TYR B 1 163 ? 27.86800 -4.95800 47.91100 1.000 38.43000 176 TYR B O 1
ATOM 4809 N N . PRO B 1 164 ? 29.94400 -5.76400 47.64500 1.000 37.46000 177 PRO B N 1
ATOM 4810 C CA . PRO B 1 164 ? 30.53000 -4.46000 48.00500 1.000 35.95000 177 PRO B CA 1
ATOM 4811 C C . PRO B 1 164 ? 30.24400 -3.34800 47.00600 1.000 43.31000 177 PRO B C 1
ATOM 4812 O O . PRO B 1 164 ? 30.26900 -2.17100 47.39400 1.000 39.64000 177 PRO B O 1
ATOM 4823 N N . THR B 1 165 ? 29.97700 -3.67400 45.74200 1.000 38.25000 178 THR B N 1
ATOM 4824 C CA . THR B 1 165 ? 29.73700 -2.65500 44.72900 1.000 35.20000 178 THR B CA 1
ATOM 4825 C C . THR B 1 165 ? 28.35400 -2.03400 44.83900 1.000 41.21000 178 THR B C 1
ATOM 4826 O O . THR B 1 165 ? 28.10600 -0.99200 44.22200 1.000 45.90000 178 THR B O 1
ATOM 4837 N N . LEU B 1 166 ? 27.45900 -2.64900 45.60400 1.000 38.59000 179 LEU B N 1
ATOM 4838 C CA . LEU B 1 166 ? 26.07600 -2.21200 45.68000 1.000 41.21000 179 LEU B CA 1
ATOM 4839 C C . LEU B 1 166 ? 25.94400 -1.02500 46.62800 1.000 39.85000 179 LEU B C 1
ATOM 4840 O O . LEU B 1 166 ? 26.75700 -0.83000 47.53500 1.000 39.24000 179 LEU B O 1
ATOM 4856 N N . SER B 1 167 ? 24.91200 -0.21900 46.39300 1.000 41.25000 180 SER B N 1
ATOM 4857 C CA . SER B 1 167 ? 24.61900 0.89800 47.27700 1.000 39.32000 180 SER B CA 1
ATOM 4858 C C . SER B 1 167 ? 24.25100 0.38500 48.66700 1.000 45.97000 180 SER B C 1
ATOM 4859 O O . SER B 1 167 ? 23.88000 -0.77800 48.85200 1.000 45.26000 180 SER B O 1
ATOM 4867 N N . GLU B 1 168 ? 24.34800 1.27900 49.65600 1.000 55.63000 181 GLU B N 1
ATOM 4868 C CA . GLU B 1 168 ? 24.03800 0.88600 51.02800 1.000 52.55000 181 GLU B CA 1
ATOM 4869 C C . GLU B 1 168 ? 22.59400 0.41900 51.16400 1.000 41.66000 181 GLU B C 1
ATOM 4870 O O . GLU B 1 168 ? 22.28900 -0.40800 52.03100 1.000 40.64000 181 GLU B O 1
ATOM 4882 N N . GLY B 1 169 ? 21.69800 0.93300 50.32600 1.000 39.42000 182 GLY B N 1
ATOM 4883 C CA . GLY B 1 169 ? 20.30800 0.52700 50.36100 1.000 40.97000 182 GLY B CA 1
ATOM 4884 C C . GLY B 1 169 ? 20.09000 -0.81900 49.70400 1.000 40.97000 182 GLY B C 1
ATOM 4885 O O . GLY B 1 169 ? 19.36100 -1.66300 50.23300 1.000 34.82000 182 GLY B O 1
ATOM 4889 N N . LEU B 1 170 ? 20.71800 -1.03000 48.54400 1.000 42.42000 183 LEU B N 1
ATOM 4890 C CA . LEU B 1 170 ? 20.59400 -2.31800 47.87100 1.000 39.19000 183 LEU B CA 1
ATOM 4891 C C . LEU B 1 170 ? 21.26900 -3.42300 48.67300 1.000 42.61000 183 LEU B C 1
ATOM 4892 O O . LEU B 1 170 ? 20.85600 -4.58600 48.59500 1.000 39.54000 183 LEU B O 1
ATOM 4908 N N . GLN B 1 171 ? 22.30100 -3.08400 49.44900 1.000 39.82000 184 GLN B N 1
ATOM 4909 C CA . GLN B 1 171 ? 22.84300 -4.04300 50.40400 1.000 37.26000 184 GLN B CA 1
ATOM 4910 C C . GLN B 1 171 ? 21.79100 -4.41000 51.44400 1.000 37.96000 184 GLN B C 1
ATOM 4911 O O . GLN B 1 171 ? 21.59900 -5.58900 51.76300 1.000 39.02000 184 GLN B O 1
ATOM 4925 N N . GLU B 1 172 ? 21.08700 -3.40700 51.97300 1.000 40.98000 185 GLU B N 1
ATOM 4926 C CA . GLU B 1 172 ? 19.99700 -3.67600 52.90600 1.000 43.45000 185 GLU B CA 1
ATOM 4927 C C . GLU B 1 172 ? 18.96300 -4.60000 52.27500 1.000 41.84000 185 GLU B C 1
ATOM 4928 O O . GLU B 1 172 ? 18.54200 -5.59000 52.88300 1.000 39.87000 185 GLU B O 1
ATOM 4940 N N . LYS B 1 173 ? 18.54300 -4.28700 51.04500 1.000 40.31000 186 LYS B N 1
ATOM 4941 C CA . LYS B 1 173 ? 17.55400 -5.11500 50.35900 1.000 44.30000 186 LYS B CA 1
ATOM 4942 C C . LYS B 1 173 ? 18.04100 -6.55200 50.22100 1.000 38.67000 186 LYS B C 1
ATOM 4943 O O . LYS B 1 173 ? 17.24900 -7.49700 50.31800 1.000 33.76000 186 LYS B O 1
ATOM 4962 N N . TRP B 1 174 ? 19.34300 -6.73700 49.99500 1.000 41.60000 187 TRP B N 1
ATOM 4963 C CA . TRP B 1 174 ? 19.88900 -8.08400 49.85800 1.000 43.19000 187 TRP B CA 1
ATOM 4964 C C . TRP B 1 174 ? 19.93400 -8.79600 51.20600 1.000 43.02000 187 TRP B C 1
ATOM 4965 O O . TRP B 1 174 ? 19.51900 -9.95500 51.32000 1.000 39.40000 187 TRP B O 1
ATOM 4986 N N . ASN B 1 175 ? 20.44500 -8.12200 52.24000 1.000 40.16000 188 ASN B N 1
ATOM 4987 C CA . ASN B 1 175 ? 20.45800 -8.71200 53.57500 1.000 37.36000 188 ASN B CA 1
ATOM 4988 C C . ASN B 1 175 ? 19.07100 -9.20600 53.97300 1.000 43.73000 188 ASN B C 1
ATOM 4989 O O . ASN B 1 175 ? 18.91400 -10.34100 54.43800 1.000 44.46000 188 ASN B O 1
ATOM 5000 N N . GLU B 1 176 ? 18.04800 -8.36200 53.79600 1.000 44.00000 189 GLU B N 1
ATOM 5001 C CA . GLU B 1 176 ? 16.69400 -8.75900 54.17000 1.000 43.42000 189 GLU B CA 1
ATOM 5002 C C . GLU B 1 176 ? 16.22000 -9.96900 53.37200 1.000 48.72000 189 GLU B C 1
ATOM 5003 O O . GLU B 1 176 ? 15.43600 -10.77800 53.88100 1.000 47.23000 189 GLU B O 1
ATOM 5015 N N . ALA B 1 177 ? 16.68000 -10.11400 52.12600 1.000 48.31000 190 ALA B N 1
ATOM 5016 C CA . ALA B 1 177 ? 16.24700 -11.24400 51.30900 1.000 40.87000 190 ALA B CA 1
ATOM 5017 C C . ALA B 1 177 ? 16.90200 -12.54100 51.77000 1.000 44.22000 190 ALA B C 1
ATOM 5018 O O . ALA B 1 177 ? 16.25700 -13.59700 51.78700 1.000 45.25000 190 ALA B O 1
ATOM 5025 N N . GLU B 1 178 ? 18.18600 -12.48600 52.13000 1.000 51.04000 191 GLU B N 1
ATOM 5026 C CA . GLU B 1 178 ? 18.86000 -13.66700 52.66100 1.000 50.08000 191 GLU B CA 1
ATOM 5027 C C . GLU B 1 178 ? 18.24900 -14.07800 53.99400 1.000 41.26000 191 GLU B C 1
ATOM 5028 O O . GLU B 1 178 ? 18.05700 -15.27100 54.26000 1.000 43.22000 191 GLU B O 1
ATOM 5040 N N . GLN B 1 179 ? 17.94700 -13.09500 54.84600 1.000 39.84000 192 GLN B N 1
ATOM 5041 C CA . GLN B 1 179 ? 17.29500 -13.36600 56.12300 1.000 40.09000 192 GLN B CA 1
ATOM 5042 C C . GLN B 1 179 ? 15.91500 -13.97700 55.92900 1.000 45.57000 192 GLN B C 1
ATOM 5043 O O . GLN B 1 179 ? 15.57700 -14.98600 56.55900 1.000 39.08000 192 GLN B O 1
ATOM 5057 N N . ALA B 1 180 ? 15.10500 -13.38400 55.05000 1.000 45.18000 193 ALA B N 1
ATOM 5058 C CA . ALA B 1 180 ? 13.76600 -13.91000 54.81200 1.000 33.10000 193 ALA B CA 1
ATOM 5059 C C . ALA B 1 180 ? 13.82300 -15.34700 54.31400 1.000 36.69000 193 ALA B C 1
ATOM 5060 O O . ALA B 1 180 ? 12.97700 -16.17300 54.67500 1.000 37.66000 193 ALA B O 1
ATOM 5067 N N . LEU B 1 181 ? 14.82300 -15.66800 53.49400 1.000 42.10000 194 LEU B N 1
ATOM 5068 C CA . LEU B 1 181 ? 14.94600 -17.02900 52.98700 1.000 41.60000 194 LEU B CA 1
ATOM 5069 C C . LEU B 1 181 ? 15.30400 -18.00700 54.09900 1.000 43.92000 194 LEU B C 1
ATOM 5070 O O . LEU B 1 181 ? 14.80400 -19.13700 54.12200 1.000 38.83000 194 LEU B O 1
ATOM 5086 N N . TYR B 1 182 ? 16.16200 -17.59500 55.03400 1.000 42.91000 195 TYR B N 1
ATOM 5087 C CA . TYR B 1 182 ? 16.52600 -18.49600 56.12300 1.000 49.41000 195 TYR B CA 1
ATOM 5088 C C . TYR B 1 182 ? 15.33200 -18.75700 57.03500 1.000 58.11000 195 TYR B C 1
ATOM 5089 O O . TYR B 1 182 ? 15.15100 -19.87900 57.52300 1.000 61.34000 195 TYR B O 1
ATOM 5107 N N . ASP B 1 183 ? 14.50700 -17.73500 57.27800 1.000 52.04000 196 ASP B N 1
ATOM 5108 C CA . ASP B 1 183 ? 13.28200 -17.91700 58.05000 1.000 54.87000 196 ASP B CA 1
ATOM 5109 C C . ASP B 1 183 ? 12.19100 -18.64900 57.28100 1.000 54.09000 196 ASP B C 1
ATOM 5110 O O . ASP B 1 183 ? 11.09800 -18.83600 57.82800 1.000 55.10000 196 ASP B O 1
ATOM 5119 N N . GLU B 1 184 ? 12.44300 -19.06200 56.04100 1.000 48.87000 197 GLU B N 1
ATOM 5120 C CA . GLU B 1 184 ? 11.44800 -19.77600 55.24500 1.000 52.90000 197 GLU B CA 1
ATOM 5121 C C . GLU B 1 184 ? 10.18900 -18.93700 55.03300 1.000 51.74000 197 GLU B C 1
ATOM 5122 O O . GLU B 1 184 ? 9.07600 -19.46600 54.97900 1.000 51.15000 197 GLU B O 1
ATOM 5134 N N . LEU B 1 185 ? 10.35700 -17.61600 54.91300 1.000 46.53000 198 LEU B N 1
ATOM 5135 C CA . LEU B 1 185 ? 9.27200 -16.74300 54.48700 1.000 34.91000 198 LEU B CA 1
ATOM 5136 C C . LEU B 1 185 ? 9.19000 -16.61900 52.97200 1.000 43.41000 198 LEU B C 1
ATOM 5137 O O . LEU B 1 185 ? 8.13000 -16.25900 52.44800 1.000 48.35000 198 LEU B O 1
ATOM 5153 N N . ILE B 1 186 ? 10.28200 -16.90300 52.26200 1.000 41.78000 199 ILE B N 1
ATOM 5154 C CA . ILE B 1 186 ? 10.29400 -16.90600 50.80800 1.000 38.63000 199 ILE B CA 1
ATOM 5155 C C . ILE B 1 186 ? 10.99600 -18.17200 50.33900 1.000 39.39000 199 ILE B C 1
ATOM 5156 O O . ILE B 1 186 ? 11.72100 -18.82800 51.09100 1.000 36.46000 199 ILE B O 1
ATOM 5172 N N . THR B 1 187 ? 10.76800 -18.50900 49.07800 1.000 43.58000 200 THR B N 1
ATOM 5173 C CA . THR B 1 187 ? 11.34000 -19.70600 48.48800 1.000 41.33000 200 THR B CA 1
ATOM 5174 C C . THR B 1 187 ? 12.67200 -19.38400 47.82400 1.000 41.22000 200 THR B C 1
ATOM 5175 O O . THR B 1 187 ? 12.97600 -18.23100 47.50900 1.000 38.34000 200 THR B O 1
ATOM 5186 N N . GLU B 1 188 ? 13.47700 -20.42900 47.61800 1.000 48.18000 201 GLU B N 1
ATOM 5187 C CA . GLU B 1 188 ? 14.71200 -20.25100 46.86300 1.000 52.90000 201 GLU B CA 1
ATOM 5188 C C . GLU B 1 188 ? 14.42100 -19.64500 45.49800 1.000 50.53000 201 GLU B C 1
ATOM 5189 O O . GLU B 1 188 ? 15.23700 -18.88500 44.96600 1.000 50.22000 201 GLU B O 1
ATOM 5201 N N . GLN B 1 189 ? 13.25600 -19.95500 44.92900 1.000 49.60000 202 GLN B N 1
ATOM 5202 C CA . GLN B 1 189 ? 12.85600 -19.34500 43.66700 1.000 52.29000 202 GLN B CA 1
ATOM 5203 C C . GLN B 1 189 ? 12.49400 -17.87800 43.86500 1.000 44.04000 202 GLN B C 1
ATOM 5204 O O . GLN B 1 189 ? 12.94500 -17.00800 43.11100 1.000 43.21000 202 GLN B O 1
ATOM 5218 N N . GLY B 1 190 ? 11.67700 -17.58400 44.87800 1.000 45.07000 203 GLY B N 1
ATOM 5219 C CA . GLY B 1 190 ? 11.34800 -16.20000 45.16700 1.000 50.30000 203 GLY B CA 1
ATOM 5220 C C . GLY B 1 190 ? 12.57000 -15.37700 45.51300 1.000 47.18000 203 GLY B C 1
ATOM 5221 O O . GLY B 1 190 ? 12.61300 -14.17400 45.24200 1.000 41.35000 203 GLY B O 1
ATOM 5225 N N . HIS B 1 191 ? 13.58000 -16.01000 46.11400 1.000 42.89000 204 HIS B N 1
ATOM 5226 C CA . HIS B 1 191 ? 14.82800 -15.31500 46.40800 1.000 41.57000 204 HIS B CA 1
ATOM 5227 C C . HIS B 1 191 ? 15.52700 -14.87800 45.12700 1.000 46.29000 204 HIS B C 1
ATOM 5228 O O . HIS B 1 191 ? 15.98300 -13.73400 45.01600 1.000 44.69000 204 HIS B O 1
ATOM 5242 N N . GLY B 1 192 ? 15.62600 -15.77900 44.14900 1.000 50.78000 205 GLY B N 1
ATOM 5243 C CA . GLY B 1 192 ? 16.27100 -15.42200 42.89700 1.000 45.08000 205 GLY B CA 1
ATOM 5244 C C . GLY B 1 192 ? 15.63900 -14.21300 42.23400 1.000 45.13000 205 GLY B C 1
ATOM 5245 O O . GLY B 1 192 ? 16.33700 -13.36000 41.68000 1.000 37.26000 205 GLY B O 1
ATOM 5249 N N . LYS B 1 193 ? 14.31000 -14.12200 42.28100 1.000 44.04000 206 LYS B N 1
ATOM 5250 C CA . LYS B 1 193 ? 13.63300 -12.98100 41.67400 1.000 42.49000 206 LYS B CA 1
ATOM 5251 C C . LYS B 1 193 ? 14.00400 -11.68300 42.37800 1.000 39.41000 206 LYS B C 1
ATOM 5252 O O . LYS B 1 193 ? 14.21800 -10.65700 41.72100 1.000 43.18000 206 LYS B O 1
ATOM 5271 N N . ILE B 1 194 ? 14.08700 -11.70000 43.71100 1.000 43.51000 207 ILE B N 1
ATOM 5272 C CA . ILE B 1 194 ? 14.45100 -10.48300 44.43200 1.000 38.47000 207 ILE B CA 1
ATOM 5273 C C . ILE B 1 194 ? 15.85800 -10.04700 44.04200 1.000 39.01000 207 ILE B C 1
ATOM 5274 O O . ILE B 1 194 ? 16.13600 -8.85200 43.89400 1.000 41.27000 207 ILE B O 1
ATOM 5290 N N . LEU B 1 195 ? 16.76700 -11.01100 43.85900 1.000 40.72000 208 LEU B N 1
ATOM 5291 C CA . LEU B 1 195 ? 18.13900 -10.66100 43.50500 1.000 37.31000 208 LEU B CA 1
ATOM 5292 C C . LEU B 1 195 ? 18.20000 -10.00000 42.13500 1.000 39.44000 208 LEU B C 1
ATOM 5293 O O . LEU B 1 195 ? 18.92900 -9.02100 41.94400 1.000 38.15000 208 LEU B O 1
ATOM 5309 N N . LYS B 1 196 ? 17.44300 -10.51900 41.16700 1.000 41.48000 209 LYS B N 1
ATOM 5310 C CA . LYS B 1 196 ? 17.43500 -9.88600 39.85400 1.000 36.41000 209 LYS B CA 1
ATOM 5311 C C . LYS B 1 196 ? 16.88500 -8.47000 39.93500 1.000 39.45000 209 LYS B C 1
ATOM 5312 O O . LYS B 1 196 ? 17.33000 -7.59000 39.19200 1.000 43.97000 209 LYS B O 1
ATOM 5331 N N . GLU B 1 197 ? 15.93800 -8.21900 40.84100 1.000 38.82000 210 GLU B N 1
ATOM 5332 C CA . GLU B 1 197 ? 15.49400 -6.84800 41.06800 1.000 44.02000 210 GLU B CA 1
ATOM 5333 C C . GLU B 1 197 ? 16.63400 -5.99100 41.61100 1.000 39.89000 210 GLU B C 1
ATOM 5334 O O . GLU B 1 197 ? 16.77400 -4.82100 41.23600 1.000 40.61000 210 GLU B O 1
ATOM 5346 N N . ILE B 1 198 ? 17.45200 -6.55200 42.50500 1.000 40.12000 211 ILE B N 1
ATOM 5347 C CA . ILE B 1 198 ? 18.58700 -5.80700 43.04200 1.000 44.56000 211 ILE B CA 1
ATOM 5348 C C . ILE B 1 198 ? 19.60200 -5.52300 41.94000 1.000 39.49000 211 ILE B C 1
ATOM 5349 O O . ILE B 1 198 ? 19.98800 -4.37100 41.70600 1.000 39.91000 211 ILE B O 1
ATOM 5365 N N . PHE B 1 199 ? 20.05600 -6.57300 41.25100 1.000 36.60000 212 PHE B N 1
ATOM 5366 C CA . PHE B 1 199 ? 21.06600 -6.39700 40.21300 1.000 34.73000 212 PHE B CA 1
ATOM 5367 C C . PHE B 1 199 ? 20.56600 -5.46200 39.12200 1.000 40.06000 212 PHE B C 1
ATOM 5368 O O . PHE B 1 199 ? 21.32300 -4.63300 38.60100 1.000 42.98000 212 PHE B O 1
ATOM 5385 N N . ARG B 1 200 ? 19.28500 -5.57200 38.77400 1.000 38.74000 213 ARG B N 1
ATOM 5386 C CA . ARG B 1 200 ? 18.71100 -4.70300 37.75500 1.000 40.27000 213 ARG B CA 1
ATOM 5387 C C . ARG B 1 200 ? 18.70900 -3.25200 38.21900 1.000 40.52000 213 ARG B C 1
ATOM 5388 O O . ARG B 1 200 ? 19.06100 -2.34700 37.45300 1.000 33.73000 213 ARG B O 1
ATOM 5409 N N . GLU B 1 201 ? 18.33700 -3.02100 39.48000 1.000 41.97000 214 GLU B N 1
ATOM 5410 C CA . GLU B 1 201 ? 18.32800 -1.66800 40.02600 1.000 38.23000 214 GLU B CA 1
ATOM 5411 C C . GLU B 1 201 ? 19.72400 -1.06200 40.01000 1.000 37.07000 214 GLU B C 1
ATOM 5412 O O . GLU B 1 201 ? 19.89200 0.12400 39.70100 1.000 43.65000 214 GLU B O 1
ATOM 5424 N N . ALA B 1 202 ? 20.73900 -1.85300 40.36000 1.000 29.55000 215 ALA B N 1
ATOM 5425 C CA . ALA B 1 202 ? 22.10900 -1.35800 40.33500 1.000 37.07000 215 ALA B CA 1
ATOM 5426 C C . ALA B 1 202 ? 22.58500 -1.05500 38.92000 1.000 39.14000 215 ALA B C 1
ATOM 5427 O O . ALA B 1 202 ? 23.53000 -0.27800 38.74900 1.000 40.77000 215 ALA B O 1
ATOM 5434 N N . GLY B 1 203 ? 21.94600 -1.63500 37.90500 1.000 38.96000 216 GLY B N 1
ATOM 5435 C CA . GLY B 1 203 ? 22.34600 -1.45000 36.52800 1.000 34.03000 216 GLY B CA 1
ATOM 5436 C C . GLY B 1 203 ? 23.18600 -2.56700 35.94800 1.000 38.14000 216 GLY B C 1
ATOM 5437 O O . GLY B 1 203 ? 23.64200 -2.44300 34.80400 1.000 43.82000 216 GLY B O 1
ATOM 5441 N N . TYR B 1 204 ? 23.39800 -3.65100 36.69900 1.000 36.65000 217 TYR B N 1
ATOM 5442 C CA . TYR B 1 204 ? 24.18100 -4.78300 36.21400 1.000 31.92000 217 TYR B CA 1
ATOM 5443 C C . TYR B 1 204 ? 23.41800 -5.62300 35.19600 1.000 35.17000 217 TYR B C 1
ATOM 5444 O O . TYR B 1 204 ? 24.04900 -6.32900 34.40200 1.000 38.63000 217 TYR B O 1
ATOM 5462 N N . LEU B 1 205 ? 22.08600 -5.57600 35.21200 1.000 38.86000 218 LEU B N 1
ATOM 5463 C CA . LEU B 1 205 ? 21.25000 -6.27000 34.24200 1.000 38.23000 218 LEU B CA 1
ATOM 5464 C C . LEU B 1 205 ? 20.42300 -5.26800 33.44500 1.000 49.05000 218 LEU B C 1
ATOM 5465 O O . LEU B 1 205 ? 19.90200 -4.29300 33.99900 1.000 50.35000 218 LEU B O 1
ATOM 5481 N N . LYS B 1 206 ? 20.33000 -5.50500 32.13800 1.000 57.01000 219 LYS B N 1
ATOM 5482 C CA . LYS B 1 206 ? 19.51800 -4.66700 31.27200 1.000 63.00000 219 LYS B CA 1
ATOM 5483 C C . LYS B 1 206 ? 18.03600 -4.87900 31.56500 1.000 63.52000 219 LYS B C 1
ATOM 5484 O O . LYS B 1 206 ? 17.62300 -5.89100 32.14000 1.000 57.99000 219 LYS B O 1
ATOM 5503 N N . THR B 1 207 ? 17.23500 -3.89900 31.16200 1.000 71.78000 220 THR B N 1
ATOM 5504 C CA . THR B 1 207 ? 15.81600 -3.88400 31.47900 1.000 65.60000 220 THR B CA 1
ATOM 5505 C C . THR B 1 207 ? 15.02400 -3.08200 30.45200 1.000 62.59000 220 THR B C 1
ATOM 5506 O O . THR B 1 207 ? 14.22200 -3.64100 29.70000 1.000 56.06000 220 THR B O 1
#

Nearest PDB structures (foldseek):
  7s69-assembly1_B  TM=9.754E-01  e=3.158E-35  Xenopus laevis
  4xqm-assembly1_A  TM=8.557E-01  e=5.098E-07  Schizosaccharomyces pombe 972h-
  2n1h-assembly1_A  TM=8.308E-01  e=1.673E-06  Schizosaccharomyces pombe 972h-
  6z31-assembly1_A  TM=6.077E-01  e=1.443E-04  Homo sapiens
  6z31-assembly2_B  TM=5.858E-01  e=7.617E-04  Homo sapiens